Protein AF-A0A7S3KBA3-F1 (afdb_monomer)

Solvent-accessible surface area (backbone atoms only — not comparable to full-atom values): 21579 Å² total; per-residue (Å²): 140,85,83,82,81,79,86,76,83,81,82,76,82,74,75,56,73,66,60,57,53,50,52,53,51,53,52,52,52,52,51,54,52,51,53,51,52,54,51,52,49,52,54,51,51,52,52,51,52,57,58,55,61,70,69,69,65,62,71,72,67,58,62,78,76,42,64,75,72,60,48,56,53,51,51,51,51,51,51,50,51,51,52,51,51,52,50,53,50,52,53,50,50,51,53,52,50,50,52,50,48,53,56,50,59,74,42,40,69,60,54,51,48,52,53,51,49,32,64,38,35,31,31,46,44,78,47,68,44,57,56,93,57,77,56,56,94,81,34,41,69,47,32,83,27,72,42,67,30,32,44,32,19,19,42,31,70,55,51,102,91,42,78,61,46,78,45,73,38,70,52,52,74,73,40,43,76,70,66,25,46,61,43,75,54,41,73,63,46,77,44,45,61,56,77,75,13,20,42,21,27,28,60,44,96,49,25,58,84,71,56,41,63,46,50,99,85,69,44,47,61,93,70,36,36,78,28,32,22,79,87,82,44,63,88,27,27,33,33,42,51,64,90,54,73,55,40,32,20,43,66,40,54,39,69,56,99,70,65,97,65,66,93,59,53,50,81,42,72,47,42,102,61,32,34,37,32,38,19,40,53,31,93,32,43,44,30,51,47,49,48,59,30,51,31,65,56,30,69,51,88,90,34,49,31,64,40,94,80,48,84,57,48,78,28,34,65,52,60,93,35,42,42,70,60,57,65,96,89,41,70,44,58,39,79,71,49,44,82,35,41,76,35,82,60,45,64,79,55,48,76,47,84,78,43,74,88,76,56,76,78,68,72,40,36,27,37,27,37,24,44,62,85,74,86,61,93,84,117

Radius of gyration: 30.84 Å; Cα contacts (8 Å, |Δi|>4): 572; chains: 1; bounding box: 94×70×77 Å

pLDDT: mean 82.0, std 16.27, range [37.19, 98.44]

Organism: Euplotes crassus (NCBI:txid5936)

Secondary structure (DSSP, 8-state):
------PPPP---PPPHHHHHHHHHHHHHHHHHHHHHHHHHHHHHHHHHHHHHTT-S-HHHHHTTS-HHHHHHHHHHHHHHHHHHHHHHHHHHHHHHHHHHHHHHHTHHHHHHHHHHHHSEEEEEEEEE-TTPPPPTT-EES--EEE--B--EEEEPPPTTS--EEEESPPPHHHHTTT-EEEPPB--EEE-EETTEEEEEEEEEEEGGG-BPP-TTS-PPTTEEEES-TTT-GGG-EEEETTSPPPP-EEEEESSS--S--TTEEEEEEETTEEEEEESSSSS--EEEEEEESSSPBSSTT--PPPTT-GGGGGBTTTT-SS--EETTEE-B-TTEEEEEEE--HHHHHTSTTSHHHHSSPPPEEEEEEE-----TT-

Foldseek 3Di:
DDDDDDDDDDDDPDDPPVVVVVVVVVVVVVVVVVVVVVVVVVVVVVVVVVVVVVVPPPPVVVVVPDDPVVVVVVVVVVVVVVVVVVVVVVVVVVVVVVVVVVVCVVCVLLVVVLVVLQVQFFFQDKDKAAAPDAADPQKDQQEWAKALWFAKWKWQPDDPPDHIDIDGDADDPVSVVNVIGIDHTDHMDTDSADPRIHMITHGDPDGNVNWDAADPVRDDPPQWDWWAAPPPDSVQITTDGPPGGQGWFDKAKDQDPDDVDDPQWDWDDNDPRMIIIIGRYYPGHGWRHKYKALDADASRPPAHAHDPPFPRCNTRPPVVGHQPPDDPNDRDGPPQWDWRDKDQPCPVVVVVVPRPVRGPRGRIITMTIGHRDDPDPPD

Mean predicted aligned error: 11.02 Å

Sequence (379 aa):
KTAGGKDTPSKMKYLSPSKIKFRAAVNKVIDQNRQRREKARKNWFTLQTSLISLRVIPEKEMEELLQDEDYTQIKALTSFITATLVLMFSVSSFVYTLEAFQRLGANKNQIDYVFDNWKTPFLEDILVVDPYQTCPEGYEYLLDSKWAGTVSGCLCQATENRRSKLTIGSCNIKEHRKGCHTIKETPESSSHWIHNSTLCGKRSSLNFLELQKPDAENKCEIGLKMCGNTLHDFKFATCVPTDSPCPITDLAVSSTQSPSLGKNYEKIALSDSQTLYYSRNSSHLPVAELKLTEGSPCIEVHEFDHATRSRFKKLSRNIKKGCNTILENDVLYDERYRFVTSEDNYEIIKSQAHWEKAWGKASTMNLYQRSYIQWGSEC

Structure (mmCIF, N/CA/C/O backbone):
data_AF-A0A7S3KBA3-F1
#
_entry.id   AF-A0A7S3KBA3-F1
#
loop_
_atom_site.group_PDB
_atom_site.id
_atom_site.type_symbol
_atom_site.label_atom_id
_atom_site.label_alt_id
_atom_site.label_comp_id
_atom_site.label_asym_id
_atom_site.label_entity_id
_atom_site.label_seq_id
_atom_site.pdbx_PDB_ins_code
_atom_site.Cartn_x
_atom_site.Cartn_y
_atom_site.Cartn_z
_atom_site.occupancy
_atom_site.B_iso_or_equiv
_atom_site.auth_seq_id
_atom_site.auth_comp_id
_atom_site.auth_asym_id
_atom_site.auth_atom_id
_atom_site.pdbx_PDB_model_num
ATOM 1 N N . LYS A 1 1 ? 28.359 10.496 44.553 1.00 41.47 1 LYS A N 1
ATOM 2 C CA . LYS A 1 1 ? 28.747 10.661 43.130 1.00 41.47 1 LYS A CA 1
ATOM 3 C C . LYS A 1 1 ? 27.489 10.531 42.280 1.00 41.47 1 LYS A C 1
ATOM 5 O O . LYS A 1 1 ? 27.111 9.430 41.916 1.00 41.47 1 LYS A O 1
ATOM 10 N N . THR A 1 2 ? 26.795 11.642 42.075 1.00 39.25 2 THR A N 1
ATOM 11 C CA . THR A 1 2 ? 25.584 11.760 41.257 1.00 39.25 2 THR A CA 1
ATOM 12 C C . THR A 1 2 ? 26.006 12.043 39.815 1.00 39.25 2 THR A C 1
ATOM 14 O O . THR A 1 2 ? 26.618 13.071 39.540 1.00 39.25 2 THR A O 1
ATOM 17 N N . ALA A 1 3 ? 25.749 11.105 38.904 1.00 39.94 3 ALA A N 1
ATOM 18 C CA . ALA A 1 3 ? 26.015 11.277 37.479 1.00 39.94 3 ALA A CA 1
ATOM 19 C C . ALA A 1 3 ? 24.740 11.792 36.798 1.00 39.94 3 ALA A C 1
ATOM 21 O O . ALA A 1 3 ? 23.782 11.047 36.614 1.00 39.94 3 ALA A O 1
ATOM 22 N N . GLY A 1 4 ? 24.725 13.088 36.476 1.00 38.09 4 GLY A N 1
ATOM 23 C CA . GLY A 1 4 ? 23.681 13.717 35.672 1.00 38.09 4 GLY A CA 1
ATOM 24 C C . GLY A 1 4 ? 23.814 13.313 34.205 1.00 38.09 4 GLY A C 1
ATOM 25 O O . GLY A 1 4 ? 24.809 13.641 33.555 1.00 38.09 4 GLY A O 1
ATOM 26 N N . GLY A 1 5 ? 22.813 12.595 33.695 1.00 44.09 5 GLY A N 1
ATOM 27 C CA . GLY A 1 5 ? 22.650 12.315 32.273 1.00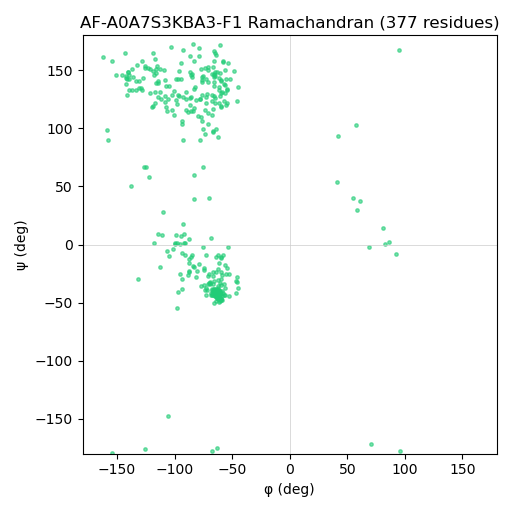 44.09 5 GLY A CA 1
ATOM 28 C C . GLY A 1 5 ? 22.192 13.574 31.543 1.00 44.09 5 GLY A C 1
ATOM 29 O O . GLY A 1 5 ? 21.175 14.164 31.893 1.00 44.09 5 GLY A O 1
ATOM 30 N N . LYS A 1 6 ? 22.976 14.012 30.557 1.00 40.62 6 LYS A N 1
ATOM 31 C CA . LYS A 1 6 ? 22.615 15.098 29.644 1.00 40.62 6 LYS A CA 1
ATOM 32 C C . LYS A 1 6 ? 21.674 14.549 28.574 1.00 40.62 6 LYS A C 1
ATOM 34 O O . LYS A 1 6 ? 22.116 13.799 27.705 1.00 40.62 6 LYS A O 1
ATOM 39 N N . ASP A 1 7 ? 20.413 14.962 28.622 1.00 41.03 7 ASP A N 1
ATOM 40 C CA . ASP A 1 7 ? 19.469 14.784 27.522 1.00 41.03 7 ASP A CA 1
ATOM 41 C C . ASP A 1 7 ? 19.979 15.526 26.283 1.00 41.03 7 ASP A C 1
ATOM 43 O O . ASP A 1 7 ? 20.230 16.734 26.304 1.00 41.03 7 ASP A O 1
ATOM 47 N N . THR A 1 8 ? 20.165 14.790 25.189 1.00 39.44 8 THR A N 1
ATOM 48 C CA . THR A 1 8 ? 20.453 15.374 23.878 1.00 39.44 8 THR A CA 1
ATOM 49 C C . THR A 1 8 ? 19.134 15.564 23.128 1.00 39.44 8 THR A C 1
ATOM 51 O O . THR A 1 8 ? 18.360 14.615 23.005 1.00 39.44 8 THR A O 1
ATOM 54 N N . PRO A 1 9 ? 18.840 16.776 22.625 1.00 40.38 9 PRO A N 1
ATOM 55 C CA . PRO A 1 9 ? 17.570 17.061 21.979 1.00 40.38 9 PRO A CA 1
ATOM 56 C C . PRO A 1 9 ? 17.446 16.295 20.660 1.00 40.38 9 PRO A C 1
ATOM 58 O O . PRO A 1 9 ? 18.321 16.341 19.790 1.00 40.38 9 PRO A O 1
ATOM 61 N N . SER A 1 10 ? 16.321 15.593 20.529 1.00 39.38 10 SER A N 1
ATOM 62 C CA . SER A 1 10 ? 15.920 14.842 19.345 1.00 39.38 10 SER A CA 1
ATOM 63 C C . SER A 1 10 ? 15.902 15.756 18.114 1.00 39.38 10 SER A C 1
ATOM 65 O O . SER A 1 10 ? 15.199 16.768 18.076 1.00 39.38 10 SER A O 1
ATOM 67 N N . LYS A 1 11 ? 16.714 15.426 17.102 1.00 37.19 11 LYS A N 1
ATOM 68 C CA . LYS A 1 11 ? 16.791 16.167 15.837 1.00 37.19 11 LYS A CA 1
ATOM 69 C C . LYS A 1 11 ? 15.473 16.012 15.070 1.00 37.19 11 LYS A C 1
ATOM 71 O O . LYS A 1 11 ? 15.292 15.046 14.331 1.00 37.19 11 LYS A O 1
ATOM 76 N N . MET A 1 12 ? 14.574 16.989 15.206 1.00 41.16 12 MET A N 1
ATOM 77 C CA . MET A 1 12 ? 13.445 17.176 14.291 1.00 41.16 12 MET A CA 1
ATOM 78 C C . MET A 1 12 ? 13.971 17.281 12.854 1.00 41.16 12 MET A C 1
ATOM 80 O O . MET A 1 12 ? 14.782 18.153 12.534 1.00 41.16 12 MET A O 1
ATOM 84 N N . LYS A 1 13 ? 13.513 16.384 11.975 1.00 43.62 13 LYS A N 1
ATOM 85 C CA . LYS A 1 13 ? 13.738 16.484 10.529 1.00 43.62 13 LYS A CA 1
ATOM 86 C C . LYS A 1 13 ? 12.976 17.704 10.012 1.00 43.62 13 LYS A C 1
ATOM 88 O O . LYS A 1 13 ? 11.777 17.632 9.762 1.00 43.62 13 LYS A O 1
ATOM 93 N N . TYR A 1 14 ? 13.678 18.822 9.857 1.00 43.06 14 TYR A N 1
ATOM 94 C CA . TYR A 1 14 ? 13.156 19.999 9.175 1.00 43.06 14 TYR A CA 1
ATOM 95 C C . TYR A 1 14 ? 12.799 19.626 7.731 1.00 43.06 14 TYR A C 1
ATOM 97 O O . TYR A 1 14 ? 13.656 19.201 6.952 1.00 43.06 14 TYR A O 1
ATOM 105 N N . LEU A 1 15 ? 11.518 19.767 7.377 1.00 45.59 15 LEU A N 1
ATOM 106 C CA . LEU A 1 15 ? 11.072 19.753 5.986 1.00 45.59 15 LEU A CA 1
ATOM 107 C C . LEU A 1 15 ? 11.867 20.814 5.219 1.00 45.59 15 LEU A C 1
ATOM 109 O O . LEU A 1 15 ? 12.027 21.938 5.699 1.00 45.59 15 LEU A O 1
ATOM 113 N N . SER A 1 16 ? 12.378 20.465 4.036 1.00 56.91 16 SER A N 1
ATOM 114 C CA . SER A 1 16 ? 13.143 21.419 3.236 1.00 56.91 16 SER A CA 1
ATOM 115 C C . SER A 1 16 ? 12.288 22.669 2.966 1.00 56.91 16 SER A C 1
ATOM 117 O O . SER A 1 16 ? 11.103 22.534 2.634 1.00 56.91 16 SER A O 1
ATOM 119 N N . PRO A 1 17 ? 12.857 23.886 3.049 1.00 68.56 17 PRO A N 1
ATOM 120 C CA . PRO A 1 17 ? 12.120 25.134 2.826 1.00 68.56 17 PRO A CA 1
ATOM 121 C C . PRO A 1 17 ? 11.341 25.178 1.498 1.00 68.56 17 PRO A C 1
ATOM 123 O O . PRO A 1 17 ? 10.331 25.871 1.386 1.00 68.56 17 PRO A O 1
ATOM 126 N N . SER A 1 18 ? 11.773 24.404 0.497 1.00 64.75 18 SER A N 1
ATOM 127 C CA . SER A 1 18 ? 11.087 24.237 -0.788 1.00 64.75 18 SER A CA 1
ATOM 128 C C . SER A 1 18 ? 9.724 23.542 -0.679 1.00 64.75 18 SER A C 1
ATOM 130 O O . SER A 1 18 ? 8.769 23.995 -1.307 1.00 64.75 18 SER A O 1
ATOM 132 N N . LYS A 1 19 ? 9.588 22.498 0.151 1.00 61.91 19 LYS A N 1
ATOM 133 C CA . LYS A 1 19 ? 8.314 21.776 0.330 1.00 61.91 19 LYS A CA 1
ATOM 134 C C . LYS A 1 19 ? 7.280 22.614 1.081 1.00 61.91 19 LYS A C 1
ATOM 136 O O . LYS A 1 19 ? 6.096 22.558 0.764 1.00 61.91 19 LYS A O 1
ATOM 141 N N . ILE A 1 20 ? 7.733 23.439 2.028 1.00 72.38 20 ILE A N 1
ATOM 142 C CA . ILE A 1 20 ? 6.867 24.358 2.782 1.00 72.38 20 ILE A CA 1
ATOM 143 C C . ILE A 1 20 ? 6.272 25.421 1.845 1.00 72.38 20 ILE A C 1
ATOM 145 O O . ILE A 1 20 ? 5.068 25.667 1.880 1.00 72.38 20 ILE A O 1
ATOM 149 N N . LYS A 1 21 ? 7.088 26.005 0.954 1.00 80.81 21 LYS A N 1
ATOM 150 C CA . LYS A 1 21 ? 6.616 26.996 -0.029 1.00 80.81 21 LYS A CA 1
ATOM 151 C C . LYS A 1 21 ? 5.639 26.404 -1.046 1.00 80.81 21 LYS A C 1
ATOM 153 O O . LYS A 1 21 ? 4.655 27.060 -1.375 1.00 80.81 21 LYS A O 1
ATOM 158 N N . PHE A 1 22 ? 5.879 25.176 -1.509 1.00 72.06 22 PHE A N 1
ATOM 159 C CA . PHE A 1 22 ? 4.975 24.499 -2.439 1.00 72.06 22 PHE A CA 1
ATOM 160 C C . PHE A 1 22 ? 3.602 24.239 -1.808 1.00 72.06 22 PHE A C 1
ATOM 162 O O . PHE A 1 22 ? 2.587 24.637 -2.371 1.00 72.06 22 PHE A O 1
ATOM 169 N N . ARG A 1 23 ? 3.562 23.685 -0.587 1.00 73.25 23 ARG A N 1
ATOM 170 C CA . ARG A 1 23 ? 2.298 23.432 0.125 1.00 73.25 23 ARG A CA 1
ATOM 171 C C . ARG A 1 23 ? 1.507 24.720 0.378 1.00 73.25 23 ARG A C 1
ATOM 173 O O . ARG A 1 23 ? 0.296 24.741 0.195 1.00 73.25 23 ARG A O 1
ATOM 180 N N . ALA A 1 24 ? 2.191 25.810 0.732 1.00 83.00 24 ALA A N 1
ATOM 181 C CA . ALA A 1 24 ? 1.553 27.115 0.899 1.00 83.00 24 ALA A CA 1
ATOM 182 C C . ALA A 1 24 ? 0.965 27.662 -0.417 1.00 83.00 24 ALA A C 1
ATOM 184 O O . ALA A 1 24 ? -0.118 28.244 -0.410 1.00 83.00 24 ALA A O 1
ATOM 185 N N . ALA A 1 25 ? 1.649 27.461 -1.548 1.00 84.12 25 ALA A N 1
ATOM 186 C CA . ALA A 1 25 ? 1.151 27.873 -2.859 1.00 84.12 25 ALA A CA 1
ATOM 187 C C . ALA A 1 25 ? -0.075 27.054 -3.296 1.00 84.12 25 ALA A C 1
ATOM 189 O O . ALA A 1 25 ? -1.055 27.640 -3.750 1.00 84.12 25 ALA A O 1
ATOM 190 N N . VAL A 1 26 ? -0.052 25.732 -3.095 1.00 80.31 26 VAL A N 1
ATOM 191 C CA . VAL A 1 26 ? -1.186 24.842 -3.398 1.00 80.31 26 VAL A CA 1
ATOM 192 C C . VAL A 1 26 ? -2.411 25.220 -2.565 1.00 80.31 26 VAL A C 1
ATOM 194 O O . VAL A 1 26 ? -3.477 25.461 -3.129 1.00 80.31 26 VAL A O 1
ATOM 197 N N . ASN A 1 27 ? -2.251 25.388 -1.249 1.00 83.75 27 ASN A 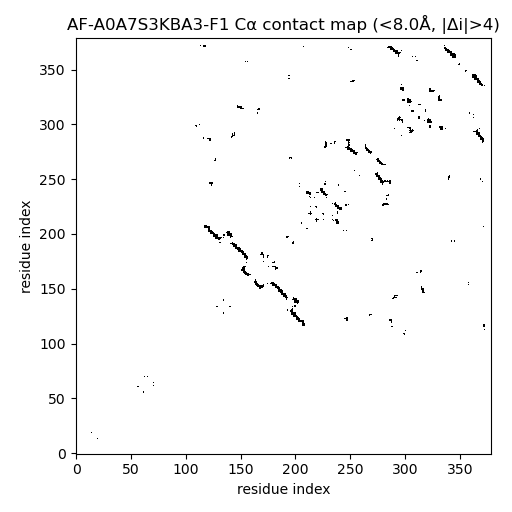N 1
ATOM 198 C CA . ASN A 1 27 ? -3.354 25.793 -0.371 1.00 83.75 27 ASN A CA 1
ATOM 199 C C . ASN A 1 27 ? -3.959 27.140 -0.798 1.00 83.75 27 ASN A C 1
ATOM 201 O O . ASN A 1 27 ? -5.177 27.282 -0.848 1.00 83.75 27 ASN A O 1
ATOM 205 N N . LYS A 1 28 ? -3.125 28.105 -1.210 1.00 92.00 28 LYS A N 1
ATOM 206 C CA . LYS A 1 28 ? -3.599 29.401 -1.715 1.00 92.00 28 LYS A CA 1
ATOM 207 C C . LYS A 1 28 ? -4.449 29.265 -2.985 1.00 92.00 28 LYS A C 1
ATOM 209 O O . LYS A 1 28 ? -5.436 29.983 -3.128 1.00 92.00 28 LYS A O 1
ATOM 214 N N . VAL A 1 29 ? -4.080 28.372 -3.906 1.00 86.62 29 VAL A N 1
ATOM 215 C CA . VAL A 1 29 ? -4.862 28.114 -5.129 1.00 86.62 29 VAL A CA 1
ATOM 216 C C . VAL A 1 29 ? -6.191 27.432 -4.794 1.00 86.62 29 VAL A C 1
ATOM 218 O O . VAL A 1 29 ? -7.229 27.825 -5.330 1.00 86.62 29 VAL A O 1
ATOM 221 N N . ILE A 1 30 ? -6.184 26.465 -3.871 1.00 80.12 30 ILE A N 1
ATOM 222 C CA . ILE A 1 30 ? -7.399 25.790 -3.389 1.00 80.12 30 ILE A CA 1
ATOM 223 C C . ILE A 1 30 ? -8.364 26.806 -2.761 1.00 80.12 30 ILE A C 1
ATOM 225 O O . ILE A 1 30 ? -9.534 26.854 -3.148 1.00 80.12 30 ILE A O 1
ATOM 229 N N . ASP A 1 31 ? -7.873 27.679 -1.879 1.00 89.00 31 ASP A N 1
ATOM 230 C CA . ASP A 1 31 ? -8.687 28.712 -1.229 1.00 89.00 31 ASP A CA 1
ATOM 231 C C . ASP A 1 31 ? -9.274 29.708 -2.239 1.00 89.00 31 ASP A C 1
ATOM 233 O O . ASP A 1 31 ? -10.456 30.057 -2.170 1.00 89.00 31 ASP A O 1
ATOM 237 N N . GLN A 1 32 ? -8.487 30.127 -3.235 1.00 90.88 32 GLN A N 1
ATOM 238 C CA . GLN A 1 32 ? -8.974 30.998 -4.309 1.00 90.88 32 GLN A CA 1
ATOM 239 C C . GLN A 1 32 ? -10.075 30.330 -5.143 1.00 90.88 32 GLN A C 1
ATOM 241 O O . GLN A 1 32 ? -11.075 30.973 -5.481 1.00 90.88 32 GLN A O 1
ATOM 246 N N . ASN A 1 33 ? -9.933 29.041 -5.455 1.00 80.69 33 ASN A N 1
ATOM 247 C CA . ASN A 1 33 ? -10.954 28.285 -6.177 1.00 80.69 33 ASN A CA 1
ATOM 248 C C . ASN A 1 33 ? -12.224 28.092 -5.337 1.00 80.69 33 ASN A C 1
ATOM 250 O O . ASN A 1 33 ? -13.331 28.236 -5.867 1.00 80.69 33 ASN A O 1
ATOM 254 N N . ARG A 1 34 ? -12.091 27.854 -4.027 1.00 87.62 34 ARG A N 1
ATOM 255 C CA . ARG A 1 34 ? -13.222 27.780 -3.092 1.00 87.62 34 ARG A CA 1
ATOM 256 C C . ARG A 1 34 ? -13.998 29.097 -3.049 1.00 87.62 34 ARG A C 1
ATOM 258 O O . ARG A 1 34 ? -15.210 29.091 -3.262 1.00 87.62 34 ARG A O 1
ATOM 265 N N . GLN A 1 35 ? -13.309 30.229 -2.896 1.00 93.12 35 GLN A N 1
ATOM 266 C CA . GLN A 1 35 ? -13.940 31.556 -2.896 1.00 93.12 35 GLN A CA 1
ATOM 267 C C . GLN A 1 35 ? -14.649 31.872 -4.222 1.00 93.12 35 GLN A C 1
ATOM 269 O O . GLN A 1 35 ? -15.747 32.435 -4.222 1.00 93.12 35 GLN A O 1
ATOM 274 N N . ARG A 1 36 ? -14.069 31.483 -5.368 1.00 88.88 36 ARG A N 1
ATOM 275 C CA . ARG A 1 36 ? -14.714 31.643 -6.684 1.00 88.88 36 ARG A CA 1
ATOM 276 C C . ARG A 1 36 ? -16.001 30.825 -6.795 1.00 88.88 36 ARG A C 1
ATOM 278 O O . ARG A 1 36 ? -17.005 31.357 -7.268 1.00 88.88 36 ARG A O 1
ATOM 285 N N . ARG A 1 37 ? -16.001 29.571 -6.326 1.00 85.62 37 ARG A N 1
ATOM 286 C CA . ARG A 1 37 ? -17.196 28.708 -6.310 1.00 85.62 37 ARG A CA 1
ATOM 287 C C . ARG A 1 37 ? -18.282 29.248 -5.379 1.00 85.62 37 ARG A C 1
ATOM 289 O O . ARG A 1 37 ? -19.447 29.275 -5.766 1.00 85.62 37 ARG A O 1
ATOM 296 N N . GLU A 1 38 ? -17.914 29.731 -4.193 1.00 90.44 38 GLU A N 1
ATOM 297 C CA . GLU A 1 38 ? -18.862 30.351 -3.257 1.00 90.44 38 GLU A CA 1
ATOM 298 C C . GLU A 1 38 ? -19.476 31.636 -3.829 1.00 90.44 38 GLU A C 1
ATOM 300 O O . GLU A 1 38 ? -20.689 31.830 -3.740 1.00 90.44 38 GLU A O 1
ATOM 305 N N . LYS A 1 39 ? -18.675 32.487 -4.486 1.00 91.31 39 LYS A N 1
ATOM 306 C CA . LYS A 1 39 ? -19.177 33.689 -5.170 1.00 91.31 39 LYS A CA 1
ATOM 307 C C . LYS A 1 39 ? -20.116 33.337 -6.327 1.00 91.31 39 LYS A C 1
ATOM 309 O O . LYS A 1 39 ? -21.174 33.946 -6.449 1.00 91.31 39 LYS A O 1
ATOM 314 N N . ALA A 1 40 ? -19.766 32.339 -7.140 1.00 84.88 40 ALA A N 1
ATOM 315 C CA . ALA A 1 40 ? -20.621 31.866 -8.228 1.00 84.88 40 ALA A CA 1
ATOM 316 C C . ALA A 1 40 ? -21.955 31.302 -7.706 1.00 84.88 40 ALA A C 1
ATOM 318 O O . ALA A 1 40 ? -23.005 31.657 -8.237 1.00 84.88 40 ALA A O 1
ATOM 319 N N . ARG A 1 41 ? -21.936 30.509 -6.621 1.00 86.19 41 ARG A N 1
ATOM 320 C CA . ARG A 1 41 ? -23.157 30.023 -5.953 1.00 86.19 41 ARG A CA 1
ATOM 321 C C . ARG A 1 41 ? -24.027 31.168 -5.442 1.00 86.19 41 ARG A C 1
ATOM 323 O O . ARG A 1 41 ? -25.224 31.159 -5.702 1.00 86.19 41 ARG A O 1
ATOM 330 N N . LYS A 1 42 ? -23.444 32.158 -4.754 1.00 88.56 42 LYS A N 1
ATOM 331 C CA . LYS A 1 42 ? -24.192 33.329 -4.263 1.00 88.56 42 LYS A CA 1
ATOM 332 C C . LYS A 1 42 ? -24.851 34.091 -5.411 1.00 88.56 42 LYS A C 1
ATOM 334 O O . LYS A 1 42 ? -26.045 34.345 -5.348 1.00 88.56 42 LYS A O 1
ATOM 339 N N . ASN A 1 43 ? -24.107 34.370 -6.482 1.00 86.44 43 ASN A N 1
ATOM 340 C CA . ASN A 1 43 ? -24.650 35.053 -7.657 1.00 86.44 43 ASN A CA 1
ATOM 341 C C . ASN A 1 43 ? -25.779 34.254 -8.327 1.00 86.44 43 ASN A C 1
ATOM 343 O O . ASN A 1 43 ? -26.776 34.841 -8.737 1.00 86.44 43 ASN A O 1
ATOM 347 N N . TRP A 1 44 ? -25.642 32.928 -8.417 1.00 82.25 44 TRP A N 1
ATOM 348 C CA . TRP A 1 44 ? -26.675 32.058 -8.980 1.00 82.25 44 TRP A CA 1
ATOM 349 C C . TRP A 1 44 ? -27.953 32.051 -8.129 1.00 82.25 44 TRP A C 1
ATOM 351 O O . TRP A 1 44 ? -29.045 32.182 -8.677 1.00 82.25 44 TRP A O 1
ATOM 361 N N . PHE A 1 45 ? -27.827 31.992 -6.797 1.00 77.38 45 PHE A N 1
ATOM 362 C CA . PHE A 1 45 ? -28.972 32.108 -5.888 1.00 77.38 45 PHE A CA 1
ATOM 363 C C . PHE A 1 45 ? -29.668 33.466 -6.003 1.00 77.38 45 PHE A C 1
ATOM 365 O O . PHE A 1 45 ? -30.892 33.496 -6.070 1.00 77.38 45 PHE A O 1
ATOM 372 N N . THR A 1 46 ? -28.917 34.569 -6.090 1.00 79.94 46 THR A N 1
ATOM 373 C CA . THR A 1 46 ? -29.497 35.907 -6.295 1.00 79.94 46 THR A CA 1
ATOM 374 C C . THR A 1 46 ? -30.253 36.000 -7.623 1.00 79.94 46 THR A C 1
ATOM 376 O O . THR A 1 46 ? -31.340 36.560 -7.676 1.00 79.94 46 THR A O 1
ATOM 379 N N . LEU A 1 47 ? -29.719 35.409 -8.696 1.00 75.62 47 LEU A N 1
ATOM 380 C CA . LEU A 1 47 ? -30.406 35.342 -9.989 1.00 75.62 47 LEU A CA 1
ATOM 381 C C . LEU A 1 47 ? -31.700 34.521 -9.913 1.00 75.62 47 LEU A C 1
ATOM 383 O O . LEU A 1 47 ? -32.720 34.950 -10.450 1.00 75.62 47 LEU A O 1
ATOM 387 N N . GLN A 1 48 ? -31.687 33.376 -9.224 1.00 74.50 48 GLN A N 1
ATOM 388 C CA . GLN A 1 48 ? -32.901 32.583 -9.021 1.00 74.50 48 GLN A CA 1
ATOM 389 C C . GLN A 1 48 ? -33.954 33.331 -8.202 1.00 74.50 48 GLN A C 1
ATOM 391 O O . GLN A 1 48 ? -35.120 33.336 -8.591 1.00 74.50 48 GLN A O 1
ATOM 396 N N . THR A 1 49 ? -33.576 33.975 -7.096 1.00 71.31 49 THR A N 1
ATOM 397 C CA . THR A 1 49 ? -34.540 34.704 -6.262 1.00 71.31 49 THR A CA 1
ATOM 398 C C . THR A 1 49 ? -35.122 35.907 -6.995 1.00 71.31 49 THR A C 1
ATOM 400 O O . THR A 1 49 ? -36.332 36.107 -6.922 1.00 71.31 49 THR A O 1
ATOM 403 N N . SER A 1 50 ? -34.321 36.636 -7.782 1.00 73.19 50 SER A N 1
ATOM 404 C CA . SER A 1 50 ? -34.816 37.721 -8.640 1.00 73.19 50 SER A CA 1
ATOM 405 C C . SER A 1 50 ? -35.793 37.232 -9.722 1.00 73.19 50 SER A C 1
ATOM 407 O O . SER A 1 50 ? -36.806 37.885 -9.977 1.00 73.19 50 SER A O 1
ATOM 409 N N . LEU A 1 51 ? -35.543 36.064 -10.325 1.00 64.38 51 LEU A N 1
ATOM 410 C CA . LEU A 1 51 ? -36.456 35.453 -11.302 1.00 64.38 51 LEU A CA 1
ATOM 411 C C . LEU A 1 51 ? -37.757 34.942 -10.660 1.00 64.38 51 LEU A C 1
ATOM 413 O O . LEU A 1 51 ? -38.812 35.016 -11.284 1.00 64.38 51 LEU A O 1
ATOM 417 N N . ILE A 1 52 ? -37.707 34.462 -9.414 1.00 64.44 52 ILE A N 1
ATOM 418 C CA . ILE A 1 52 ? -38.900 34.040 -8.663 1.00 64.44 52 ILE A CA 1
ATOM 419 C C . ILE A 1 52 ? -39.730 35.257 -8.229 1.00 64.44 52 ILE A C 1
ATOM 421 O O . ILE A 1 52 ? -40.955 35.206 -8.308 1.00 64.44 52 ILE A O 1
ATOM 425 N N . SER A 1 53 ? -39.102 36.374 -7.843 1.00 59.47 53 SER A N 1
ATOM 426 C CA . SER A 1 53 ? -39.827 37.604 -7.485 1.00 59.47 53 SER A CA 1
ATOM 427 C C . SER A 1 53 ? -40.558 38.258 -8.662 1.00 59.47 53 SER A C 1
ATOM 429 O O . SER A 1 53 ? -41.556 38.935 -8.448 1.00 59.47 53 SER A O 1
ATOM 431 N N . LEU A 1 54 ? -40.135 38.003 -9.906 1.00 55.34 54 LEU A N 1
ATOM 432 C CA . LEU A 1 54 ? -40.872 38.426 -11.107 1.00 55.34 54 LEU A CA 1
ATOM 433 C C . LEU A 1 54 ? -42.158 37.611 -11.349 1.00 55.34 54 LEU A C 1
ATOM 435 O O . LEU A 1 54 ? -42.956 37.973 -12.206 1.00 55.34 54 LEU A O 1
ATOM 439 N N . ARG A 1 55 ? -42.384 36.525 -10.597 1.00 51.97 55 ARG A N 1
ATOM 440 C CA . ARG A 1 55 ? -43.549 35.634 -10.734 1.00 51.97 55 ARG A CA 1
ATOM 441 C C . ARG A 1 55 ? -44.719 35.972 -9.802 1.00 51.97 55 ARG A C 1
ATOM 443 O O . ARG A 1 55 ? -45.669 35.199 -9.746 1.00 51.97 55 ARG A O 1
ATOM 450 N N . VAL A 1 56 ? -44.659 37.091 -9.075 1.00 50.88 56 VAL A N 1
ATOM 451 C CA . VAL A 1 56 ? -45.698 37.507 -8.115 1.00 50.88 56 VAL A CA 1
ATOM 452 C C . VAL A 1 56 ? -46.240 38.892 -8.479 1.00 50.88 56 VAL A C 1
ATOM 454 O O . VAL A 1 56 ? -46.180 39.828 -7.693 1.00 50.88 56 VAL A O 1
ATOM 457 N N . ILE A 1 57 ? -46.766 39.032 -9.694 1.00 58.50 57 ILE A N 1
ATOM 458 C CA . ILE A 1 57 ? -47.869 39.969 -9.927 1.00 58.50 57 ILE A CA 1
ATOM 459 C C . ILE A 1 57 ? -49.119 39.085 -9.894 1.00 58.50 57 ILE A C 1
ATOM 461 O O . ILE A 1 57 ? -49.154 38.098 -10.636 1.00 58.50 57 ILE A O 1
ATOM 465 N N . PRO A 1 58 ? -50.085 39.325 -8.990 1.00 60.03 58 PRO A N 1
ATOM 466 C CA . PRO A 1 58 ? -51.281 38.500 -8.904 1.00 60.03 58 PRO A CA 1
ATOM 467 C C . PRO A 1 58 ? -51.986 38.505 -10.264 1.00 60.03 58 PRO A C 1
ATOM 469 O O . PRO A 1 58 ? -52.326 39.563 -10.783 1.00 60.03 58 PRO A O 1
ATOM 472 N N . GLU A 1 59 ? -52.193 37.313 -10.831 1.00 62.47 59 GLU A N 1
ATOM 473 C CA . GLU A 1 59 ? -52.758 37.072 -12.174 1.00 62.47 59 GLU A CA 1
ATOM 474 C C . GLU A 1 59 ? -54.024 37.907 -12.443 1.00 62.47 59 GLU A C 1
ATOM 476 O O . GLU A 1 59 ? -54.231 38.385 -13.553 1.00 62.47 59 GLU A O 1
ATOM 481 N N . LYS A 1 60 ? -54.793 38.183 -11.383 1.00 63.34 60 LYS A N 1
ATOM 482 C CA . LYS A 1 60 ? -56.027 38.973 -11.407 1.00 63.34 60 LYS A CA 1
ATOM 483 C C . LYS A 1 60 ? -55.851 40.470 -11.685 1.00 63.34 60 LYS A C 1
ATOM 485 O O . LYS A 1 60 ? -56.726 41.048 -12.307 1.00 63.34 60 LYS A O 1
ATOM 490 N N . GLU A 1 61 ? -54.766 41.110 -11.244 1.00 65.50 61 GLU A N 1
ATOM 491 C CA . GLU A 1 61 ? -54.561 42.555 -11.490 1.00 65.50 61 GLU A CA 1
ATOM 492 C C . GLU A 1 61 ? -54.020 42.825 -12.901 1.00 65.50 61 GLU A C 1
ATOM 494 O O . GLU A 1 61 ? -54.200 43.910 -13.448 1.00 65.50 61 GLU A O 1
ATOM 499 N N . MET A 1 62 ? -53.374 41.829 -13.517 1.00 61.91 62 MET A N 1
ATOM 500 C CA . MET A 1 62 ? -52.858 41.943 -14.883 1.00 61.91 62 MET A CA 1
ATOM 501 C C . MET A 1 62 ? -53.943 41.712 -15.946 1.00 61.91 62 MET A C 1
ATOM 503 O O . MET A 1 62 ? -53.837 42.272 -17.035 1.00 61.91 62 MET A O 1
ATOM 507 N N . GLU A 1 63 ? -54.980 40.923 -15.633 1.00 65.94 63 GLU A N 1
ATOM 508 C CA . GLU A 1 63 ? -56.146 40.704 -16.507 1.00 65.94 63 GLU A CA 1
ATOM 509 C C . GLU A 1 63 ? -56.999 41.973 -16.691 1.00 65.94 63 GLU A C 1
ATOM 511 O O . GLU A 1 63 ? -57.620 42.135 -17.734 1.00 65.94 63 GLU A O 1
ATOM 516 N N . GLU A 1 64 ? -57.005 42.901 -15.728 1.00 70.75 64 GLU A N 1
ATOM 517 C CA . GLU A 1 64 ? -57.871 44.093 -15.772 1.00 70.75 64 GLU A CA 1
ATOM 518 C C . GLU A 1 64 ? -57.245 45.292 -16.524 1.00 70.75 64 GLU A C 1
ATOM 520 O O . GLU A 1 64 ? -57.948 46.221 -16.917 1.00 70.75 64 GLU A O 1
ATOM 525 N N . LEU A 1 65 ? -55.926 45.281 -16.760 1.00 63.91 65 LEU A N 1
ATOM 526 C CA . LEU A 1 65 ? -55.172 46.414 -17.330 1.00 63.91 65 LEU A CA 1
ATOM 527 C C . LEU A 1 65 ? -54.763 46.250 -18.805 1.00 63.91 65 LEU A C 1
ATOM 529 O O . LEU A 1 65 ? -54.294 47.214 -19.412 1.00 63.91 65 LEU A O 1
ATOM 533 N N . LEU A 1 66 ? -54.929 45.065 -19.395 1.00 65.31 66 LEU A N 1
ATOM 534 C CA . LEU A 1 66 ? -54.575 44.784 -20.790 1.00 65.31 66 LEU A CA 1
ATOM 535 C C . LEU A 1 66 ? -55.845 44.486 -21.594 1.00 65.31 66 LEU A C 1
ATOM 537 O O . LEU A 1 66 ? -56.625 43.620 -21.217 1.00 65.31 66 LEU A O 1
ATOM 541 N N . GLN A 1 67 ? -56.051 45.192 -22.712 1.00 66.31 67 GLN A N 1
ATOM 542 C CA . GLN A 1 67 ? -57.098 44.842 -23.678 1.00 66.31 67 GLN A CA 1
ATOM 543 C C . GLN A 1 67 ? -56.902 43.382 -24.143 1.00 66.31 67 GLN A C 1
ATOM 545 O O . GLN A 1 67 ? -55.772 42.967 -24.405 1.00 66.31 67 GLN A O 1
ATOM 550 N N . ASP A 1 68 ? -57.998 42.616 -24.236 1.00 70.62 68 ASP A N 1
ATOM 551 C CA . ASP A 1 68 ? -58.041 41.143 -24.400 1.00 70.62 68 ASP A CA 1
ATOM 552 C C . ASP A 1 68 ? -57.086 40.559 -25.469 1.00 70.62 68 ASP A C 1
ATOM 554 O O . ASP A 1 68 ? -56.563 39.445 -25.323 1.00 70.62 68 ASP A O 1
ATOM 558 N N . GLU A 1 69 ? -56.824 41.296 -26.553 1.00 75.88 69 GLU A N 1
ATOM 559 C CA . GLU A 1 69 ? -55.960 40.829 -27.644 1.00 75.88 69 GLU A CA 1
ATOM 560 C C . GLU A 1 69 ? -54.466 40.794 -27.264 1.00 75.88 69 GLU A C 1
ATOM 562 O O . GLU A 1 69 ? -53.775 39.822 -27.593 1.00 75.88 69 GLU A O 1
ATOM 567 N N . ASP A 1 70 ? -53.964 41.778 -26.510 1.00 80.38 70 ASP A N 1
ATOM 568 C CA . ASP A 1 70 ? -52.544 41.861 -26.129 1.00 80.38 70 ASP A CA 1
ATOM 569 C C . ASP A 1 70 ? -52.183 40.837 -25.041 1.00 80.38 70 ASP A C 1
ATOM 571 O O . ASP A 1 70 ? -51.099 40.240 -25.057 1.00 80.38 70 ASP A O 1
ATOM 575 N N . TYR A 1 71 ? -53.115 40.561 -24.121 1.00 80.88 71 TYR A N 1
ATOM 576 C CA . TYR A 1 71 ? -52.926 39.568 -23.058 1.00 80.88 71 TYR A CA 1
ATOM 577 C C . TYR A 1 71 ? -52.703 38.158 -23.628 1.00 80.88 71 TYR A C 1
ATOM 579 O O . TYR A 1 71 ? -51.801 37.428 -23.197 1.00 80.88 71 TYR A O 1
ATOM 587 N N . THR A 1 72 ? -53.469 37.791 -24.660 1.00 83.75 72 THR A N 1
ATOM 588 C CA . THR A 1 72 ? -53.356 36.482 -25.318 1.00 83.75 72 THR A CA 1
ATOM 589 C C . THR A 1 72 ? -51.984 36.302 -25.977 1.00 83.75 72 THR A C 1
ATOM 591 O O . THR A 1 72 ? -51.366 35.239 -25.844 1.00 83.75 72 THR A O 1
ATOM 594 N N . GLN A 1 73 ? -51.452 37.350 -26.619 1.00 86.94 73 GLN A N 1
ATOM 595 C CA . GLN A 1 73 ? -50.122 37.316 -27.236 1.00 86.94 73 GLN A CA 1
ATOM 596 C C . GLN A 1 73 ? -48.999 37.206 -26.194 1.00 86.94 73 GLN A C 1
ATOM 598 O O . GLN A 1 73 ? -48.086 36.390 -26.351 1.00 86.94 73 GLN A O 1
ATOM 603 N N . ILE A 1 74 ? -49.076 37.965 -25.095 1.00 84.88 74 ILE A N 1
ATOM 604 C CA . ILE A 1 74 ? -48.073 37.933 -24.016 1.00 84.88 74 ILE A CA 1
ATOM 605 C C . ILE A 1 74 ? -48.047 36.564 -23.322 1.00 84.88 74 ILE A C 1
ATOM 607 O O . ILE A 1 74 ? -46.969 36.019 -23.047 1.00 84.88 74 ILE A O 1
ATOM 611 N N . LYS A 1 75 ? -49.221 35.972 -23.067 1.00 84.62 75 LYS A N 1
ATOM 612 C CA . LYS A 1 75 ? -49.344 34.636 -22.468 1.00 84.62 7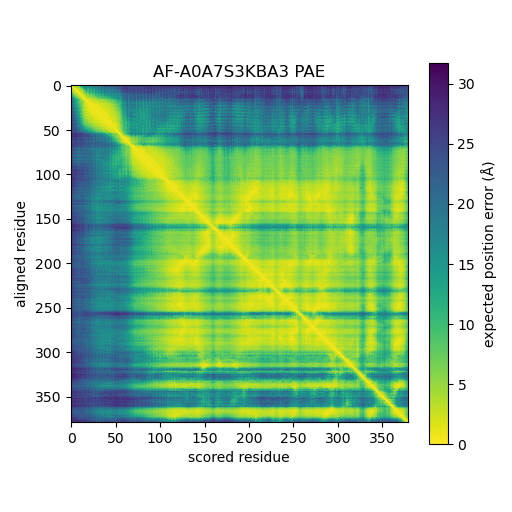5 LYS A CA 1
ATOM 613 C C . LYS A 1 75 ? -48.752 33.562 -23.378 1.00 84.62 75 LYS A C 1
ATOM 615 O O . LYS A 1 75 ? -47.987 32.719 -22.903 1.00 84.62 75 LYS A O 1
ATOM 620 N N . ALA A 1 76 ? -49.035 33.627 -24.680 1.00 89.00 76 ALA A N 1
ATOM 621 C CA . ALA A 1 76 ? -48.450 32.723 -25.667 1.00 89.00 76 ALA A CA 1
ATOM 622 C C . ALA A 1 76 ? -46.917 32.855 -25.724 1.00 89.00 76 ALA A C 1
ATOM 624 O O . ALA A 1 76 ? -46.211 31.846 -25.663 1.00 89.00 76 ALA A O 1
ATOM 625 N N . LEU A 1 77 ? -46.389 34.084 -25.749 1.00 90.62 77 LEU A N 1
ATOM 626 C CA . LEU A 1 77 ? -44.948 34.343 -25.761 1.00 90.62 77 LEU A CA 1
ATOM 627 C C . LEU A 1 77 ? -44.261 33.830 -24.487 1.00 90.62 77 LEU A C 1
ATOM 629 O O . LEU A 1 77 ? -43.223 33.174 -24.559 1.00 90.62 77 LEU A O 1
ATOM 633 N N . THR A 1 78 ? -44.854 34.067 -23.317 1.00 86.25 78 THR A N 1
ATOM 634 C CA . THR A 1 78 ? -44.298 33.614 -22.033 1.00 86.25 78 THR A CA 1
ATOM 635 C C . THR A 1 78 ? -44.343 32.090 -21.920 1.00 86.25 78 THR A C 1
ATOM 637 O O . THR A 1 78 ? -43.381 31.467 -21.461 1.00 86.25 78 THR A O 1
ATOM 640 N N . SER A 1 79 ? -45.419 31.457 -22.393 1.00 88.75 79 SER A N 1
ATOM 641 C CA . SER A 1 79 ? -45.513 29.997 -22.478 1.00 88.75 79 SER A CA 1
ATOM 642 C C . SER A 1 79 ? -44.431 29.416 -23.400 1.00 88.75 79 SER A C 1
ATOM 644 O O . SER A 1 79 ? -43.722 28.488 -23.013 1.00 88.75 79 SER A O 1
ATOM 646 N N . PHE A 1 80 ? -44.206 30.021 -24.568 1.00 93.81 80 PHE A N 1
ATOM 647 C CA . PHE A 1 80 ? -43.155 29.599 -25.494 1.00 93.81 80 PHE A CA 1
ATOM 648 C C . PHE A 1 80 ? -41.742 29.753 -24.903 1.00 93.81 80 PHE A C 1
ATOM 650 O O . PHE A 1 80 ? -40.925 28.828 -24.976 1.00 93.81 80 PHE A O 1
ATOM 657 N N . ILE A 1 81 ? -41.452 30.893 -24.264 1.00 93.19 81 ILE A N 1
ATOM 658 C CA . ILE A 1 81 ? -40.160 31.147 -23.607 1.00 93.19 81 ILE A CA 1
ATOM 659 C C . ILE A 1 81 ? -39.930 30.142 -22.475 1.00 93.19 81 ILE A C 1
ATOM 661 O O . ILE A 1 81 ? -38.856 29.546 -22.389 1.00 93.19 81 ILE A O 1
ATOM 665 N N . THR A 1 82 ? -40.930 29.914 -21.619 1.00 91.06 82 THR A N 1
ATOM 666 C CA . THR A 1 82 ? -40.807 28.960 -20.506 1.00 91.06 82 THR A CA 1
ATOM 667 C C . THR A 1 82 ? -40.606 27.530 -21.003 1.00 91.06 82 THR A C 1
ATOM 669 O O . THR A 1 82 ? -39.708 26.853 -20.503 1.00 91.06 82 THR A O 1
ATOM 672 N N . ALA A 1 83 ? -41.342 27.091 -22.028 1.00 95.00 83 ALA A N 1
ATOM 673 C CA . ALA A 1 83 ? -41.143 25.782 -22.650 1.00 95.00 83 ALA A CA 1
ATOM 674 C C . ALA A 1 83 ? -39.723 25.626 -23.225 1.00 95.00 83 ALA A C 1
ATOM 676 O O . ALA A 1 83 ? -39.070 24.605 -23.005 1.00 95.00 83 ALA A O 1
ATOM 677 N N . THR A 1 84 ? -39.206 26.663 -23.890 1.00 94.38 84 THR A N 1
ATOM 678 C CA . THR A 1 84 ? -37.846 26.670 -24.453 1.00 94.38 84 THR A CA 1
ATOM 679 C C . THR A 1 84 ? -36.775 26.605 -23.359 1.00 94.38 84 THR A C 1
ATOM 681 O O . THR A 1 84 ? -35.821 25.836 -23.472 1.00 94.38 84 THR A O 1
ATOM 684 N N . LEU A 1 85 ? -36.933 27.360 -22.266 1.00 94.75 85 LEU A N 1
ATOM 685 C CA . LEU A 1 85 ? -36.009 27.330 -21.124 1.00 94.75 85 LEU A CA 1
ATOM 686 C C . LEU A 1 85 ? -35.997 25.966 -20.428 1.00 94.75 85 LEU A C 1
ATOM 688 O O . LEU A 1 85 ? -34.922 25.457 -20.109 1.00 94.75 85 LEU A O 1
ATOM 692 N N . VAL A 1 86 ? -37.170 25.360 -20.223 1.00 95.69 86 VAL A N 1
ATOM 693 C CA . VAL A 1 86 ? -37.282 24.010 -19.652 1.00 95.69 86 VAL A CA 1
ATOM 694 C C . VAL A 1 86 ? -36.581 22.998 -20.554 1.00 95.69 86 VAL A C 1
ATOM 696 O O . VAL A 1 86 ? -35.768 22.221 -20.061 1.00 95.69 86 VAL A O 1
ATOM 699 N N . LEU A 1 87 ? -36.802 23.060 -21.872 1.00 96.94 87 LEU A N 1
ATOM 700 C CA . LEU A 1 87 ? -36.132 22.181 -22.830 1.00 96.94 87 LEU A CA 1
ATOM 701 C C . LEU A 1 87 ? -34.604 22.340 -22.783 1.00 96.94 87 LEU A C 1
ATOM 703 O O . LEU A 1 87 ? -33.888 21.343 -22.696 1.00 96.94 87 LEU A O 1
ATOM 707 N N . MET A 1 88 ? -34.092 23.575 -22.778 1.00 95.81 88 MET A N 1
ATOM 708 C CA . MET A 1 88 ? -32.650 23.832 -22.680 1.00 95.81 88 MET A CA 1
ATOM 709 C C . MET A 1 88 ? -32.056 23.323 -21.362 1.00 95.81 88 MET A C 1
ATOM 711 O O . MET A 1 88 ? -30.960 22.755 -21.363 1.00 95.81 88 MET A O 1
ATOM 715 N N . PHE A 1 89 ? -32.771 23.482 -20.245 1.00 96.38 89 PHE A N 1
ATOM 716 C CA . PHE A 1 89 ? -32.337 22.967 -18.949 1.00 96.38 89 PHE A CA 1
ATOM 717 C C . PHE A 1 89 ? -32.324 21.434 -18.924 1.00 96.38 89 PHE A C 1
ATOM 719 O O . PHE A 1 89 ? -31.343 20.844 -18.473 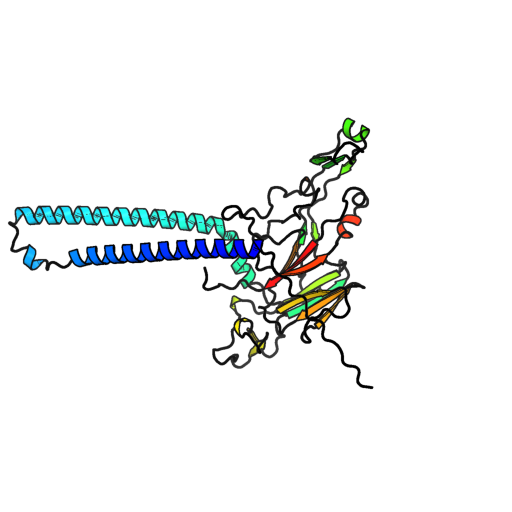1.00 96.38 89 PHE A O 1
ATOM 726 N N . SER A 1 90 ? -33.352 20.779 -19.470 1.00 96.75 90 SER A N 1
ATOM 727 C CA . SER A 1 90 ? -33.411 19.318 -19.590 1.00 96.75 90 SER A CA 1
ATOM 728 C C . SER A 1 90 ? -32.283 18.762 -20.463 1.00 96.75 90 SER A C 1
ATOM 730 O O . SER A 1 90 ? -31.621 17.808 -20.055 1.00 96.75 90 SER A O 1
ATOM 732 N N . VAL A 1 91 ? -32.006 19.379 -21.619 1.00 97.50 91 VAL A N 1
ATOM 733 C CA . VAL A 1 91 ? -30.892 18.979 -22.499 1.00 97.50 91 VAL A CA 1
ATOM 734 C C . VAL A 1 91 ? -29.550 19.163 -21.792 1.00 97.50 91 VAL A C 1
ATOM 736 O O . VAL A 1 91 ? -28.728 18.249 -21.790 1.00 97.50 91 VAL A O 1
ATOM 739 N N . SER A 1 92 ? -29.340 20.305 -21.133 1.00 96.12 92 SER A N 1
ATOM 740 C CA . SER A 1 92 ? -28.101 20.576 -20.394 1.00 96.12 92 SER A CA 1
ATOM 741 C C . SER A 1 92 ? -27.904 19.582 -19.248 1.00 96.12 92 SER A C 1
ATOM 743 O O . SER A 1 92 ? -26.822 19.019 -19.103 1.00 96.12 92 SER A O 1
ATOM 745 N N . SER A 1 93 ? -28.955 19.310 -18.465 1.00 97.31 93 SER A N 1
ATOM 746 C CA . SER A 1 93 ? -28.922 18.312 -17.392 1.00 97.31 93 SER A CA 1
ATOM 747 C C . SER A 1 93 ? -28.569 16.930 -17.932 1.00 97.31 93 SER A C 1
ATOM 749 O O . SER A 1 93 ? -27.734 16.256 -17.341 1.00 97.31 93 SER A O 1
ATOM 751 N N . PHE A 1 94 ? -29.156 16.517 -19.059 1.00 97.62 94 PHE A N 1
ATOM 752 C CA . PHE A 1 94 ? -28.848 15.231 -19.681 1.00 97.62 94 PHE A CA 1
ATOM 753 C C . PHE A 1 94 ? -27.381 15.141 -20.126 1.00 97.62 94 PHE A C 1
ATOM 755 O O . PHE A 1 94 ? -26.717 14.147 -19.835 1.00 97.62 94 PHE A O 1
ATOM 762 N N . VAL A 1 95 ? -26.849 16.192 -20.762 1.00 97.62 95 VAL A N 1
ATOM 763 C CA . VAL A 1 95 ? -25.429 16.262 -21.153 1.00 97.62 95 VAL A CA 1
ATOM 764 C C . VAL A 1 95 ? -24.519 16.173 -19.926 1.00 97.62 95 VAL A C 1
ATOM 766 O O . VAL A 1 95 ? -23.581 15.378 -19.929 1.00 97.62 95 VAL A O 1
ATOM 769 N N . TYR A 1 96 ? -24.820 16.909 -18.851 1.00 96.94 96 TYR A N 1
ATOM 770 C CA . TYR A 1 96 ? -24.044 16.835 -17.610 1.00 96.94 96 TYR A CA 1
ATOM 771 C C . TYR A 1 96 ? -24.128 15.461 -16.940 1.00 96.94 96 TYR A C 1
ATOM 773 O O . TYR A 1 96 ? -23.118 14.970 -16.441 1.00 96.94 96 TYR A O 1
ATOM 781 N N . THR A 1 97 ? -25.294 14.809 -16.942 1.00 96.69 97 THR A N 1
ATOM 782 C CA . THR A 1 97 ? -25.435 13.437 -16.435 1.00 96.69 97 THR A CA 1
ATOM 783 C C . THR A 1 97 ? -24.624 12.452 -17.272 1.00 96.69 97 THR A C 1
ATOM 785 O O . THR A 1 97 ? -23.965 11.584 -16.703 1.00 96.69 97 THR A O 1
ATOM 788 N N . LEU A 1 98 ? -24.612 12.595 -18.601 1.00 96.12 98 LEU A N 1
ATOM 789 C CA . LEU A 1 98 ? -23.815 11.746 -19.486 1.00 96.12 98 LEU A CA 1
ATOM 790 C C . LEU A 1 98 ? -22.313 11.945 -19.256 1.00 96.12 98 LEU A C 1
ATOM 792 O O . LEU A 1 98 ? -21.576 10.967 -19.145 1.00 96.12 98 LEU A O 1
ATOM 796 N N . GLU A 1 99 ? -21.859 13.193 -19.133 1.00 94.81 99 GLU A N 1
ATOM 797 C CA . GLU A 1 99 ? -20.462 13.503 -18.825 1.00 94.81 99 GLU A CA 1
ATOM 798 C C . GLU A 1 99 ? -20.064 12.956 -17.447 1.00 94.81 99 GLU A C 1
ATOM 800 O O . GLU A 1 99 ? -19.018 12.320 -17.306 1.00 94.81 99 GLU A O 1
ATOM 805 N N . ALA A 1 100 ? -20.914 13.140 -16.433 1.00 92.19 100 ALA A N 1
ATOM 806 C CA . ALA A 1 100 ? -20.699 12.582 -15.103 1.00 92.19 100 ALA A CA 1
ATOM 807 C C . ALA A 1 100 ? -20.632 11.049 -15.143 1.00 92.19 100 ALA A C 1
ATOM 809 O O . ALA A 1 100 ? -19.739 10.465 -14.534 1.00 92.19 100 ALA A O 1
ATOM 810 N N . PHE A 1 101 ? -21.513 10.396 -15.903 1.00 92.25 101 PHE A N 1
ATOM 811 C CA . PHE A 1 101 ? -21.511 8.945 -16.075 1.00 92.25 101 PHE A CA 1
ATOM 812 C C . PHE A 1 101 ? -20.236 8.449 -16.767 1.00 92.25 101 PHE A C 1
ATOM 814 O O . PHE A 1 101 ? -19.628 7.488 -16.305 1.00 92.25 101 PHE A O 1
ATOM 821 N N . GLN A 1 102 ? -19.779 9.123 -17.825 1.00 90.94 102 GLN A N 1
ATOM 822 C CA . GLN A 1 102 ? -18.522 8.784 -18.501 1.00 90.94 102 GLN A CA 1
ATOM 823 C C . GLN A 1 102 ? -17.313 8.959 -17.576 1.00 90.94 102 GLN A C 1
ATOM 825 O O . GLN A 1 102 ? -16.442 8.090 -17.532 1.00 90.94 102 GLN A O 1
ATOM 830 N N . ARG A 1 103 ? -17.272 10.046 -16.794 1.00 87.38 103 ARG A N 1
ATOM 831 C CA . ARG A 1 103 ? -16.200 10.295 -15.818 1.00 87.38 103 ARG A CA 1
ATOM 832 C C . ARG A 1 103 ? -16.210 9.285 -14.670 1.00 87.38 103 ARG A C 1
ATOM 834 O O . ARG A 1 103 ? -15.150 8.810 -14.278 1.00 87.38 103 ARG A O 1
ATOM 841 N N . LEU A 1 104 ? -17.385 8.922 -14.156 1.00 86.25 104 LEU A N 1
ATOM 842 C CA . LEU A 1 104 ? -17.524 7.867 -13.148 1.00 86.25 104 LEU A CA 1
ATOM 843 C C . LEU A 1 104 ? -17.123 6.502 -13.716 1.00 86.25 104 LEU A C 1
ATOM 845 O O . LEU A 1 104 ? -16.417 5.753 -13.050 1.00 86.25 104 LEU A O 1
ATOM 849 N N . GLY A 1 105 ? -17.505 6.206 -14.961 1.00 86.62 105 GLY A N 1
ATOM 850 C CA . GLY A 1 105 ? -17.124 4.982 -15.663 1.00 86.62 105 GLY A CA 1
ATOM 851 C C . GLY A 1 105 ? -15.613 4.856 -15.859 1.00 86.62 105 GLY A C 1
ATOM 852 O O . GLY A 1 105 ? -15.061 3.784 -15.627 1.00 86.62 105 GLY A O 1
ATOM 853 N N . ALA A 1 106 ? -14.929 5.953 -16.202 1.00 79.12 106 ALA A N 1
ATOM 854 C CA . ALA A 1 106 ? -13.469 5.984 -16.311 1.00 79.12 106 ALA A CA 1
ATOM 855 C C . ALA A 1 106 ? -12.765 5.688 -14.971 1.00 79.12 106 ALA A C 1
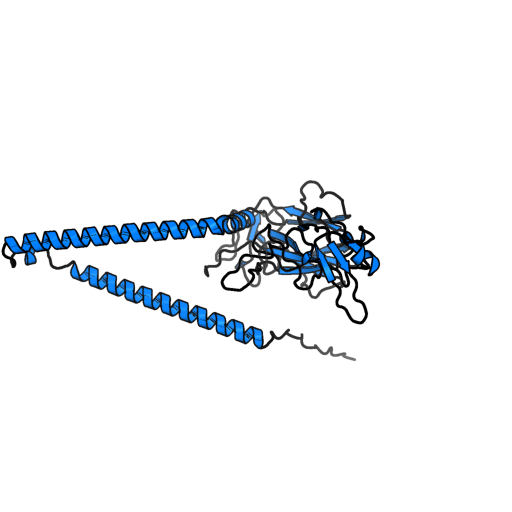ATOM 857 O O . ALA A 1 106 ? -11.698 5.083 -14.963 1.00 79.12 106 ALA A O 1
ATOM 858 N N . ASN A 1 107 ? -13.390 6.051 -13.846 1.00 81.00 107 ASN A N 1
ATOM 859 C CA . ASN A 1 107 ? -12.860 5.835 -12.496 1.00 81.00 107 ASN A CA 1
ATOM 860 C C . ASN A 1 107 ? -13.443 4.600 -11.795 1.00 81.00 107 ASN A C 1
ATOM 862 O O . ASN A 1 107 ? -13.185 4.395 -10.607 1.00 81.00 107 ASN A O 1
ATOM 866 N N . LYS A 1 108 ? -14.219 3.766 -12.499 1.00 86.12 108 LYS A N 1
ATOM 867 C CA . LYS A 1 108 ? -14.895 2.606 -11.907 1.00 86.12 108 LYS A CA 1
ATOM 868 C C . LYS A 1 108 ? -13.917 1.704 -11.150 1.00 86.12 108 LYS A C 1
ATOM 870 O O . LYS A 1 108 ? -14.189 1.350 -10.012 1.00 86.12 108 LYS A O 1
ATOM 875 N N . ASN A 1 109 ? -12.747 1.434 -11.730 1.00 82.31 109 ASN A N 1
ATOM 876 C CA . ASN A 1 109 ? -11.721 0.595 -11.104 1.00 82.31 109 ASN A CA 1
ATOM 877 C C . ASN A 1 109 ? -11.239 1.150 -9.754 1.00 82.31 109 ASN A C 1
ATOM 879 O O . ASN A 1 109 ? -10.941 0.382 -8.847 1.00 82.31 109 ASN A O 1
ATOM 883 N N . GLN A 1 110 ? -11.169 2.477 -9.600 1.00 81.88 110 GLN A N 1
ATOM 884 C CA . GLN A 1 110 ? -10.765 3.100 -8.337 1.00 81.88 110 GLN A CA 1
ATOM 885 C C . GLN A 1 110 ? -11.865 2.990 -7.282 1.00 81.88 110 GLN A C 1
ATOM 887 O O . GLN A 1 110 ? -11.570 2.752 -6.114 1.00 81.88 110 GLN A O 1
ATOM 892 N N . ILE A 1 111 ? -13.127 3.154 -7.690 1.00 84.69 111 ILE A N 1
ATOM 893 C CA . ILE A 1 111 ? -14.284 3.003 -6.802 1.00 84.69 111 ILE A CA 1
ATOM 894 C C . ILE A 1 111 ? -14.390 1.549 -6.339 1.00 84.69 111 ILE A C 1
ATOM 896 O O . ILE A 1 111 ? -14.446 1.303 -5.135 1.00 84.69 111 ILE A O 1
ATOM 900 N N . ASP A 1 112 ? -14.346 0.601 -7.276 1.00 88.69 112 ASP A N 1
ATOM 901 C CA . ASP A 1 112 ? -14.370 -0.834 -6.990 1.00 88.69 112 ASP A CA 1
ATOM 902 C C . ASP A 1 112 ? -13.227 -1.200 -6.033 1.00 88.69 112 ASP A C 1
ATOM 904 O O . ASP A 1 112 ? -13.460 -1.842 -5.015 1.00 88.69 112 ASP A O 1
ATOM 908 N N . TYR A 1 113 ? -12.026 -0.659 -6.253 1.00 87.38 113 TYR A N 1
ATOM 909 C CA . TYR A 1 113 ? -10.892 -0.862 -5.356 1.00 87.38 113 TYR A CA 1
ATOM 910 C C . TYR A 1 113 ? -11.100 -0.316 -3.933 1.00 87.38 113 TYR A C 1
ATOM 912 O O . TYR A 1 113 ? -10.659 -0.939 -2.967 1.00 87.38 113 TYR A O 1
ATOM 920 N N . VAL A 1 114 ? -11.768 0.832 -3.766 1.00 89.19 114 VAL A N 1
ATOM 921 C CA . VAL A 1 114 ? -12.134 1.338 -2.430 1.00 89.19 114 VAL A CA 1
ATOM 922 C C . VAL A 1 114 ? -13.113 0.382 -1.752 1.00 89.19 114 VAL A C 1
ATOM 924 O O . VAL A 1 114 ? -12.930 0.051 -0.582 1.00 89.19 114 VAL A O 1
ATOM 927 N N . PHE A 1 115 ? -14.121 -0.101 -2.481 1.00 92.56 115 PHE A N 1
ATOM 928 C CA . PHE A 1 115 ? -15.072 -1.075 -1.948 1.00 92.56 115 PHE A CA 1
ATOM 929 C C . PHE A 1 115 ? -14.411 -2.412 -1.609 1.00 92.56 115 PHE A C 1
ATOM 931 O O . PHE A 1 115 ? -14.733 -3.000 -0.578 1.00 92.56 115 PHE A O 1
ATOM 938 N N . ASP A 1 116 ? -13.472 -2.879 -2.423 1.00 92.62 116 ASP A N 1
ATOM 939 C CA . ASP A 1 116 ? -12.710 -4.097 -2.155 1.00 92.62 116 ASP A CA 1
ATOM 940 C C . ASP A 1 116 ? -11.806 -3.920 -0.929 1.00 92.62 116 ASP A C 1
ATOM 942 O O . ASP A 1 116 ? -11.762 -4.791 -0.056 1.00 92.62 116 ASP A O 1
ATOM 946 N N . ASN A 1 117 ? -11.168 -2.753 -0.782 1.00 92.12 117 ASN A N 1
ATOM 947 C CA . ASN A 1 117 ? -10.438 -2.407 0.436 1.00 92.12 117 ASN A CA 1
ATOM 948 C C . ASN A 1 117 ? -11.353 -2.442 1.669 1.00 92.12 117 ASN A C 1
ATOM 950 O O . ASN A 1 117 ? -10.947 -2.958 2.701 1.00 92.12 117 ASN A O 1
ATOM 954 N N . TRP A 1 118 ? -12.584 -1.943 1.569 1.00 94.44 118 TRP A N 1
ATOM 955 C CA . TRP A 1 118 ? -13.549 -1.956 2.671 1.00 94.44 118 TRP A CA 1
ATOM 956 C C . TRP A 1 118 ? -14.081 -3.333 3.041 1.00 94.44 118 TRP A C 1
ATOM 958 O O . TRP A 1 118 ? -14.368 -3.574 4.211 1.00 94.44 118 TRP A O 1
ATOM 968 N N . LYS A 1 119 ? -14.212 -4.225 2.061 1.00 96.31 119 LYS A N 1
ATOM 969 C CA . LYS A 1 119 ? -14.627 -5.617 2.271 1.00 96.31 119 LYS A CA 1
ATOM 970 C C . LYS A 1 119 ? -13.493 -6.503 2.776 1.00 96.31 119 LYS A C 1
ATOM 972 O O . LYS A 1 119 ? -13.761 -7.592 3.273 1.00 96.31 119 LYS A O 1
ATOM 977 N N . THR A 1 120 ? -12.244 -6.059 2.638 1.00 95.69 120 THR A N 1
ATOM 978 C CA . THR A 1 120 ? -11.092 -6.778 3.185 1.00 95.69 120 THR A CA 1
ATOM 979 C C . THR A 1 120 ? -11.270 -6.883 4.704 1.00 95.69 120 THR A C 1
ATOM 981 O O . THR A 1 120 ? -11.577 -5.863 5.317 1.00 95.69 120 THR A O 1
ATOM 984 N N . PRO A 1 121 ? -11.123 -8.061 5.336 1.00 97.06 121 PRO A N 1
ATOM 985 C CA . PRO A 1 121 ? -11.259 -8.154 6.786 1.00 97.06 121 PRO A CA 1
ATOM 986 C C . PRO A 1 121 ? -10.004 -7.683 7.544 1.00 97.06 121 PRO A C 1
ATOM 988 O O . PRO A 1 121 ? -8.903 -7.581 6.986 1.00 97.06 121 PRO A O 1
ATOM 991 N N . PHE A 1 122 ? -10.143 -7.381 8.839 1.00 95.56 122 PHE A N 1
ATOM 992 C CA . PHE A 1 122 ? -9.030 -6.881 9.652 1.00 95.56 122 PHE A CA 1
ATOM 993 C C . PHE A 1 122 ? -7.929 -7.913 9.840 1.00 95.56 122 PHE A C 1
ATOM 995 O O . PHE A 1 122 ? -8.191 -9.096 10.013 1.00 95.56 122 PHE A O 1
ATOM 1002 N N . LEU A 1 123 ? -6.680 -7.453 9.864 1.00 98.00 123 LEU A N 1
ATOM 1003 C CA . LEU A 1 123 ? -5.556 -8.303 10.221 1.00 98.00 123 LEU A CA 1
ATOM 1004 C C . LEU A 1 123 ? -5.515 -8.508 11.741 1.00 98.00 123 LEU A C 1
ATOM 1006 O O . LEU A 1 123 ? -5.224 -7.575 12.486 1.00 98.00 123 LEU A O 1
ATOM 1010 N N . GLU A 1 124 ? -5.824 -9.713 12.205 1.00 97.62 124 GLU A N 1
ATOM 1011 C CA . GLU A 1 124 ? -5.847 -10.083 13.623 1.00 97.62 124 GLU A CA 1
ATOM 1012 C C . GLU A 1 124 ? -4.553 -10.729 14.089 1.00 97.62 124 GLU A C 1
ATOM 1014 O O . GLU A 1 124 ? -4.252 -10.673 15.273 1.00 97.62 124 GLU A O 1
ATOM 1019 N N . ASP A 1 125 ? -3.782 -11.357 13.216 1.00 98.06 125 ASP A N 1
ATOM 1020 C CA . ASP A 1 125 ? -2.525 -11.983 13.614 1.00 98.06 125 ASP A CA 1
ATOM 1021 C C . ASP A 1 125 ? -1.564 -12.070 12.438 1.00 98.06 125 ASP A C 1
ATOM 1023 O O . ASP A 1 125 ? -1.991 -12.031 11.282 1.00 98.06 125 ASP A O 1
ATOM 1027 N N . ILE A 1 126 ? -0.272 -12.177 12.738 1.00 98.06 126 ILE A N 1
ATOM 1028 C CA . ILE A 1 126 ? 0.783 -12.348 11.743 1.00 98.06 126 ILE A CA 1
ATOM 1029 C C . ILE A 1 126 ? 1.712 -13.458 12.204 1.00 98.06 126 ILE A C 1
ATOM 1031 O O . ILE A 1 126 ? 2.196 -13.455 13.332 1.00 98.06 126 ILE A O 1
ATOM 1035 N N . LEU A 1 127 ? 2.015 -14.365 11.285 1.00 97.81 127 LEU A N 1
ATOM 1036 C CA . LEU A 1 127 ? 3.042 -15.378 11.430 1.00 97.81 127 LEU A CA 1
ATOM 1037 C C . LEU A 1 127 ? 4.105 -15.177 10.358 1.00 97.81 127 LEU A C 1
ATOM 1039 O O . LEU A 1 127 ? 3.822 -14.782 9.225 1.00 97.81 127 LEU A O 1
ATOM 1043 N N . VAL A 1 128 ? 5.339 -15.477 10.736 1.00 97.06 128 VAL A N 1
ATOM 1044 C CA . VAL A 1 128 ? 6.466 -15.566 9.816 1.00 97.06 128 VAL A CA 1
ATOM 1045 C C . VAL A 1 128 ? 6.809 -17.042 9.698 1.00 97.06 128 VAL A C 1
ATOM 1047 O O . VAL A 1 128 ? 7.062 -17.692 10.712 1.00 97.06 128 VAL A O 1
ATOM 1050 N N . VAL A 1 129 ? 6.781 -17.569 8.478 1.00 97.25 129 VAL A N 1
ATOM 1051 C CA . VAL A 1 129 ? 7.202 -18.944 8.179 1.00 97.25 129 VAL A CA 1
ATOM 1052 C C . VAL A 1 129 ? 8.379 -18.930 7.211 1.00 97.25 129 VAL A C 1
ATOM 1054 O O . VAL A 1 129 ? 8.661 -17.906 6.578 1.00 97.25 129 VAL A O 1
ATOM 1057 N N . ASP A 1 130 ? 9.061 -20.067 7.101 1.00 94.62 130 ASP A N 1
ATOM 1058 C CA . ASP A 1 130 ? 10.194 -20.239 6.193 1.00 94.62 130 ASP A CA 1
ATOM 1059 C C . ASP A 1 130 ? 9.823 -19.855 4.747 1.00 94.62 130 ASP A C 1
ATOM 1061 O O . ASP A 1 130 ? 8.648 -19.899 4.338 1.00 94.62 130 ASP A O 1
ATOM 1065 N N . PRO A 1 131 ? 10.818 -19.485 3.926 1.00 87.81 131 PRO A N 1
ATOM 1066 C CA . PRO A 1 131 ? 10.558 -19.180 2.532 1.00 87.81 131 PRO A CA 1
ATOM 1067 C C . PRO A 1 131 ? 9.996 -20.434 1.854 1.00 87.81 131 PRO A C 1
ATOM 1069 O O . PRO A 1 131 ? 10.403 -21.557 2.153 1.00 87.81 131 PRO A O 1
ATOM 1072 N N . TYR A 1 132 ? 9.052 -20.243 0.933 1.00 86.75 132 TYR A N 1
ATOM 1073 C CA . TYR A 1 132 ? 8.387 -21.319 0.182 1.00 86.75 132 TYR A CA 1
ATOM 1074 C C . TYR A 1 132 ? 7.455 -22.234 0.992 1.00 86.75 132 TYR A C 1
ATOM 1076 O O . TYR A 1 132 ? 6.811 -23.099 0.396 1.00 86.75 132 TYR A O 1
ATOM 1084 N N . GLN A 1 133 ? 7.325 -22.051 2.310 1.00 95.12 133 GLN A N 1
ATOM 1085 C CA . GLN A 1 133 ? 6.284 -22.738 3.071 1.00 95.12 133 GLN A CA 1
ATOM 1086 C C . GLN A 1 133 ? 4.911 -22.107 2.822 1.00 95.12 133 GLN A C 1
ATOM 1088 O O . GLN A 1 133 ? 4.767 -20.898 2.619 1.00 95.12 133 GLN A O 1
ATOM 1093 N N . THR A 1 134 ? 3.882 -22.951 2.818 1.00 96.56 134 THR A N 1
ATOM 1094 C CA . THR A 1 134 ? 2.490 -22.509 2.748 1.00 96.56 134 THR A CA 1
ATOM 1095 C C . THR A 1 134 ? 2.033 -21.975 4.093 1.00 96.56 134 THR A C 1
ATOM 1097 O O . THR A 1 134 ? 2.403 -22.524 5.132 1.00 96.56 134 THR A O 1
ATOM 1100 N N . CYS A 1 135 ? 1.192 -20.941 4.080 1.00 97.75 135 CYS A N 1
ATOM 1101 C CA . CYS A 1 135 ? 0.577 -20.465 5.310 1.00 97.75 135 CYS A CA 1
ATOM 1102 C C . CYS A 1 135 ? -0.253 -21.578 5.974 1.00 97.75 135 CYS A C 1
ATOM 1104 O O . CYS A 1 135 ? -0.897 -22.358 5.265 1.00 97.75 135 CYS A O 1
ATOM 1106 N N . PRO A 1 136 ? -0.212 -21.688 7.316 1.00 98.25 136 PRO A N 1
ATOM 1107 C CA . PRO A 1 136 ? -0.972 -22.700 8.040 1.00 98.25 136 PRO A CA 1
ATOM 1108 C C . PRO A 1 136 ? -2.483 -22.475 7.892 1.00 98.25 136 PRO A C 1
ATOM 1110 O O . PRO A 1 136 ? -2.933 -21.400 7.494 1.00 98.25 136 PRO A O 1
ATOM 1113 N N . GLU A 1 137 ? -3.277 -23.489 8.237 1.00 98.06 137 GLU A N 1
ATOM 1114 C CA . GLU A 1 137 ? -4.738 -23.407 8.163 1.00 98.06 137 GLU A CA 1
ATOM 1115 C C . GLU A 1 137 ? -5.279 -22.200 8.952 1.00 98.06 137 GLU A C 1
ATOM 1117 O O . GLU A 1 137 ? -4.879 -21.940 10.089 1.00 98.06 137 GLU A O 1
ATOM 1122 N N . GLY A 1 138 ? -6.183 -21.440 8.326 1.00 97.62 138 GLY A N 1
ATOM 1123 C CA . GLY A 1 138 ? -6.738 -20.205 8.885 1.00 97.62 138 GLY A CA 1
ATOM 1124 C C . GLY A 1 138 ? -5.875 -18.954 8.684 1.00 97.62 138 GLY A C 1
ATOM 1125 O O . GLY A 1 138 ? -6.287 -17.878 9.116 1.00 97.62 138 GLY A O 1
ATOM 1126 N N . TYR A 1 139 ? -4.719 -19.069 8.023 1.00 98.44 139 TYR A N 1
ATOM 1127 C CA . TYR A 1 139 ? -3.877 -17.941 7.624 1.00 98.44 139 TYR A CA 1
ATOM 1128 C C . TYR A 1 139 ? -3.783 -17.844 6.097 1.00 98.44 139 TYR A C 1
ATOM 1130 O O . TYR A 1 139 ? -3.775 -18.848 5.388 1.00 98.44 139 TYR A O 1
ATOM 1138 N N . GLU A 1 140 ? -3.661 -16.621 5.590 1.00 97.50 140 GLU A N 1
ATOM 1139 C CA . GLU A 1 140 ? -3.451 -16.315 4.172 1.00 97.50 140 GLU A CA 1
ATOM 1140 C C . GLU A 1 140 ? -2.104 -15.622 3.946 1.00 97.50 140 GLU A C 1
ATOM 1142 O O . GLU A 1 140 ? -1.535 -15.027 4.865 1.00 97.50 140 GLU A O 1
ATOM 1147 N N . TYR A 1 141 ? -1.593 -15.668 2.714 1.00 97.12 141 TYR A N 1
ATOM 1148 C CA . TYR A 1 141 ? -0.431 -14.868 2.331 1.00 97.12 141 TYR A CA 1
ATOM 1149 C C . TYR A 1 141 ? -0.779 -13.380 2.403 1.00 97.12 141 TYR A C 1
ATOM 1151 O O . TYR A 1 141 ? -1.730 -12.928 1.771 1.00 97.12 141 TYR A O 1
ATOM 1159 N N . LEU A 1 142 ? 0.015 -12.599 3.135 1.00 95.88 142 LEU A N 1
ATOM 1160 C CA . LEU A 1 142 ? -0.209 -11.154 3.254 1.00 95.88 142 LEU A CA 1
ATOM 1161 C C . LEU A 1 142 ? 0.380 -10.340 2.110 1.00 95.88 142 LEU A C 1
ATOM 1163 O O . LEU A 1 142 ? 0.014 -9.181 1.925 1.00 95.88 142 LEU A O 1
ATOM 1167 N N . LEU A 1 143 ? 1.317 -10.926 1.374 1.00 93.12 143 LEU A N 1
ATOM 1168 C CA . LEU A 1 143 ? 1.950 -10.311 0.221 1.00 93.12 143 LEU A CA 1
ATOM 1169 C C . LEU A 1 143 ? 1.507 -11.079 -1.018 1.00 93.12 143 LEU A C 1
ATOM 1171 O O . LEU A 1 143 ? 1.714 -12.283 -1.077 1.00 93.12 143 LEU A O 1
ATOM 1175 N N . ASP A 1 144 ? 0.945 -10.394 -2.008 1.00 88.31 144 ASP A N 1
ATOM 1176 C CA . ASP A 1 144 ? 0.750 -10.911 -3.371 1.00 88.31 144 ASP A CA 1
ATOM 1177 C C . ASP A 1 144 ? 1.401 -9.945 -4.361 1.00 88.31 144 ASP A C 1
ATOM 1179 O O . ASP A 1 144 ? 0.750 -9.213 -5.112 1.00 88.31 144 ASP A O 1
ATOM 1183 N N . SER A 1 145 ? 2.728 -9.865 -4.295 1.00 84.00 145 SER A N 1
ATOM 1184 C CA . SER A 1 145 ? 3.466 -8.960 -5.162 1.00 84.00 145 SER A CA 1
ATOM 1185 C C . SER A 1 145 ? 3.754 -9.623 -6.489 1.00 84.00 145 SER A C 1
ATOM 1187 O O . SER A 1 145 ? 4.526 -10.574 -6.582 1.00 84.00 145 SER A O 1
ATOM 1189 N N . LYS A 1 146 ? 3.165 -9.069 -7.543 1.00 83.44 146 LYS A N 1
ATOM 1190 C CA . LYS A 1 146 ? 3.441 -9.473 -8.917 1.00 83.44 146 LYS A CA 1
ATOM 1191 C C . LYS A 1 146 ? 4.644 -8.704 -9.434 1.00 83.44 146 LYS A C 1
ATOM 1193 O O . LYS A 1 146 ? 4.693 -7.478 -9.395 1.00 83.44 146 LYS A O 1
ATOM 1198 N N . TRP A 1 147 ? 5.629 -9.424 -9.932 1.00 83.56 147 TRP A N 1
ATOM 1199 C CA . TRP A 1 147 ? 6.726 -8.861 -10.689 1.00 83.56 147 TRP A CA 1
ATOM 1200 C C . TRP A 1 147 ? 6.474 -9.141 -12.159 1.00 83.56 147 TRP A C 1
ATOM 1202 O O . TRP A 1 147 ? 6.496 -10.292 -12.580 1.00 83.56 147 TRP A O 1
ATOM 1212 N N . ALA A 1 148 ? 6.276 -8.083 -12.945 1.00 84.44 148 ALA A N 1
ATOM 1213 C CA . ALA A 1 148 ? 5.919 -8.156 -14.364 1.00 84.44 148 ALA A CA 1
ATOM 1214 C C . ALA A 1 148 ? 6.923 -8.922 -15.252 1.00 84.44 148 ALA A C 1
ATOM 1216 O O . ALA A 1 148 ? 6.660 -9.134 -16.435 1.00 84.44 148 ALA A O 1
ATOM 1217 N N . GLY A 1 149 ? 8.090 -9.291 -14.722 1.00 86.12 149 GLY A N 1
ATOM 1218 C CA . GLY A 1 149 ? 9.166 -9.899 -15.484 1.00 86.12 149 GLY A CA 1
ATOM 1219 C C . GLY A 1 149 ? 9.844 -8.912 -16.432 1.00 86.12 149 GLY A C 1
ATOM 1220 O O . GLY A 1 149 ? 9.604 -7.698 -16.428 1.00 86.12 149 GLY A O 1
ATOM 1221 N N . THR A 1 150 ? 10.712 -9.446 -17.282 1.00 89.12 150 THR A N 1
ATOM 1222 C CA . THR A 1 150 ? 11.480 -8.673 -18.258 1.00 89.12 150 THR A CA 1
ATOM 1223 C C . THR A 1 150 ? 11.294 -9.210 -19.672 1.00 89.12 150 THR A C 1
ATOM 1225 O O . THR A 1 150 ? 11.000 -10.386 -19.888 1.00 89.12 150 THR A O 1
ATOM 1228 N N . VAL A 1 151 ? 11.471 -8.338 -20.660 1.00 92.94 151 VAL A N 1
ATOM 1229 C CA . VAL A 1 151 ? 11.734 -8.719 -22.049 1.00 92.94 151 VAL A CA 1
ATOM 1230 C C . VAL A 1 151 ? 13.233 -8.927 -22.254 1.00 92.94 151 VAL A C 1
ATOM 1232 O O . VAL A 1 151 ? 14.056 -8.450 -21.469 1.00 92.94 151 VAL A O 1
ATOM 1235 N N . SER A 1 152 ? 13.603 -9.614 -23.336 1.00 94.31 152 SER A N 1
ATOM 1236 C CA . SER A 1 152 ? 15.014 -9.776 -23.690 1.00 94.31 152 SER A CA 1
ATOM 1237 C C . SER A 1 152 ? 15.677 -8.418 -23.938 1.00 94.31 152 SER A C 1
ATOM 1239 O O . SER A 1 152 ? 15.042 -7.467 -24.407 1.00 94.31 152 SER A O 1
ATOM 1241 N N . GLY A 1 153 ? 16.965 -8.319 -23.620 1.00 93.94 153 GLY A N 1
ATOM 1242 C CA . GLY A 1 153 ? 17.729 -7.087 -23.773 1.00 93.94 153 GLY A CA 1
ATOM 1243 C C . GLY A 1 153 ? 19.162 -7.323 -24.224 1.00 93.94 153 GLY A C 1
ATOM 1244 O O . GLY A 1 153 ? 19.687 -8.428 -24.131 1.00 93.94 153 GLY A O 1
ATOM 1245 N N . CYS A 1 154 ? 19.819 -6.268 -24.689 1.00 94.25 154 CYS A N 1
ATOM 1246 C CA . CYS A 1 154 ? 21.242 -6.261 -24.990 1.00 94.25 154 CYS A CA 1
ATOM 1247 C C . CYS A 1 154 ? 21.920 -5.215 -24.113 1.00 94.25 154 CYS A C 1
ATOM 1249 O O . CYS A 1 154 ? 21.600 -4.023 -24.197 1.00 94.25 154 CYS A O 1
ATOM 1251 N N . LEU A 1 155 ? 22.846 -5.662 -23.263 1.00 92.31 155 LEU A N 1
ATOM 1252 C CA . LEU A 1 155 ? 23.626 -4.792 -22.395 1.00 92.31 155 LEU A CA 1
ATOM 1253 C C . LEU A 1 155 ? 25.060 -4.681 -22.907 1.00 92.31 155 LEU A C 1
ATOM 1255 O O . LEU A 1 155 ? 25.834 -5.636 -22.895 1.00 92.31 155 LEU A O 1
ATOM 1259 N N . CYS A 1 156 ? 25.422 -3.470 -23.314 1.00 91.06 156 CYS A N 1
ATOM 1260 C CA . CYS A 1 156 ? 26.787 -3.088 -23.635 1.00 91.06 156 CYS A CA 1
ATOM 1261 C C . CYS A 1 156 ? 27.373 -2.328 -22.445 1.00 91.06 156 CYS A C 1
ATOM 1263 O O . CYS A 1 156 ? 26.924 -1.215 -22.141 1.00 91.06 156 CYS A O 1
ATOM 1265 N N . GLN A 1 157 ? 28.353 -2.923 -21.759 1.00 85.69 157 GLN A N 1
ATOM 1266 C CA . GLN A 1 157 ? 29.021 -2.282 -20.626 1.00 85.69 157 GLN A CA 1
ATOM 1267 C C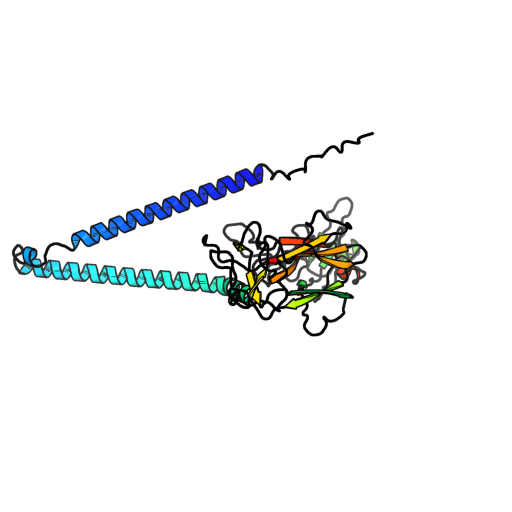 . GLN A 1 157 ? 29.757 -1.014 -21.081 1.00 85.69 157 GLN A C 1
ATOM 1269 O O . GLN A 1 157 ? 30.188 -0.899 -22.230 1.00 85.69 157 GLN A O 1
ATOM 1274 N N . ALA A 1 158 ? 29.844 -0.033 -20.183 1.00 78.75 158 ALA A N 1
ATOM 1275 C CA . ALA A 1 158 ? 30.581 1.192 -20.443 1.00 78.75 158 ALA A CA 1
ATOM 1276 C C . ALA A 1 158 ? 32.059 0.867 -20.710 1.00 78.75 158 ALA A C 1
ATOM 1278 O O . ALA A 1 158 ? 32.690 0.186 -19.905 1.00 78.75 158 ALA A O 1
ATOM 1279 N N . THR A 1 159 ? 32.601 1.357 -21.822 1.00 80.50 159 THR A N 1
ATOM 1280 C CA . THR A 1 159 ? 34.054 1.490 -22.002 1.00 80.50 159 THR A CA 1
ATOM 1281 C C . THR A 1 159 ? 34.469 2.893 -21.555 1.00 80.50 159 THR A C 1
ATOM 1283 O O . THR A 1 159 ? 33.594 3.742 -21.385 1.00 80.50 159 THR A O 1
ATOM 1286 N N . GLU A 1 160 ? 35.768 3.169 -21.376 1.00 81.25 160 GLU A N 1
ATOM 1287 C CA . GLU A 1 160 ? 36.285 4.449 -20.833 1.00 81.25 160 GLU A CA 1
ATOM 1288 C C . GLU A 1 160 ? 35.649 5.711 -21.452 1.00 81.25 160 GLU A C 1
ATOM 1290 O O . GLU A 1 160 ? 35.479 6.713 -20.767 1.00 81.25 160 GLU A O 1
ATOM 1295 N N . ASN A 1 161 ? 35.186 5.639 -22.708 1.00 78.62 161 ASN A N 1
ATOM 1296 C CA . ASN A 1 161 ? 34.581 6.759 -23.435 1.00 78.62 161 ASN A CA 1
ATOM 1297 C C . ASN A 1 161 ? 33.087 6.587 -23.781 1.00 78.62 161 ASN A C 1
ATOM 1299 O O . ASN A 1 161 ? 32.546 7.361 -24.575 1.00 78.62 161 ASN A O 1
ATOM 1303 N N . ARG A 1 162 ? 32.386 5.566 -23.262 1.00 77.25 162 ARG A N 1
ATOM 1304 C CA . ARG A 1 162 ? 30.975 5.303 -23.610 1.00 77.25 162 ARG A CA 1
ATOM 1305 C C . ARG A 1 162 ? 30.135 4.947 -22.396 1.00 77.25 162 ARG A C 1
ATOM 1307 O O . ARG A 1 162 ? 30.480 4.063 -21.628 1.00 77.25 162 ARG A O 1
ATOM 1314 N N . ARG A 1 163 ? 28.962 5.574 -22.274 1.00 82.88 163 ARG A N 1
ATOM 1315 C CA . ARG A 1 163 ? 27.947 5.173 -21.288 1.00 82.88 163 ARG A CA 1
ATOM 1316 C C . ARG A 1 163 ? 27.432 3.769 -21.610 1.00 82.88 163 ARG A C 1
ATOM 1318 O O . ARG A 1 163 ? 27.280 3.425 -22.783 1.00 82.88 163 ARG A O 1
ATOM 1325 N N . SER A 1 164 ? 27.113 2.990 -20.576 1.00 85.25 164 SER A N 1
ATOM 1326 C CA . SER A 1 164 ? 26.473 1.683 -20.745 1.00 85.25 164 SER A CA 1
ATOM 1327 C C . SER A 1 164 ? 25.177 1.840 -21.541 1.00 85.25 164 SER A C 1
ATOM 1329 O O . SER A 1 164 ? 24.347 2.688 -21.196 1.00 85.25 164 SER A O 1
ATOM 1331 N N . LYS A 1 165 ? 24.993 1.029 -22.584 1.00 89.81 165 LYS A N 1
ATOM 1332 C CA . LYS A 1 165 ? 23.790 1.051 -23.423 1.00 89.81 165 LYS A CA 1
ATOM 1333 C C . LYS A 1 165 ? 22.972 -0.203 -23.147 1.00 89.81 165 LYS A C 1
ATOM 1335 O O . LYS A 1 165 ? 23.503 -1.304 -23.238 1.00 89.81 165 LYS A O 1
ATOM 1340 N N . LEU A 1 166 ? 21.693 -0.006 -22.840 1.00 91.06 166 LEU A N 1
ATOM 1341 C CA . LEU A 1 166 ? 20.704 -1.070 -22.716 1.00 91.06 166 LEU A CA 1
ATOM 1342 C C . LEU A 1 166 ? 19.623 -0.872 -23.777 1.00 91.06 166 LEU A C 1
ATOM 1344 O O . LEU A 1 166 ? 18.992 0.192 -23.826 1.00 91.06 166 LEU A O 1
ATOM 1348 N N . THR A 1 167 ? 19.445 -1.876 -24.629 1.00 93.12 167 THR A N 1
ATOM 1349 C CA . THR A 1 167 ? 18.404 -1.920 -25.665 1.00 93.12 167 THR A CA 1
ATOM 1350 C C . THR A 1 167 ? 17.508 -3.132 -25.467 1.00 93.12 167 THR A C 1
ATOM 1352 O O . THR A 1 167 ? 17.957 -4.145 -24.943 1.00 93.12 167 THR A O 1
ATOM 1355 N N . ILE A 1 168 ? 16.247 -3.015 -25.882 1.00 93.88 168 ILE A N 1
ATOM 1356 C CA . ILE A 1 168 ? 15.305 -4.139 -25.944 1.00 93.88 168 ILE A CA 1
ATOM 1357 C C . ILE A 1 168 ? 15.698 -5.041 -27.124 1.00 93.88 168 ILE A C 1
ATOM 1359 O O . ILE A 1 168 ? 16.107 -4.532 -28.169 1.00 93.88 168 ILE A O 1
ATOM 1363 N N . GLY A 1 169 ? 15.560 -6.356 -26.955 1.00 94.62 169 GLY A N 1
ATOM 1364 C CA . GLY A 1 169 ? 15.941 -7.379 -27.929 1.00 94.62 169 GLY A CA 1
ATOM 1365 C C . GLY A 1 169 ? 17.341 -7.950 -27.692 1.00 94.62 169 GLY A C 1
ATOM 1366 O O . GLY A 1 169 ? 18.126 -7.418 -26.910 1.00 94.62 169 GLY A O 1
ATOM 1367 N N . SER A 1 170 ? 17.662 -9.055 -28.364 1.00 96.00 170 SER A N 1
ATOM 1368 C CA . SER A 1 170 ? 18.968 -9.718 -28.242 1.00 96.00 170 SER A CA 1
ATOM 1369 C C . SER A 1 170 ? 20.103 -8.924 -28.895 1.00 96.00 170 SER A C 1
ATOM 1371 O O . SER A 1 170 ? 19.884 -8.191 -29.860 1.00 96.00 170 SER A O 1
ATOM 1373 N N . CYS A 1 171 ? 21.334 -9.099 -28.403 1.00 96.38 171 CYS A N 1
ATOM 1374 C CA . CYS A 1 171 ? 22.508 -8.500 -29.031 1.00 96.38 171 CYS A CA 1
ATOM 1375 C C . CYS A 1 171 ? 22.751 -9.096 -30.418 1.00 96.38 171 CYS A C 1
ATOM 1377 O O . CYS A 1 171 ? 22.729 -10.313 -30.605 1.00 96.38 171 CYS A O 1
ATOM 1379 N N . ASN A 1 172 ? 23.063 -8.245 -31.392 1.00 96.69 172 ASN A N 1
ATOM 1380 C CA . ASN A 1 172 ? 23.537 -8.722 -32.687 1.00 96.69 172 ASN A CA 1
ATOM 1381 C C . ASN A 1 172 ? 25.029 -9.116 -32.632 1.00 96.69 172 ASN A C 1
ATOM 1383 O O . ASN A 1 172 ? 25.760 -8.799 -31.692 1.00 96.69 172 ASN A O 1
ATOM 1387 N N . ILE A 1 173 ? 25.520 -9.772 -33.689 1.00 96.88 173 ILE A N 1
ATOM 1388 C CA . ILE A 1 173 ? 26.918 -10.236 -33.783 1.00 96.88 173 ILE A CA 1
ATOM 1389 C C . ILE A 1 173 ? 27.924 -9.083 -33.601 1.00 96.88 173 ILE A C 1
ATOM 1391 O O . ILE A 1 173 ? 28.969 -9.260 -32.975 1.00 96.88 173 ILE A O 1
ATOM 1395 N N . LYS A 1 174 ? 27.628 -7.883 -34.124 1.00 95.88 174 LYS A N 1
ATOM 1396 C CA . LYS A 1 174 ? 28.519 -6.714 -33.999 1.00 95.88 174 LYS A CA 1
ATOM 1397 C C . LYS A 1 174 ? 28.582 -6.203 -32.558 1.00 95.88 174 LYS A C 1
ATOM 1399 O O . LYS A 1 174 ? 29.622 -5.696 -32.150 1.00 95.88 174 LYS A O 1
ATOM 1404 N N . GLU A 1 175 ? 27.492 -6.309 -31.808 1.00 94.88 175 GLU A N 1
ATOM 1405 C CA . GLU A 1 175 ? 27.416 -5.952 -30.389 1.00 94.88 175 GLU A CA 1
ATOM 1406 C C . GLU A 1 175 ? 28.145 -6.980 -29.523 1.00 94.88 175 GLU A C 1
ATOM 1408 O O . GLU A 1 175 ? 28.961 -6.593 -28.690 1.00 94.88 175 GLU A O 1
ATOM 1413 N N . HIS A 1 176 ? 27.976 -8.276 -29.792 1.00 94.94 176 HIS A N 1
ATOM 1414 C CA . HIS A 1 176 ? 28.758 -9.320 -29.124 1.00 94.94 176 HIS A CA 1
ATOM 1415 C C . HIS A 1 176 ? 30.269 -9.136 -29.314 1.00 94.94 176 HIS A C 1
ATOM 1417 O O . HIS A 1 176 ? 31.024 -9.190 -28.346 1.00 94.94 176 HIS A O 1
ATOM 1423 N N . ARG A 1 177 ? 30.719 -8.800 -30.531 1.00 93.38 177 ARG A N 1
ATOM 1424 C CA . ARG A 1 177 ? 32.134 -8.472 -30.805 1.00 93.38 177 ARG A CA 1
ATOM 1425 C C . ARG A 1 177 ? 32.643 -7.243 -30.042 1.00 93.38 177 ARG A C 1
ATOM 1427 O O . ARG A 1 177 ? 33.846 -7.096 -29.874 1.00 93.38 177 ARG A O 1
ATOM 1434 N N . LYS A 1 178 ? 31.747 -6.362 -29.587 1.00 91.50 178 LYS A N 1
ATOM 1435 C CA . LYS A 1 178 ? 32.063 -5.194 -28.746 1.00 91.50 178 LYS A CA 1
ATOM 1436 C C . LYS A 1 178 ? 31.958 -5.496 -27.245 1.00 91.50 178 LYS A C 1
ATOM 1438 O O . LYS A 1 178 ? 32.000 -4.564 -26.447 1.00 91.50 178 LYS A O 1
ATOM 1443 N N . GLY A 1 179 ? 31.795 -6.764 -26.863 1.00 90.31 179 GLY A N 1
ATOM 1444 C CA . GLY A 1 179 ? 31.663 -7.189 -25.470 1.00 90.31 179 GLY A CA 1
ATOM 1445 C C . GLY A 1 179 ? 30.260 -7.012 -24.883 1.00 90.31 179 GLY A C 1
ATOM 1446 O O . GLY A 1 179 ? 30.100 -7.072 -23.666 1.00 90.31 179 GLY A O 1
ATOM 1447 N N . CYS A 1 180 ? 29.234 -6.781 -25.709 1.00 92.50 180 CYS A N 1
ATOM 1448 C CA . CYS A 1 180 ? 27.855 -6.762 -25.228 1.00 92.50 180 CYS A CA 1
ATOM 1449 C C . CYS A 1 180 ? 27.337 -8.189 -24.996 1.00 92.50 180 CYS A C 1
ATOM 1451 O O . CYS A 1 180 ? 27.741 -9.133 -25.682 1.00 92.50 180 CYS A O 1
ATOM 1453 N N . HIS A 1 181 ? 26.405 -8.343 -24.059 1.00 93.69 181 HIS A N 1
ATOM 1454 C CA . HIS A 1 181 ? 25.775 -9.625 -23.753 1.00 93.69 181 HIS A CA 1
ATOM 1455 C C . HIS A 1 181 ? 24.252 -9.525 -23.790 1.00 93.69 181 HIS A C 1
ATOM 1457 O O . HIS A 1 181 ? 23.657 -8.517 -23.400 1.00 93.69 181 HIS A O 1
ATOM 1463 N N . THR A 1 182 ? 23.632 -10.598 -24.280 1.00 93.38 182 THR A N 1
ATOM 1464 C CA . THR A 1 182 ? 22.179 -10.735 -24.325 1.00 93.38 182 THR A CA 1
ATOM 1465 C C . THR A 1 182 ? 21.670 -11.095 -22.934 1.00 93.38 182 THR A C 1
ATOM 1467 O O . THR A 1 182 ? 22.096 -12.086 -22.345 1.00 93.38 182 THR A O 1
ATOM 1470 N N . ILE A 1 183 ? 20.739 -10.294 -22.432 1.00 90.62 183 ILE A N 1
ATOM 1471 C CA . ILE A 1 183 ? 19.925 -10.560 -21.253 1.00 90.62 183 ILE A CA 1
ATOM 1472 C C . ILE A 1 183 ? 18.710 -11.354 -21.728 1.00 90.62 183 ILE A C 1
ATOM 1474 O O . ILE A 1 183 ? 17.955 -10.892 -22.590 1.00 90.62 183 ILE A O 1
ATOM 1478 N N . LYS A 1 184 ? 18.545 -12.566 -21.194 1.00 91.56 184 LYS A N 1
ATOM 1479 C CA . LYS A 1 184 ? 17.357 -13.384 -21.455 1.00 91.56 184 LYS A CA 1
ATOM 1480 C C . LYS A 1 184 ? 16.138 -12.731 -20.811 1.00 91.56 184 LYS A C 1
ATOM 1482 O O . LYS A 1 184 ? 16.255 -12.084 -19.775 1.00 91.56 184 LYS A O 1
ATOM 1487 N N . GLU A 1 185 ? 14.989 -12.889 -21.453 1.00 92.00 185 GLU A N 1
ATOM 1488 C CA . GLU A 1 185 ? 13.727 -12.479 -20.850 1.00 92.00 185 GLU A CA 1
ATOM 1489 C C . GLU A 1 185 ? 13.425 -13.316 -19.604 1.00 92.00 185 GLU A C 1
ATOM 1491 O O . GLU A 1 185 ? 13.772 -14.498 -19.551 1.00 92.00 185 GLU A O 1
ATOM 1496 N N . THR A 1 186 ? 12.749 -12.708 -18.634 1.00 86.88 186 THR A N 1
ATOM 1497 C CA . THR A 1 186 ? 12.232 -13.402 -17.455 1.00 86.88 186 THR A CA 1
ATOM 1498 C C . THR A 1 186 ? 10.709 -13.309 -17.465 1.00 86.88 186 THR A C 1
ATOM 1500 O O . THR A 1 186 ? 10.174 -12.219 -17.709 1.00 86.88 186 THR A O 1
ATOM 1503 N N . PRO A 1 187 ? 9.983 -14.421 -17.265 1.00 89.44 187 PRO A N 1
ATOM 1504 C CA . PRO A 1 187 ? 8.529 -14.378 -17.185 1.00 89.44 187 PRO A CA 1
ATOM 1505 C C . PRO A 1 187 ? 8.062 -13.562 -15.973 1.00 89.44 187 PRO A C 1
ATOM 1507 O O . PRO A 1 187 ? 8.834 -13.293 -15.052 1.00 89.44 187 PRO A O 1
ATOM 1510 N N . GLU A 1 188 ? 6.792 -13.164 -16.000 1.00 86.94 188 GLU A N 1
ATOM 1511 C CA . GLU A 1 188 ? 6.111 -12.628 -14.822 1.00 86.94 188 GLU A CA 1
ATOM 1512 C C . GLU A 1 188 ? 6.117 -13.673 -13.697 1.00 86.94 188 GLU A C 1
ATOM 1514 O O . GLU A 1 188 ? 5.972 -14.871 -13.953 1.00 86.94 188 GLU A O 1
ATOM 1519 N N . SER A 1 189 ? 6.294 -13.226 -12.456 1.00 84.12 189 SER A N 1
ATOM 1520 C CA . SER A 1 189 ? 6.259 -14.090 -11.274 1.00 84.12 189 SER A CA 1
ATOM 1521 C C . SER A 1 189 ? 5.588 -13.378 -10.108 1.00 84.12 189 SER A C 1
ATOM 1523 O O . SER A 1 189 ? 5.815 -12.186 -9.911 1.00 84.12 189 SER A O 1
ATOM 1525 N N . SER A 1 190 ? 4.823 -14.097 -9.291 1.00 84.56 190 SER A N 1
ATOM 1526 C CA . SER A 1 190 ? 4.404 -13.606 -7.977 1.00 84.56 190 SER A CA 1
ATOM 1527 C C . SER A 1 190 ? 5.458 -13.937 -6.917 1.00 84.56 190 SER A C 1
ATOM 1529 O O . SER A 1 190 ? 6.169 -14.938 -7.014 1.00 84.56 190 SER A O 1
ATOM 1531 N N . SER A 1 191 ? 5.572 -13.078 -5.909 1.00 84.06 191 SER A N 1
ATOM 1532 C CA . SER A 1 191 ? 6.321 -13.334 -4.684 1.00 84.06 191 SER A CA 1
ATOM 1533 C C . SER A 1 191 ? 5.427 -13.052 -3.486 1.00 84.06 191 SER A C 1
ATOM 1535 O O . SER A 1 191 ? 4.783 -12.002 -3.403 1.00 84.06 191 SER A O 1
ATOM 1537 N N . HIS A 1 192 ? 5.440 -13.993 -2.549 1.00 88.25 192 HIS A N 1
ATOM 1538 C CA . HIS A 1 192 ? 4.730 -13.911 -1.274 1.00 88.25 192 HIS A CA 1
ATOM 1539 C C . HIS A 1 192 ? 5.699 -13.780 -0.086 1.00 88.25 192 HIS A C 1
ATOM 1541 O O . HIS A 1 192 ? 5.287 -13.869 1.071 1.00 88.25 192 HIS A O 1
ATOM 1547 N N . TRP A 1 193 ? 6.995 -13.583 -0.359 1.00 85.31 193 TRP A N 1
ATOM 1548 C CA . TRP A 1 193 ? 8.045 -13.560 0.656 1.00 85.31 193 TRP A CA 1
ATOM 1549 C C . TRP A 1 193 ? 8.854 -12.257 0.649 1.00 85.31 193 TRP A C 1
ATOM 1551 O O . TRP A 1 193 ? 9.011 -11.581 -0.371 1.00 85.31 193 TRP A O 1
ATOM 1561 N N . ILE A 1 194 ? 9.383 -11.923 1.822 1.00 86.75 194 ILE A N 1
ATOM 1562 C CA . ILE A 1 194 ? 10.224 -10.766 2.134 1.00 86.75 194 ILE A CA 1
ATOM 1563 C C . ILE A 1 194 ? 11.290 -11.223 3.139 1.00 86.75 194 ILE A C 1
ATOM 1565 O O . ILE A 1 194 ? 10.988 -11.996 4.041 1.00 86.75 194 ILE A O 1
ATOM 1569 N N . HIS A 1 195 ? 12.542 -10.799 2.986 1.00 81.88 195 HIS A N 1
ATOM 1570 C CA . HIS A 1 195 ? 13.644 -11.150 3.887 1.00 81.88 195 HIS A CA 1
ATOM 1571 C C . HIS A 1 195 ? 13.848 -12.656 4.067 1.00 81.88 195 HIS A C 1
ATOM 1573 O O . HIS A 1 195 ? 14.155 -13.128 5.157 1.00 81.88 195 HIS A O 1
ATOM 1579 N N . ASN A 1 196 ? 13.701 -13.398 2.961 1.00 85.88 196 ASN A N 1
ATOM 1580 C CA . ASN A 1 196 ? 13.744 -14.859 2.931 1.00 85.88 196 ASN A CA 1
ATOM 1581 C C . ASN A 1 196 ? 12.691 -15.514 3.842 1.00 85.88 196 ASN A C 1
ATOM 1583 O O . ASN A 1 196 ? 12.914 -16.613 4.323 1.00 85.88 196 ASN A O 1
ATOM 1587 N N . SER A 1 197 ? 11.554 -14.851 4.053 1.00 90.94 197 SER A N 1
ATOM 1588 C CA . SER A 1 197 ? 10.475 -15.338 4.908 1.00 90.94 197 SER A CA 1
ATOM 1589 C C . SER A 1 197 ? 9.113 -15.038 4.304 1.00 90.94 197 SER A C 1
ATOM 1591 O O . SER A 1 197 ? 8.913 -14.028 3.630 1.00 90.94 197 SER A O 1
ATOM 1593 N N . THR A 1 198 ? 8.146 -15.905 4.560 1.00 94.69 198 THR A N 1
ATOM 1594 C CA . THR A 1 198 ? 6.771 -15.734 4.088 1.00 94.69 198 THR A CA 1
ATOM 1595 C C . THR A 1 198 ? 5.939 -15.090 5.192 1.00 94.69 198 THR A C 1
ATOM 1597 O O . THR A 1 198 ? 5.926 -15.577 6.325 1.00 94.69 198 THR A O 1
ATOM 1600 N N . LEU A 1 199 ? 5.236 -13.998 4.870 1.00 95.94 199 LEU A N 1
ATOM 1601 C CA . LEU A 1 199 ? 4.305 -13.357 5.801 1.00 95.94 199 LEU A CA 1
ATOM 1602 C C . LEU A 1 199 ? 2.911 -13.953 5.642 1.00 95.94 199 LEU A C 1
ATOM 1604 O O . LEU A 1 199 ? 2.262 -13.776 4.609 1.00 95.94 199 LEU A O 1
ATOM 1608 N N . CYS A 1 200 ? 2.451 -14.608 6.696 1.00 98.12 200 CYS A N 1
ATOM 1609 C CA . CYS A 1 200 ? 1.121 -15.178 6.798 1.00 98.12 200 CYS A CA 1
ATOM 1610 C C . CYS A 1 200 ? 0.293 -14.356 7.776 1.00 98.12 200 CYS A C 1
ATOM 1612 O O . CYS A 1 200 ? 0.808 -13.911 8.798 1.00 98.12 200 CYS A O 1
ATOM 1614 N N . GLY A 1 201 ? -0.988 -14.154 7.497 1.00 98.00 201 GLY A N 1
ATOM 1615 C CA . GLY A 1 201 ? -1.853 -13.374 8.368 1.00 98.00 201 GLY A CA 1
ATOM 1616 C C . GLY A 1 201 ? -3.202 -14.013 8.577 1.00 98.00 201 GLY A C 1
ATOM 1617 O O . GLY A 1 201 ? -3.762 -14.619 7.668 1.00 98.00 201 GLY A O 1
ATOM 1618 N N . LYS A 1 202 ? -3.718 -13.864 9.792 1.00 98.31 202 LYS A N 1
ATOM 1619 C CA . LYS A 1 202 ? -5.071 -14.277 10.137 1.00 98.31 202 LYS A CA 1
ATOM 1620 C C . LYS A 1 202 ? -5.986 -13.076 10.049 1.00 98.31 202 LYS A C 1
ATOM 1622 O O . LYS A 1 202 ? -5.699 -12.027 10.631 1.00 98.31 202 LYS A O 1
ATOM 1627 N N . ARG A 1 203 ? -7.085 -13.234 9.327 1.00 97.75 203 ARG A N 1
ATOM 1628 C CA . ARG A 1 203 ? -8.089 -12.193 9.137 1.00 97.75 203 ARG A CA 1
ATOM 1629 C C . ARG A 1 203 ? -9.264 -12.394 10.091 1.00 97.75 203 ARG A C 1
ATOM 1631 O O . ARG A 1 203 ? -9.654 -13.531 10.345 1.00 97.75 203 ARG A O 1
ATOM 1638 N N . SER A 1 204 ? -9.819 -11.300 10.606 1.00 96.81 204 SER A N 1
ATOM 1639 C CA . SER A 1 204 ? -11.072 -11.324 11.363 1.00 96.81 204 SER A CA 1
ATOM 1640 C C . SER A 1 204 ? -12.239 -11.725 10.469 1.00 96.81 204 SER A C 1
ATOM 1642 O O . SER A 1 204 ? -12.163 -11.652 9.245 1.00 96.81 204 SER A O 1
ATOM 1644 N N . SER A 1 205 ? -13.375 -12.046 11.081 1.00 95.88 205 SER A N 1
ATOM 1645 C CA . SER A 1 205 ? -14.653 -12.080 10.363 1.00 95.88 205 SER A CA 1
ATOM 1646 C C . SER A 1 205 ? -15.143 -10.684 9.965 1.00 95.88 205 SER A C 1
ATOM 1648 O O . SER A 1 205 ? -15.877 -10.561 8.994 1.00 95.88 205 SER A O 1
ATOM 1650 N N . LEU A 1 206 ? -14.728 -9.645 10.700 1.00 95.94 206 LEU A N 1
ATOM 1651 C CA . LEU A 1 206 ? -15.175 -8.269 10.492 1.00 95.94 206 LEU A CA 1
ATOM 1652 C C . LEU A 1 206 ? -14.375 -7.541 9.415 1.00 95.94 206 LEU A C 1
ATOM 1654 O O . LEU A 1 206 ? -13.160 -7.710 9.302 1.00 95.94 206 LEU A O 1
ATOM 1658 N N . ASN A 1 207 ? -15.047 -6.657 8.691 1.00 96.31 207 ASN A N 1
ATOM 1659 C CA . ASN A 1 207 ? -14.449 -5.740 7.723 1.00 96.31 207 ASN A CA 1
ATOM 1660 C C . ASN A 1 207 ? -14.837 -4.282 8.038 1.00 96.31 207 ASN A C 1
ATOM 1662 O O . ASN A 1 207 ? -15.477 -3.994 9.051 1.00 96.31 207 ASN A O 1
ATOM 1666 N N . PHE A 1 208 ? -14.440 -3.332 7.189 1.00 94.50 208 PHE A N 1
ATOM 1667 C CA . PHE A 1 208 ? -14.709 -1.912 7.433 1.00 94.50 208 PHE A CA 1
ATOM 1668 C C . PHE A 1 208 ? -16.195 -1.547 7.396 1.00 94.50 208 PHE A C 1
ATOM 1670 O O . PHE A 1 208 ? -16.607 -0.632 8.103 1.00 94.50 208 PHE A O 1
ATOM 1677 N N . LEU A 1 209 ? -17.000 -2.244 6.591 1.00 94.50 209 LEU A N 1
ATOM 1678 C CA . LEU A 1 209 ? -18.439 -1.983 6.473 1.00 94.50 209 LEU A CA 1
ATOM 1679 C C . LEU A 1 209 ? -19.202 -2.407 7.735 1.00 94.50 209 LEU A C 1
ATOM 1681 O O . LEU A 1 209 ? -20.239 -1.836 8.053 1.00 94.50 209 LEU A O 1
ATOM 1685 N N . GLU A 1 210 ? -18.666 -3.390 8.454 1.00 94.94 210 GLU A N 1
ATOM 1686 C CA . GLU A 1 210 ? -19.203 -3.921 9.711 1.00 94.94 210 GLU A CA 1
ATOM 1687 C C . GLU A 1 210 ? -18.554 -3.272 10.943 1.00 94.94 210 GLU A C 1
ATOM 1689 O O . GLU A 1 210 ? -18.861 -3.620 12.085 1.00 94.94 210 GLU A O 1
ATOM 1694 N N . LEU A 1 211 ? -17.631 -2.332 10.725 1.00 91.38 211 LEU A N 1
ATOM 1695 C CA . LEU A 1 211 ? -16.857 -1.709 11.783 1.00 91.38 211 LEU A CA 1
ATOM 1696 C C . LEU A 1 211 ? -17.723 -0.776 12.620 1.00 91.38 211 LEU A C 1
ATOM 1698 O O . LEU A 1 211 ? -18.102 0.310 12.180 1.00 91.38 211 LEU A O 1
ATOM 1702 N N . GLN A 1 212 ? -17.936 -1.146 13.877 1.00 94.94 212 GLN A N 1
ATOM 1703 C CA . GLN A 1 212 ? -18.542 -0.242 14.839 1.00 94.94 212 GLN A CA 1
ATOM 1704 C C . GLN A 1 212 ? -17.495 0.705 15.431 1.00 94.94 212 GLN A C 1
ATOM 1706 O O . GLN A 1 212 ? -16.381 0.311 15.803 1.00 94.94 212 GLN A O 1
ATOM 1711 N N . LYS A 1 213 ? -17.856 1.985 15.512 1.00 94.25 213 LYS A N 1
ATOM 1712 C CA . LYS A 1 213 ? -17.073 3.015 16.195 1.00 94.25 213 LYS A CA 1
ATOM 1713 C C . LYS A 1 213 ? -17.606 3.211 17.612 1.00 94.25 213 LYS A C 1
ATOM 1715 O O . LYS A 1 213 ? -18.803 3.022 17.814 1.00 94.25 213 LYS A O 1
ATOM 1720 N N . PRO A 1 214 ? -16.747 3.591 18.575 1.00 94.06 214 PRO A N 1
ATOM 1721 C CA . PRO A 1 214 ? -17.230 4.008 19.882 1.00 94.06 214 PRO A CA 1
ATOM 1722 C C . PRO A 1 214 ? -18.230 5.164 19.759 1.00 94.06 214 PRO A C 1
ATOM 1724 O O . PRO A 1 214 ? -18.134 5.971 18.829 1.00 94.06 214 PRO A O 1
ATOM 1727 N N . ASP A 1 215 ? -19.167 5.233 20.700 1.00 94.19 215 ASP A N 1
ATOM 1728 C CA . ASP A 1 215 ? -20.123 6.334 20.821 1.00 94.19 215 ASP A CA 1
ATOM 1729 C C . ASP A 1 215 ? -19.443 7.661 21.229 1.00 94.19 215 ASP A C 1
ATOM 1731 O O . ASP A 1 215 ? -18.218 7.758 21.359 1.00 94.19 215 ASP A O 1
ATOM 1735 N N . ALA A 1 216 ? -20.239 8.718 21.416 1.00 92.25 216 ALA A N 1
ATOM 1736 C CA . ALA A 1 216 ? -19.734 10.034 21.814 1.00 92.25 216 ALA A CA 1
ATOM 1737 C C . ALA A 1 216 ? -19.085 10.026 23.214 1.00 92.25 216 ALA A C 1
ATOM 1739 O O . ALA A 1 216 ? -18.227 10.860 23.512 1.00 92.25 216 ALA A O 1
ATOM 1740 N N . GLU A 1 217 ? -19.466 9.069 24.061 1.00 93.25 217 GLU A N 1
ATOM 1741 C CA . GLU A 1 217 ? -18.918 8.808 25.388 1.00 93.25 217 GLU A CA 1
ATOM 1742 C C . GLU A 1 217 ? -17.698 7.869 25.359 1.00 93.25 217 GLU A C 1
ATOM 1744 O O . GLU A 1 217 ? -17.151 7.533 26.416 1.00 93.25 217 GLU A O 1
ATOM 1749 N N . ASN A 1 218 ? -17.233 7.491 24.165 1.00 92.69 218 ASN A N 1
ATOM 1750 C CA . ASN A 1 218 ? -16.115 6.589 23.907 1.00 92.69 218 ASN A CA 1
ATOM 1751 C C . ASN A 1 218 ? -16.309 5.176 24.471 1.00 92.69 218 ASN A C 1
ATOM 1753 O O . ASN A 1 218 ? -15.367 4.545 24.966 1.00 92.69 218 ASN A O 1
ATOM 1757 N N . LYS A 1 219 ? -17.538 4.673 24.401 1.00 95.12 219 LYS A N 1
ATOM 1758 C CA . LYS A 1 219 ? -17.911 3.317 24.794 1.00 95.12 219 LYS A CA 1
ATOM 1759 C C . LYS A 1 219 ? -18.331 2.509 23.575 1.00 95.12 219 LYS A C 1
ATOM 1761 O O . LYS A 1 219 ? -18.814 3.035 22.578 1.00 95.12 219 LYS A O 1
ATOM 1766 N N . CYS A 1 220 ? -18.106 1.207 23.670 1.00 96.81 220 CYS A N 1
ATOM 1767 C CA . CYS A 1 220 ? -18.632 0.244 22.717 1.00 96.81 220 CYS A CA 1
ATOM 1768 C C . CYS A 1 220 ? -19.953 -0.328 23.237 1.00 96.81 220 CYS A C 1
ATOM 1770 O O . CYS A 1 220 ? -20.187 -0.350 24.449 1.00 96.81 220 CYS A O 1
ATOM 1772 N N . GLU A 1 221 ? -20.793 -0.816 22.324 1.00 97.50 221 GLU A N 1
ATOM 1773 C CA . GLU A 1 221 ? -22.019 -1.533 22.676 1.00 97.50 221 GLU A CA 1
ATOM 1774 C C . GLU A 1 221 ? -21.725 -2.768 23.550 1.00 97.50 221 GLU A C 1
ATOM 1776 O O . GLU A 1 221 ? -20.614 -3.308 23.571 1.00 97.50 221 GLU A O 1
ATOM 1781 N N . ILE A 1 222 ? -22.736 -3.229 24.292 1.00 97.69 222 ILE A N 1
ATOM 1782 C CA . ILE A 1 222 ? -22.611 -4.401 25.169 1.00 97.69 222 ILE A CA 1
ATOM 1783 C C . ILE A 1 222 ? -22.197 -5.624 24.339 1.00 97.69 222 ILE A C 1
ATOM 1785 O O . ILE A 1 222 ? -22.799 -5.926 23.314 1.00 97.69 222 ILE A O 1
ATOM 1789 N N . GLY A 1 223 ? -21.181 -6.349 24.811 1.00 97.50 223 GLY A N 1
ATOM 1790 C CA . GLY A 1 223 ? -20.606 -7.501 24.107 1.00 97.50 223 GLY A CA 1
ATOM 1791 C C . GLY A 1 223 ? -19.418 -7.148 23.211 1.00 97.50 223 GLY A C 1
ATOM 1792 O O . GLY A 1 223 ? -18.709 -8.052 22.758 1.00 97.50 223 GLY A O 1
ATOM 1793 N N . LEU A 1 224 ? -19.126 -5.859 23.029 1.00 98.12 224 LEU A N 1
ATOM 1794 C CA . LEU A 1 224 ? -17.962 -5.376 22.298 1.00 98.12 224 LEU A CA 1
ATOM 1795 C C . LEU A 1 224 ? -16.934 -4.739 23.239 1.00 98.12 224 LEU A C 1
ATOM 1797 O O . LEU A 1 224 ? -17.265 -4.142 24.264 1.00 98.12 224 LEU A O 1
ATOM 1801 N N . LYS A 1 225 ? -15.663 -4.822 22.856 1.00 96.88 225 LYS A N 1
ATOM 1802 C CA . LYS A 1 225 ? -14.543 -4.139 23.497 1.00 96.88 225 LYS A CA 1
ATOM 1803 C C . LYS A 1 225 ? -13.907 -3.139 22.544 1.00 96.88 225 LYS A C 1
ATOM 1805 O O . LYS A 1 225 ? -13.895 -3.326 21.328 1.00 96.88 225 LYS A O 1
ATOM 1810 N N . MET A 1 226 ? -13.341 -2.087 23.121 1.00 96.31 226 MET A N 1
ATOM 1811 C CA . MET A 1 226 ? -12.633 -1.054 22.378 1.00 96.31 226 MET A CA 1
ATOM 1812 C C . MET A 1 226 ? -11.188 -1.482 22.086 1.00 96.31 226 MET A C 1
ATOM 1814 O O . MET A 1 226 ? -10.470 -1.930 22.978 1.00 96.31 226 MET A O 1
ATOM 1818 N N . CYS A 1 227 ? -10.760 -1.295 20.842 1.00 96.06 227 CYS A N 1
ATOM 1819 C CA . CYS A 1 227 ? -9.421 -1.567 20.327 1.00 96.06 227 CYS A CA 1
ATOM 1820 C C . CYS A 1 227 ? -8.835 -0.322 19.648 1.00 96.06 227 CYS A C 1
ATOM 1822 O O . CYS A 1 227 ? -9.582 0.486 19.096 1.00 96.06 227 CYS A O 1
ATOM 1824 N N . GLY A 1 228 ? -7.505 -0.189 19.638 1.00 92.56 228 GLY A N 1
ATOM 1825 C CA . GLY A 1 228 ? -6.793 1.003 19.157 1.00 92.56 228 GLY A CA 1
ATOM 1826 C C . GLY A 1 228 ? -6.425 1.981 20.281 1.00 92.56 228 GLY A C 1
ATOM 1827 O O . GLY A 1 228 ? -6.656 1.704 21.457 1.00 92.56 228 GLY A O 1
ATOM 1828 N N . ASN A 1 229 ? -5.823 3.121 19.925 1.00 87.81 229 ASN A N 1
ATOM 1829 C CA . ASN A 1 229 ? -5.360 4.110 20.903 1.00 87.81 229 ASN A CA 1
ATOM 1830 C C . ASN A 1 229 ? -6.499 4.941 21.506 1.00 87.81 229 ASN A C 1
ATOM 1832 O O . ASN A 1 229 ? -7.011 5.870 20.887 1.00 87.81 229 ASN A O 1
ATOM 1836 N N . THR A 1 230 ? -6.830 4.640 22.759 1.00 82.19 230 THR A N 1
ATOM 1837 C CA . THR A 1 230 ? -7.905 5.281 23.532 1.00 82.19 230 THR A CA 1
ATOM 1838 C C . THR A 1 230 ? -7.480 6.570 24.237 1.00 82.19 230 THR A C 1
ATOM 1840 O O . THR A 1 230 ? -8.320 7.271 24.790 1.00 82.19 230 THR A O 1
ATOM 1843 N N . LEU A 1 231 ? -6.183 6.895 24.260 1.00 80.69 231 LEU A N 1
ATOM 1844 C CA . LEU A 1 231 ? -5.664 7.998 25.076 1.00 80.69 231 LEU A CA 1
ATOM 1845 C C . LEU A 1 231 ? -5.696 9.351 24.366 1.00 80.69 231 LEU A C 1
ATOM 1847 O O . LEU A 1 231 ? -5.713 10.388 25.028 1.00 80.69 231 LEU A O 1
ATOM 1851 N N . HIS A 1 232 ? -5.642 9.356 23.033 1.00 71.94 232 HIS A N 1
ATOM 1852 C CA . HIS A 1 232 ? -5.364 10.582 22.281 1.00 71.94 232 HIS A CA 1
ATOM 1853 C C . HIS A 1 232 ? -6.313 10.842 21.117 1.00 71.94 232 HIS A C 1
ATOM 1855 O O . HIS A 1 232 ? -6.525 12.009 20.794 1.00 71.94 232 HIS A O 1
ATOM 1861 N N . ASP A 1 233 ? -6.876 9.806 20.487 1.00 80.69 233 ASP A N 1
ATOM 1862 C CA . ASP A 1 233 ? -7.778 10.006 19.354 1.00 80.69 233 ASP A CA 1
ATOM 1863 C C . ASP A 1 233 ? -8.693 8.795 19.107 1.00 80.69 233 ASP A C 1
ATOM 1865 O O . ASP A 1 233 ? -8.323 7.822 18.442 1.00 80.69 233 ASP A O 1
ATOM 1869 N N . PHE A 1 234 ? -9.929 8.886 19.602 1.00 85.94 234 PHE A N 1
ATOM 1870 C CA . PHE A 1 234 ? -10.957 7.860 19.412 1.00 85.94 234 PHE A CA 1
ATOM 1871 C C . PHE A 1 234 ? -11.367 7.669 17.945 1.00 85.94 234 PHE A C 1
ATOM 1873 O O . PHE A 1 234 ? -11.991 6.662 17.616 1.00 85.94 234 PHE A O 1
ATOM 1880 N N . LYS A 1 235 ? -10.951 8.547 17.016 1.00 87.19 235 LYS A N 1
ATOM 1881 C CA . LYS A 1 235 ? -11.171 8.336 15.573 1.00 87.19 235 LYS A CA 1
ATOM 1882 C C . LYS A 1 235 ? -10.526 7.044 15.072 1.00 87.19 235 LYS A C 1
ATOM 1884 O O . LYS A 1 235 ? -11.035 6.420 14.134 1.00 87.19 235 LYS A O 1
ATOM 1889 N N . PHE A 1 236 ? -9.435 6.614 15.706 1.00 90.44 236 PHE A N 1
ATOM 1890 C CA . PHE A 1 236 ? -8.748 5.360 15.385 1.00 90.44 236 PHE A CA 1
ATOM 1891 C C . PHE A 1 236 ? -9.205 4.181 16.242 1.00 90.44 236 PHE A C 1
ATOM 1893 O O . PHE A 1 236 ? -8.841 3.046 15.943 1.00 90.44 236 PHE A O 1
ATOM 1900 N N . ALA A 1 237 ? -10.038 4.427 17.255 1.00 93.81 237 ALA A N 1
ATOM 1901 C CA . ALA A 1 237 ? -10.633 3.364 18.037 1.00 93.81 237 ALA A CA 1
ATOM 1902 C C . ALA A 1 237 ? -11.692 2.608 17.217 1.00 93.81 237 ALA A C 1
ATOM 1904 O O . ALA A 1 237 ? -12.319 3.140 16.290 1.00 93.81 237 ALA A O 1
ATOM 1905 N N . THR A 1 238 ? -11.841 1.329 17.533 1.00 95.25 238 THR A N 1
ATOM 1906 C CA . THR A 1 238 ? -12.757 0.392 16.875 1.00 95.25 238 THR A CA 1
ATOM 1907 C C . THR A 1 238 ? -13.368 -0.521 17.923 1.00 95.25 238 THR A C 1
ATOM 1909 O O . THR A 1 238 ? -12.690 -0.888 18.880 1.00 95.25 238 THR A O 1
ATOM 1912 N N . CYS A 1 239 ? -14.641 -0.862 17.765 1.00 96.88 239 CYS A N 1
ATOM 1913 C CA . CYS A 1 239 ? -15.333 -1.797 18.638 1.00 96.88 239 CYS A CA 1
ATOM 1914 C C . CYS A 1 239 ? -15.361 -3.175 17.975 1.00 96.88 239 CYS A C 1
ATOM 1916 O O . CYS A 1 239 ? -15.811 -3.307 16.839 1.00 96.88 239 CYS A O 1
ATOM 1918 N N . VAL A 1 240 ? -14.858 -4.190 18.677 1.00 97.12 240 VAL A N 1
ATOM 1919 C CA . VAL A 1 240 ? -14.820 -5.587 18.211 1.00 97.12 240 VAL A CA 1
ATOM 1920 C C . VAL A 1 240 ? -15.423 -6.507 19.273 1.00 97.12 240 VAL A C 1
ATOM 1922 O O . VAL A 1 240 ? -15.444 -6.118 20.440 1.00 97.12 240 VAL A O 1
ATOM 1925 N N . PRO A 1 241 ? -15.896 -7.719 18.935 1.00 97.81 241 PRO A N 1
ATOM 1926 C CA . PRO A 1 241 ? -16.409 -8.668 19.916 1.00 97.81 241 PRO A CA 1
ATOM 1927 C C . PRO A 1 241 ? -15.427 -8.909 21.062 1.00 97.81 241 PRO A C 1
ATOM 1929 O O . PRO A 1 241 ? -14.211 -8.961 20.864 1.00 97.81 241 PRO A O 1
ATOM 1932 N N . THR A 1 242 ? -15.957 -9.062 22.276 1.00 97.62 242 THR A N 1
ATOM 1933 C CA . THR A 1 242 ? -15.140 -9.186 23.496 1.00 97.62 242 THR A CA 1
ATOM 1934 C C . THR A 1 242 ? -14.150 -10.356 23.417 1.00 97.62 242 THR A C 1
ATOM 1936 O O . THR A 1 242 ? -13.006 -10.220 23.860 1.00 97.62 242 THR A O 1
ATOM 1939 N N . ASP A 1 243 ? -14.543 -11.445 22.755 1.00 97.12 243 ASP A N 1
ATOM 1940 C CA . ASP A 1 243 ? -13.740 -12.664 22.600 1.00 97.12 243 ASP A CA 1
ATOM 1941 C C . ASP A 1 243 ? -12.787 -12.638 21.388 1.00 97.12 243 ASP A C 1
ATOM 1943 O O . ASP A 1 243 ? -11.878 -13.462 21.300 1.00 97.12 243 ASP A O 1
ATOM 1947 N N . SER A 1 244 ? -12.933 -11.675 20.471 1.00 96.69 244 SER A N 1
ATOM 1948 C CA . SER A 1 244 ? -12.071 -11.539 19.286 1.00 96.69 244 SER A CA 1
ATOM 1949 C C . SER A 1 244 ? -10.795 -10.751 19.606 1.00 96.69 244 SER A C 1
ATOM 1951 O O . SER A 1 244 ? -10.835 -9.811 20.405 1.00 96.69 244 SER A O 1
ATOM 1953 N N . PRO A 1 245 ? -9.629 -11.070 19.023 1.00 97.25 245 PRO A N 1
ATOM 1954 C CA . PRO A 1 245 ? -8.425 -10.262 19.207 1.00 97.25 245 PRO A CA 1
ATOM 1955 C C . PRO A 1 245 ? -8.599 -8.863 18.588 1.00 97.25 245 PRO A C 1
ATOM 1957 O O . PRO A 1 245 ? -9.267 -8.681 17.576 1.00 97.25 245 PRO A O 1
ATOM 1960 N N . CYS A 1 246 ? -7.981 -7.845 19.194 1.00 97.56 246 CYS A N 1
ATOM 1961 C CA . CYS A 1 246 ? -7.975 -6.502 18.609 1.00 97.56 246 CYS A CA 1
ATOM 1962 C C . CYS A 1 246 ? -7.185 -6.494 17.300 1.00 97.56 246 CYS A C 1
ATOM 1964 O O . CYS A 1 246 ? -6.104 -7.068 17.285 1.00 97.56 246 CYS A O 1
ATOM 1966 N N . PRO A 1 247 ? -7.614 -5.796 16.245 1.00 97.69 247 PRO A N 1
ATOM 1967 C CA . PRO A 1 247 ? -6.891 -5.785 14.980 1.00 97.69 247 PRO A CA 1
ATOM 1968 C C . PRO A 1 247 ? -5.520 -5.100 15.082 1.00 97.69 247 PRO A C 1
ATOM 1970 O O . PRO A 1 247 ? -5.296 -4.206 15.902 1.00 97.69 247 PRO A O 1
ATOM 1973 N N . ILE A 1 248 ? -4.591 -5.507 14.219 1.00 97.94 248 ILE A N 1
ATOM 1974 C CA . ILE A 1 248 ? -3.280 -4.880 14.055 1.00 97.94 248 ILE A CA 1
ATOM 1975 C C . ILE A 1 248 ? -3.470 -3.529 13.369 1.00 97.94 248 ILE A C 1
ATOM 1977 O O . ILE A 1 248 ? -4.123 -3.419 12.338 1.00 97.94 248 ILE A O 1
ATOM 1981 N N . THR A 1 249 ? -2.882 -2.492 13.952 1.00 96.38 249 THR A N 1
ATOM 1982 C CA . THR A 1 249 ? -3.008 -1.085 13.532 1.00 96.38 249 THR A CA 1
ATOM 1983 C C . THR A 1 249 ? -1.705 -0.510 12.977 1.00 96.38 249 THR A C 1
ATOM 1985 O O . THR A 1 249 ? -1.725 0.485 12.255 1.00 96.38 249 THR A O 1
ATOM 1988 N N . ASP A 1 250 ? -0.563 -1.127 13.286 1.00 95.81 250 ASP A N 1
ATOM 1989 C CA . ASP A 1 250 ? 0.735 -0.663 12.800 1.00 95.81 250 ASP A CA 1
ATOM 1990 C C . ASP A 1 250 ? 1.736 -1.800 12.660 1.00 95.81 250 ASP A C 1
ATOM 1992 O O . ASP A 1 250 ? 1.749 -2.715 13.486 1.00 95.81 250 ASP A O 1
ATOM 1996 N N . LEU A 1 251 ? 2.600 -1.686 11.654 1.00 95.75 251 LEU A N 1
ATOM 1997 C CA . LEU A 1 251 ? 3.717 -2.576 11.372 1.00 95.75 251 LEU A CA 1
ATOM 1998 C C . LEU A 1 251 ? 4.989 -1.764 11.148 1.00 95.75 251 LEU A C 1
ATOM 2000 O O . LEU A 1 251 ? 4.982 -0.717 10.500 1.00 95.75 251 LEU A O 1
ATOM 2004 N N . ALA A 1 252 ? 6.100 -2.281 11.655 1.00 93.62 252 ALA A N 1
ATOM 2005 C CA . ALA A 1 252 ? 7.431 -1.731 11.456 1.00 93.62 252 ALA A CA 1
ATOM 2006 C C . ALA A 1 252 ? 8.444 -2.874 11.389 1.00 93.62 252 ALA A C 1
ATOM 2008 O O . ALA A 1 252 ? 8.309 -3.859 12.104 1.00 93.62 252 ALA A O 1
ATOM 2009 N N . VAL A 1 253 ? 9.492 -2.746 10.580 1.00 92.38 253 VAL A N 1
ATOM 2010 C CA . VAL A 1 253 ? 10.618 -3.694 10.603 1.00 92.38 253 VAL A CA 1
ATOM 2011 C C . VAL A 1 253 ? 11.866 -2.946 11.039 1.00 92.38 253 VAL A C 1
ATOM 2013 O O . VAL A 1 253 ? 12.097 -1.803 10.641 1.00 92.38 253 VAL A O 1
ATOM 2016 N N . SER A 1 254 ? 12.676 -3.578 11.883 1.00 89.88 254 SER A N 1
ATOM 2017 C CA . SER A 1 254 ? 13.961 -3.019 12.291 1.00 89.88 254 SER A CA 1
ATOM 2018 C C . SER A 1 254 ? 15.032 -4.093 12.360 1.00 89.88 254 SER A C 1
ATOM 2020 O O . SER A 1 254 ? 14.765 -5.214 12.790 1.00 89.88 254 SER A O 1
ATOM 2022 N N . SER A 1 255 ? 16.250 -3.725 11.959 1.00 86.56 255 SER A N 1
ATOM 2023 C CA . SER A 1 255 ? 17.453 -4.539 12.140 1.00 86.56 255 SER A CA 1
ATOM 2024 C C . SER A 1 255 ? 18.122 -4.339 13.502 1.00 86.56 255 SER A C 1
ATOM 2026 O O . SER A 1 255 ? 19.026 -5.084 13.869 1.00 86.56 255 SER A O 1
ATOM 2028 N N . THR A 1 256 ? 17.712 -3.324 14.271 1.00 74.69 256 THR A N 1
ATOM 2029 C CA . THR A 1 256 ? 18.239 -3.083 15.616 1.00 74.69 256 THR A CA 1
ATOM 2030 C C . THR A 1 256 ? 17.300 -3.674 16.666 1.00 74.69 256 THR A C 1
ATOM 2032 O O . THR A 1 256 ? 16.077 -3.624 16.538 1.00 74.69 256 THR A O 1
ATOM 2035 N N . GLN A 1 257 ? 17.872 -4.234 17.739 1.00 64.50 257 GLN A N 1
ATOM 2036 C CA . GLN A 1 257 ? 17.137 -4.942 18.804 1.00 64.50 257 GLN A CA 1
ATOM 2037 C C . GLN A 1 257 ? 16.084 -4.096 19.548 1.00 64.50 257 GLN A C 1
ATOM 2039 O O . GLN A 1 257 ? 15.282 -4.638 20.312 1.00 64.50 257 GLN A O 1
ATOM 2044 N N . SER A 1 258 ? 16.065 -2.777 19.348 1.00 62.50 258 SER A N 1
ATOM 2045 C CA . SER A 1 258 ? 15.033 -1.910 19.906 1.00 62.50 258 SER A CA 1
ATOM 2046 C C . SER A 1 258 ? 14.945 -0.613 19.102 1.00 62.50 258 SER A C 1
ATOM 2048 O O . SER A 1 258 ? 15.619 0.364 19.444 1.00 62.50 258 SER A O 1
ATOM 2050 N N . PRO A 1 259 ? 14.122 -0.543 18.044 1.00 69.81 259 PRO A N 1
ATOM 2051 C CA . PRO A 1 259 ? 13.720 0.758 17.533 1.00 69.81 259 PRO A CA 1
ATOM 2052 C C . PRO A 1 259 ? 13.039 1.536 18.672 1.00 69.81 259 PRO A C 1
ATOM 2054 O O . PRO A 1 259 ? 12.532 0.945 19.629 1.00 69.81 259 PRO A O 1
ATOM 2057 N N . SER A 1 260 ? 13.010 2.867 18.592 1.00 78.62 260 SER A N 1
ATOM 2058 C CA . SER A 1 260 ? 12.276 3.729 19.533 1.00 78.62 260 SER A CA 1
ATOM 2059 C C . SER A 1 260 ? 10.752 3.605 19.355 1.00 78.62 260 SER A C 1
ATOM 2061 O O . SER A 1 260 ? 10.035 4.606 19.345 1.00 78.62 260 SER A O 1
ATOM 2063 N N . LEU A 1 261 ? 10.265 2.387 19.119 1.00 79.12 261 LEU A N 1
ATOM 2064 C CA . LEU A 1 261 ? 8.858 2.036 19.097 1.00 79.12 261 LEU A CA 1
ATOM 2065 C C . LEU A 1 261 ? 8.386 1.964 20.552 1.00 79.12 261 LEU A C 1
ATOM 2067 O O . LEU A 1 261 ? 9.117 1.525 21.441 1.00 79.12 261 LEU A O 1
ATOM 2071 N N . GLY A 1 262 ? 7.180 2.466 20.812 1.00 81.12 262 GLY A N 1
ATOM 2072 C CA . GLY A 1 262 ? 6.606 2.474 22.156 1.00 81.12 262 GLY A CA 1
ATOM 2073 C C . GLY A 1 262 ? 6.440 1.063 22.737 1.00 81.12 262 GLY A C 1
ATOM 2074 O O . GLY A 1 262 ? 6.560 0.061 22.038 1.00 81.12 262 GLY A O 1
ATOM 2075 N N . LYS A 1 263 ? 6.087 0.978 24.024 1.00 84.44 263 LYS A N 1
ATOM 2076 C CA . LYS A 1 263 ? 5.920 -0.296 24.756 1.00 84.44 263 LYS A CA 1
ATOM 2077 C C . LYS A 1 263 ? 4.805 -1.211 24.216 1.00 84.44 263 LYS A C 1
ATOM 2079 O O . LYS A 1 263 ? 4.715 -2.353 24.642 1.00 84.44 263 LYS A O 1
ATOM 2084 N N . ASN A 1 264 ? 3.980 -0.728 23.288 1.00 90.00 264 ASN A N 1
ATOM 2085 C CA . ASN A 1 264 ? 2.785 -1.415 22.787 1.00 90.00 264 ASN A CA 1
ATOM 2086 C C . ASN A 1 264 ? 3.044 -2.256 21.525 1.00 90.00 264 ASN A C 1
ATOM 2088 O O . ASN A 1 264 ? 2.102 -2.529 20.779 1.00 90.00 264 ASN A O 1
ATOM 2092 N N . TYR A 1 265 ? 4.306 -2.579 21.238 1.00 93.88 265 TYR A N 1
ATOM 2093 C CA . TYR A 1 265 ? 4.687 -3.366 20.071 1.00 93.88 265 TYR A CA 1
ATOM 2094 C C . TYR A 1 265 ? 5.074 -4.788 20.466 1.00 93.88 265 TYR A C 1
ATOM 2096 O O . TYR A 1 265 ? 5.970 -5.003 21.286 1.00 93.88 265 TYR A O 1
ATOM 2104 N N . GLU A 1 266 ? 4.415 -5.741 19.828 1.00 95.44 266 GLU A N 1
ATOM 2105 C CA . GLU A 1 266 ? 4.769 -7.153 19.826 1.00 95.44 266 GLU A CA 1
ATOM 2106 C C . GLU A 1 266 ? 5.854 -7.402 18.767 1.00 95.44 266 GLU A C 1
ATOM 2108 O O . GLU A 1 266 ? 6.047 -6.587 17.860 1.00 95.44 266 GLU A O 1
ATOM 2113 N N . LYS A 1 267 ? 6.615 -8.492 18.912 1.00 95.44 267 LYS A N 1
ATOM 2114 C CA . LYS A 1 267 ? 7.824 -8.762 18.120 1.00 95.44 267 LYS A CA 1
ATOM 2115 C C . LYS A 1 267 ? 7.776 -10.165 17.527 1.00 95.44 267 LYS A C 1
ATOM 2117 O O . LYS A 1 267 ? 7.517 -11.114 18.260 1.00 95.44 267 LYS A O 1
ATOM 2122 N N . ILE A 1 268 ? 8.111 -10.297 16.247 1.00 95.56 268 ILE A N 1
ATOM 2123 C CA . ILE A 1 268 ? 8.275 -11.576 15.545 1.00 95.56 268 ILE A CA 1
ATOM 2124 C C . ILE A 1 268 ? 9.612 -11.541 14.800 1.00 95.56 268 ILE A C 1
ATOM 2126 O O . ILE A 1 268 ? 9.946 -10.538 14.165 1.00 95.56 268 ILE A O 1
ATOM 2130 N N . ALA A 1 269 ? 10.403 -12.610 14.887 1.00 94.88 269 ALA A N 1
ATOM 2131 C CA . ALA A 1 269 ? 11.622 -12.721 14.090 1.00 94.88 269 ALA A CA 1
ATOM 2132 C C . ALA A 1 269 ? 11.243 -12.790 12.605 1.00 94.88 269 ALA A C 1
ATOM 2134 O O . ALA A 1 269 ? 10.467 -13.654 12.210 1.00 94.88 269 ALA A O 1
ATOM 2135 N N . LEU A 1 270 ? 11.754 -11.852 11.806 1.00 92.50 270 LEU A N 1
ATOM 2136 C CA . LEU A 1 270 ? 11.531 -11.841 10.362 1.00 92.50 270 LEU A CA 1
ATOM 2137 C C . LEU A 1 270 ? 12.667 -12.557 9.631 1.00 92.50 270 LEU A C 1
ATOM 2139 O O . LEU A 1 270 ? 12.423 -13.261 8.664 1.00 92.50 270 LEU A O 1
ATOM 2143 N N . SER A 1 271 ? 13.897 -12.374 10.106 1.00 90.50 271 SER A N 1
ATOM 2144 C CA . SER A 1 271 ? 15.111 -13.064 9.664 1.00 90.50 271 SER A CA 1
ATOM 2145 C C . SER A 1 271 ? 16.128 -13.070 10.812 1.00 90.50 271 SER A C 1
ATOM 2147 O O . SER A 1 271 ? 15.873 -12.482 11.866 1.00 90.50 271 SER A O 1
ATOM 2149 N N . ASP A 1 272 ? 17.313 -13.651 10.604 1.00 88.06 272 ASP A N 1
ATOM 2150 C CA . ASP A 1 272 ? 18.397 -13.672 11.604 1.00 88.06 272 ASP A CA 1
ATOM 2151 C C . ASP A 1 272 ? 18.810 -12.277 12.102 1.00 88.06 272 ASP A C 1
ATOM 2153 O O . ASP A 1 272 ? 19.336 -12.125 13.204 1.00 88.06 272 ASP A O 1
ATOM 2157 N N . SER A 1 273 ? 18.591 -11.244 11.284 1.00 89.06 273 SER A N 1
ATOM 2158 C CA . SER A 1 273 ? 19.045 -9.877 11.563 1.00 89.06 273 SER A CA 1
ATOM 2159 C C . SER A 1 273 ? 17.917 -8.860 11.689 1.00 89.06 273 SER A C 1
ATOM 2161 O O . SER A 1 273 ? 18.194 -7.678 11.887 1.00 89.06 273 SER A O 1
ATOM 2163 N N . GLN A 1 274 ? 16.656 -9.280 11.560 1.00 90.94 274 GLN A N 1
ATOM 2164 C CA . GLN A 1 274 ? 15.524 -8.362 11.540 1.00 90.94 274 GLN A CA 1
ATOM 2165 C C . GLN A 1 274 ? 14.329 -8.885 12.314 1.00 90.94 274 GLN A C 1
ATOM 2167 O O . GLN A 1 274 ? 14.001 -10.069 12.322 1.00 90.94 274 GLN A O 1
ATOM 2172 N N . THR A 1 275 ? 13.622 -7.943 12.918 1.00 92.75 275 THR A N 1
ATOM 2173 C CA . THR A 1 275 ? 12.405 -8.199 13.674 1.00 92.75 275 THR A CA 1
ATOM 2174 C C . THR A 1 275 ? 11.264 -7.400 13.062 1.00 92.75 275 THR A C 1
ATOM 2176 O O . THR A 1 275 ? 11.394 -6.193 12.830 1.00 92.75 275 THR A O 1
ATOM 2179 N N . LEU A 1 276 ? 10.146 -8.080 12.815 1.00 94.69 276 LEU A N 1
ATOM 2180 C CA . LEU A 1 276 ? 8.861 -7.463 12.535 1.00 94.69 276 LEU A CA 1
ATOM 2181 C C . LEU A 1 276 ? 8.220 -7.073 13.867 1.00 94.69 276 LEU A C 1
ATOM 2183 O O . LEU A 1 276 ? 8.035 -7.899 14.758 1.00 94.69 276 LEU A O 1
ATOM 2187 N N . TYR A 1 277 ? 7.885 -5.801 13.992 1.00 95.31 277 TYR A N 1
ATOM 2188 C CA . TYR A 1 277 ? 7.166 -5.234 15.115 1.00 95.31 277 TYR A CA 1
ATOM 2189 C C . TYR A 1 277 ? 5.749 -4.916 14.668 1.00 95.31 277 TYR A C 1
ATOM 2191 O O . TYR A 1 277 ? 5.559 -4.325 13.603 1.00 95.31 277 TYR A O 1
ATOM 2199 N N . TYR A 1 278 ? 4.763 -5.242 15.493 1.00 96.88 278 TYR A N 1
ATOM 2200 C CA . TYR A 1 278 ? 3.377 -4.883 15.217 1.00 96.88 278 TYR A CA 1
ATOM 2201 C C . TYR A 1 278 ? 2.663 -4.371 16.464 1.00 96.88 278 TYR A C 1
ATOM 2203 O O . TYR A 1 278 ? 3.018 -4.732 17.583 1.00 96.88 278 TYR A O 1
ATOM 2211 N N . SER A 1 279 ? 1.668 -3.502 16.287 1.00 96.25 279 SER A N 1
ATOM 2212 C CA . SER A 1 279 ? 0.890 -2.947 17.396 1.00 96.25 279 SER A CA 1
ATOM 2213 C C . SER A 1 279 ? -0.605 -2.992 17.126 1.00 96.25 279 SER A C 1
ATOM 2215 O O . SER A 1 279 ? -1.070 -2.680 16.030 1.00 96.25 279 SER A O 1
ATOM 2217 N N . ARG A 1 280 ? -1.375 -3.300 18.169 1.00 96.62 280 ARG A N 1
ATOM 2218 C CA . ARG A 1 280 ? -2.850 -3.246 18.197 1.00 96.62 280 ARG A CA 1
ATOM 2219 C C . ARG A 1 280 ? -3.381 -1.971 18.861 1.00 96.62 280 ARG A C 1
ATOM 2221 O O . ARG A 1 280 ? -4.584 -1.792 19.017 1.00 96.62 280 ARG A O 1
ATOM 2228 N N . ASN A 1 281 ? -2.469 -1.105 19.304 1.00 94.62 281 ASN A N 1
ATOM 2229 C CA . ASN A 1 281 ? -2.761 0.073 20.110 1.00 94.62 281 ASN A CA 1
ATOM 2230 C C . ASN A 1 281 ? -1.935 1.279 19.625 1.00 94.62 281 ASN A C 1
ATOM 2232 O O . ASN A 1 281 ? -1.218 1.924 20.396 1.00 94.62 281 ASN A O 1
ATOM 2236 N N . SER A 1 282 ? -1.981 1.533 18.315 1.00 92.25 282 SER A N 1
ATOM 2237 C CA . SER A 1 282 ? -1.391 2.719 17.687 1.00 92.25 282 SER A CA 1
ATOM 2238 C C . SER A 1 282 ? -2.468 3.750 17.325 1.00 92.25 282 SER A C 1
ATOM 2240 O O . SER A 1 282 ? -3.665 3.468 17.379 1.00 92.25 282 SER A O 1
ATOM 2242 N N . SER A 1 283 ? -2.049 4.958 16.945 1.00 91.75 283 SER A N 1
ATOM 2243 C CA . SER A 1 283 ? -2.938 6.033 16.473 1.00 91.75 283 SER A CA 1
ATOM 2244 C C . SER A 1 283 ? -3.288 5.891 14.986 1.00 91.75 283 SER A C 1
ATOM 2246 O O . SER A 1 283 ? -3.309 6.874 14.250 1.00 91.75 283 SER A O 1
ATOM 2248 N N . HIS A 1 284 ? -3.511 4.663 14.526 1.00 92.19 284 HIS A N 1
ATOM 2249 C CA . HIS A 1 284 ? -3.842 4.359 13.141 1.00 92.19 284 HIS A CA 1
ATOM 2250 C C . HIS A 1 284 ? -5.032 3.407 13.086 1.00 92.19 284 HIS A C 1
ATOM 2252 O O . HIS A 1 284 ? -5.281 2.638 14.014 1.00 92.19 284 HIS A O 1
ATOM 2258 N N . LEU A 1 285 ? -5.762 3.445 11.973 1.00 93.44 285 LEU A N 1
ATOM 2259 C CA . LEU A 1 285 ? -6.784 2.444 11.702 1.00 93.44 285 LEU A CA 1
ATOM 2260 C C . LEU A 1 285 ? -6.163 1.051 11.499 1.00 93.44 285 LEU A C 1
ATOM 2262 O O . LEU A 1 285 ? -5.001 0.963 11.084 1.00 93.44 285 LEU A O 1
ATOM 2266 N N . PRO A 1 286 ? -6.958 -0.018 11.687 1.00 96.00 286 PRO A N 1
ATOM 2267 C CA . PRO A 1 286 ? -6.563 -1.378 11.347 1.00 96.00 286 PRO A CA 1
ATOM 2268 C C . PRO A 1 286 ? -5.901 -1.488 9.969 1.00 96.00 286 PRO A C 1
ATOM 2270 O O . PRO A 1 286 ? -6.373 -0.888 8.996 1.00 96.00 286 PRO A O 1
ATOM 2273 N N . VAL A 1 287 ? -4.807 -2.244 9.895 1.00 96.19 287 VAL A N 1
ATOM 2274 C CA . VAL A 1 287 ? -4.095 -2.550 8.653 1.00 96.19 287 VAL A CA 1
ATOM 2275 C C . VAL A 1 287 ? -4.997 -3.433 7.794 1.00 96.19 287 VAL A C 1
ATOM 2277 O O . VAL A 1 287 ? -5.446 -4.493 8.229 1.00 96.19 287 VAL A O 1
ATOM 2280 N N . ALA A 1 288 ? -5.271 -2.973 6.577 1.00 94.50 288 ALA A N 1
ATOM 2281 C CA . ALA A 1 288 ? -6.072 -3.694 5.597 1.00 94.50 288 ALA A CA 1
ATOM 2282 C C . ALA A 1 288 ? -5.171 -4.457 4.618 1.00 94.50 288 ALA A C 1
ATOM 2284 O O . ALA A 1 288 ? -5.442 -5.609 4.289 1.00 94.50 288 ALA A O 1
ATOM 2285 N N . GLU A 1 289 ? -4.067 -3.844 4.188 1.00 93.94 289 GLU A N 1
ATOM 2286 C CA . GLU A 1 289 ? -3.254 -4.354 3.085 1.00 93.94 289 GLU A CA 1
ATOM 2287 C C . GLU A 1 289 ? -1.756 -4.157 3.327 1.00 93.94 289 GLU A C 1
ATOM 2289 O O . GLU A 1 289 ? -1.333 -3.132 3.873 1.00 93.94 289 GLU A O 1
ATOM 2294 N N . LEU A 1 290 ? -0.965 -5.125 2.858 1.00 94.19 290 LEU A N 1
ATOM 2295 C CA . LEU A 1 290 ? 0.478 -5.020 2.684 1.00 94.19 290 LEU A CA 1
ATOM 2296 C C . LEU A 1 290 ? 0.829 -5.105 1.200 1.00 94.19 290 LEU A C 1
ATOM 2298 O O . LEU A 1 290 ? 0.245 -5.887 0.457 1.00 94.19 290 LEU A O 1
ATOM 2302 N N . LYS A 1 291 ? 1.796 -4.298 0.764 1.00 91.62 2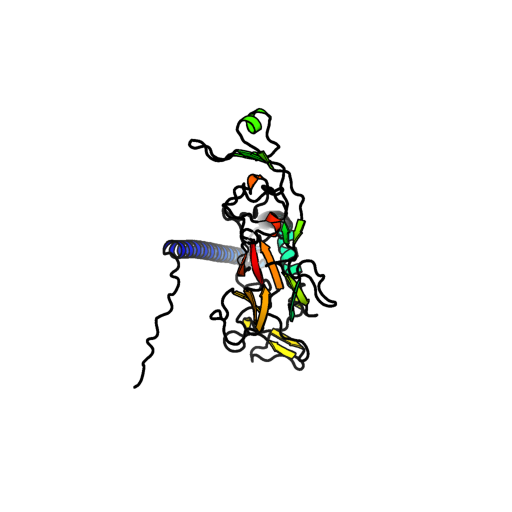91 LYS A N 1
ATOM 2303 C CA . LYS A 1 291 ? 2.206 -4.228 -0.641 1.00 91.62 291 LYS A CA 1
ATOM 2304 C C . LYS A 1 291 ? 3.716 -4.069 -0.741 1.00 91.62 291 LYS A C 1
ATOM 2306 O O . LYS A 1 291 ? 4.285 -3.188 -0.101 1.00 91.62 291 LYS A O 1
ATOM 2311 N N . LEU A 1 292 ? 4.362 -4.919 -1.540 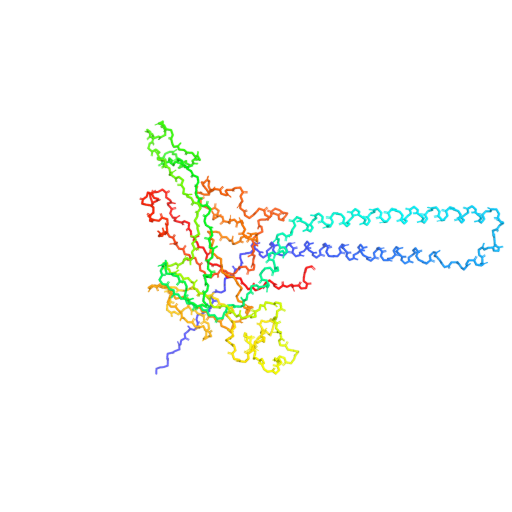1.00 89.75 292 LEU A N 1
ATOM 2312 C CA . LEU A 1 292 ? 5.804 -4.873 -1.793 1.00 89.75 292 LEU A CA 1
ATOM 2313 C C . LEU A 1 292 ? 6.058 -4.359 -3.222 1.00 89.75 292 LEU A C 1
ATOM 2315 O O . LEU A 1 292 ? 5.605 -4.977 -4.188 1.00 89.75 292 LEU A O 1
ATOM 2319 N N . THR A 1 293 ? 6.747 -3.221 -3.361 1.00 87.00 293 THR A N 1
ATOM 2320 C CA . THR A 1 293 ? 6.979 -2.533 -4.652 1.00 87.00 293 THR A CA 1
ATOM 2321 C C . THR A 1 293 ? 8.385 -1.947 -4.760 1.00 87.00 293 THR A C 1
ATOM 2323 O O . THR A 1 293 ? 8.939 -1.495 -3.768 1.00 87.00 293 THR A O 1
ATOM 2326 N N . GLU A 1 294 ? 8.969 -1.876 -5.963 1.00 83.06 294 GLU A N 1
ATOM 2327 C CA . GLU A 1 294 ? 10.292 -1.243 -6.166 1.00 83.06 294 GLU A CA 1
ATOM 2328 C C . GLU A 1 294 ? 10.270 0.273 -5.894 1.00 83.06 294 GLU A C 1
ATOM 2330 O O . GLU A 1 294 ? 11.228 0.852 -5.377 1.00 83.06 294 GLU A O 1
ATOM 2335 N N . GLY A 1 295 ? 9.183 0.933 -6.296 1.00 84.75 295 GLY A N 1
ATOM 2336 C CA . GLY A 1 295 ? 8.904 2.341 -6.031 1.00 84.75 295 GLY A CA 1
ATOM 2337 C C . GLY A 1 295 ? 7.824 2.523 -4.969 1.00 84.75 295 GLY A C 1
ATOM 2338 O O . GLY A 1 295 ? 7.694 1.705 -4.057 1.00 84.75 295 GLY A O 1
ATOM 2339 N N . SER A 1 296 ? 7.046 3.591 -5.108 1.00 85.69 296 SER A N 1
ATOM 2340 C CA . SER A 1 296 ? 5.872 3.839 -4.269 1.00 85.69 296 SER A CA 1
ATOM 2341 C C . SER A 1 296 ? 4.641 3.125 -4.849 1.00 85.69 296 SER A C 1
ATOM 2343 O O . SER A 1 296 ? 4.508 3.053 -6.068 1.00 85.69 296 SER A O 1
ATOM 2345 N N . PRO A 1 297 ? 3.700 2.626 -4.033 1.00 87.44 297 PRO A N 1
ATOM 2346 C CA . PRO A 1 297 ? 2.512 1.959 -4.547 1.00 87.44 297 PRO A CA 1
ATOM 2347 C C . PRO A 1 297 ? 1.650 2.877 -5.423 1.00 87.44 297 PRO A C 1
ATOM 2349 O O . PRO A 1 297 ? 1.324 4.002 -5.035 1.00 87.44 297 PRO A O 1
ATOM 2352 N N . CYS A 1 298 ? 1.244 2.371 -6.589 1.00 85.12 298 CYS A N 1
ATOM 2353 C CA . CYS A 1 298 ? 0.213 3.005 -7.407 1.00 85.12 298 CYS A CA 1
ATOM 2354 C C . CYS A 1 298 ? -1.175 2.803 -6.782 1.00 85.12 298 CYS A C 1
ATOM 2356 O O . CYS A 1 298 ? -1.408 1.790 -6.107 1.00 85.12 298 CYS A O 1
ATOM 2358 N N . ILE A 1 299 ? -2.086 3.747 -7.051 1.00 80.31 299 ILE A N 1
ATOM 2359 C CA . ILE A 1 299 ? -3.512 3.639 -6.696 1.00 80.31 299 ILE A CA 1
ATOM 2360 C C . ILE A 1 299 ? -4.151 2.455 -7.425 1.00 80.31 299 ILE A C 1
ATOM 2362 O O . ILE A 1 299 ? -4.911 1.701 -6.824 1.00 80.31 299 ILE A O 1
ATOM 2366 N N . GLU A 1 300 ? -3.839 2.276 -8.710 1.00 78.12 300 GLU A N 1
ATOM 2367 C CA . GLU A 1 300 ? -4.321 1.130 -9.470 1.00 78.12 300 GLU A CA 1
ATOM 2368 C C . GLU A 1 300 ? -3.543 -0.137 -9.098 1.00 78.12 300 GLU A C 1
ATOM 2370 O O . GLU A 1 300 ? -2.311 -0.182 -9.131 1.00 78.12 300 GLU A O 1
ATOM 2375 N N . VAL A 1 301 ? -4.277 -1.200 -8.764 1.00 71.12 301 VAL A N 1
ATOM 2376 C CA . VAL A 1 301 ? -3.713 -2.478 -8.293 1.00 71.12 301 VAL A CA 1
ATOM 2377 C C . VAL A 1 301 ? -2.798 -3.124 -9.334 1.00 71.12 301 VAL A C 1
ATOM 2379 O O . VAL A 1 301 ? -1.811 -3.762 -8.978 1.00 71.12 301 VAL A O 1
ATOM 2382 N N . HIS A 1 302 ? -3.108 -2.946 -10.618 1.00 74.38 302 HIS A N 1
ATOM 2383 C CA . HIS A 1 302 ? -2.376 -3.553 -11.732 1.00 74.38 302 HIS A CA 1
ATOM 2384 C C . HIS A 1 302 ? -1.248 -2.674 -12.286 1.00 74.38 302 HIS A C 1
ATOM 2386 O O . HIS A 1 302 ? -0.596 -3.061 -13.261 1.00 74.38 302 HIS A O 1
ATOM 2392 N N . GLU A 1 303 ? -1.035 -1.491 -11.710 1.00 79.56 303 GLU A N 1
ATOM 2393 C CA . GLU A 1 303 ? 0.065 -0.607 -12.081 1.00 79.56 303 GLU A CA 1
ATOM 2394 C C . GLU A 1 303 ? 1.274 -0.831 -11.171 1.00 79.56 303 GLU A C 1
ATOM 2396 O O . GLU A 1 303 ? 1.156 -1.063 -9.964 1.00 79.56 303 GLU A O 1
ATOM 2401 N N . PHE A 1 304 ? 2.462 -0.751 -11.772 1.00 76.25 304 PHE A N 1
ATOM 2402 C CA . PHE A 1 304 ? 3.726 -1.005 -11.096 1.00 76.25 304 PHE A CA 1
ATOM 2403 C C . PHE A 1 304 ? 4.583 0.254 -11.141 1.00 76.25 304 PHE A C 1
ATOM 2405 O O . PHE A 1 304 ? 4.976 0.712 -12.217 1.00 76.25 304 PHE A O 1
ATOM 2412 N N . ASP A 1 305 ? 4.932 0.795 -9.974 1.00 75.06 305 ASP A N 1
ATOM 2413 C CA . ASP A 1 305 ? 5.973 1.812 -9.925 1.00 75.06 305 ASP A CA 1
ATOM 2414 C C . ASP A 1 305 ? 7.345 1.147 -9.898 1.00 75.06 305 ASP A C 1
ATOM 2416 O O . ASP A 1 305 ? 7.711 0.422 -8.968 1.00 75.06 305 ASP A O 1
ATOM 2420 N N . HIS A 1 306 ? 8.117 1.433 -10.937 1.00 73.56 306 HIS A N 1
ATOM 2421 C CA . HIS A 1 306 ? 9.525 1.091 -10.991 1.00 73.56 306 HIS A CA 1
ATOM 2422 C C . HIS A 1 306 ? 10.330 2.250 -10.426 1.00 73.56 306 HIS A C 1
ATOM 2424 O O . HIS A 1 306 ? 10.184 3.384 -10.896 1.00 73.56 306 HIS A O 1
ATOM 2430 N N . ALA A 1 307 ? 11.262 1.955 -9.517 1.00 71.31 307 ALA A N 1
ATOM 2431 C CA . ALA A 1 307 ? 12.194 2.948 -9.000 1.00 71.31 307 ALA A CA 1
ATOM 2432 C C . ALA A 1 307 ? 12.786 3.774 -10.159 1.00 71.31 307 ALA A C 1
ATOM 2434 O O . ALA A 1 307 ? 13.377 3.231 -11.097 1.00 71.31 307 ALA A O 1
ATOM 2435 N N . THR A 1 308 ? 12.638 5.102 -10.103 1.00 65.06 308 THR A N 1
ATOM 2436 C CA . THR A 1 308 ? 12.992 6.041 -11.194 1.00 65.06 308 THR A CA 1
ATOM 2437 C C . THR A 1 308 ? 14.434 5.913 -11.694 1.00 65.06 308 THR A C 1
ATOM 2439 O O . THR A 1 308 ? 14.745 6.328 -12.810 1.00 65.06 308 THR A O 1
ATOM 2442 N N . ARG A 1 309 ? 15.322 5.321 -10.889 1.00 68.75 309 ARG A N 1
ATOM 2443 C CA . ARG A 1 309 ? 16.743 5.111 -11.197 1.00 68.75 309 ARG A CA 1
ATOM 2444 C C . ARG A 1 309 ? 17.083 3.699 -11.682 1.00 68.75 309 ARG A C 1
ATOM 2446 O O . ARG A 1 309 ? 18.251 3.439 -11.970 1.00 68.75 309 ARG A O 1
ATOM 2453 N N . SER A 1 310 ? 16.105 2.802 -11.807 1.00 73.00 310 SER A N 1
ATOM 2454 C CA . SER A 1 310 ? 16.345 1.456 -12.325 1.00 73.00 310 SER A CA 1
ATOM 2455 C C . SER A 1 310 ? 16.718 1.525 -13.806 1.00 73.00 310 SER A C 1
ATOM 2457 O O . SER A 1 310 ? 15.897 1.841 -14.671 1.00 73.00 310 SER A O 1
ATOM 2459 N N . ARG A 1 311 ? 17.981 1.207 -14.125 1.00 70.12 311 ARG A N 1
ATOM 2460 C CA . ARG A 1 311 ? 18.470 1.110 -15.514 1.00 70.12 311 ARG A CA 1
ATOM 2461 C C . ARG A 1 311 ? 17.683 0.078 -16.327 1.00 70.12 311 ARG A C 1
ATOM 2463 O O . ARG A 1 311 ? 17.567 0.228 -17.542 1.00 70.12 311 ARG A O 1
ATOM 2470 N N . PHE A 1 312 ? 17.105 -0.909 -15.647 1.00 72.25 312 PHE A N 1
ATOM 2471 C CA . PHE A 1 312 ? 16.331 -2.006 -16.220 1.00 72.25 312 PHE A CA 1
ATOM 2472 C C . PHE A 1 312 ? 14.847 -1.707 -16.330 1.00 72.25 312 PHE A C 1
ATOM 2474 O O . PHE A 1 312 ? 14.127 -2.532 -16.885 1.00 72.25 312 PHE A O 1
ATOM 2481 N N . LYS A 1 313 ? 14.402 -0.500 -15.939 1.00 81.88 313 LYS A N 1
ATOM 2482 C CA . LYS A 1 313 ? 13.052 -0.029 -16.259 1.00 81.88 313 LYS A CA 1
ATOM 2483 C C . LYS A 1 313 ? 12.746 -0.288 -17.732 1.00 81.88 313 LYS A C 1
ATOM 2485 O O . LYS A 1 313 ? 11.695 -0.822 -18.018 1.00 81.88 313 LYS A O 1
ATOM 2490 N N . LYS A 1 314 ? 13.710 -0.053 -18.638 1.00 85.50 314 LYS A N 1
ATOM 2491 C CA . LYS A 1 314 ? 13.612 -0.303 -20.093 1.00 85.50 314 LYS A CA 1
ATOM 2492 C C . LYS A 1 314 ? 13.383 -1.754 -20.528 1.00 85.50 314 LYS A C 1
ATOM 2494 O O . LYS A 1 314 ? 13.077 -1.946 -21.698 1.00 85.50 314 LYS A O 1
ATOM 2499 N N . LEU A 1 315 ? 13.588 -2.743 -19.663 1.00 88.62 315 LEU A N 1
ATOM 2500 C CA . LEU A 1 315 ? 13.325 -4.150 -19.972 1.00 88.62 315 LEU A CA 1
ATOM 2501 C C . LEU A 1 315 ? 12.077 -4.686 -19.267 1.00 88.62 315 LEU A C 1
AT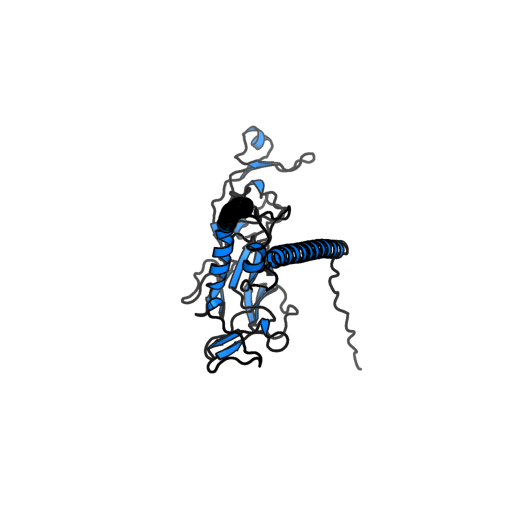OM 2503 O O . LEU A 1 315 ? 11.705 -5.814 -19.544 1.00 88.62 315 LEU A O 1
ATOM 2507 N N . SER A 1 316 ? 11.419 -3.935 -18.380 1.00 87.75 316 SER A N 1
ATOM 2508 C CA . SER A 1 316 ? 10.176 -4.402 -17.750 1.00 87.75 316 SER A CA 1
ATOM 2509 C C . SER A 1 316 ? 9.087 -4.642 -18.805 1.00 87.75 316 SER A C 1
ATOM 2511 O O . SER A 1 316 ? 8.886 -3.809 -19.691 1.00 87.75 316 SER A O 1
ATOM 2513 N N . ARG A 1 317 ? 8.341 -5.753 -18.728 1.00 85.06 317 ARG A N 1
ATOM 2514 C CA . ARG A 1 317 ? 7.240 -6.024 -19.682 1.00 85.06 317 ARG A CA 1
ATOM 2515 C C . ARG A 1 317 ? 6.155 -4.938 -19.657 1.00 85.06 317 ARG A C 1
ATOM 2517 O O . ARG A 1 317 ? 5.500 -4.705 -20.670 1.00 85.06 317 ARG A O 1
ATOM 2524 N N . ASN A 1 318 ? 6.042 -4.205 -18.547 1.00 78.31 318 ASN A N 1
ATOM 2525 C CA . ASN A 1 318 ? 5.018 -3.188 -18.310 1.00 78.31 318 ASN A CA 1
ATOM 2526 C C . ASN A 1 318 ? 5.555 -1.741 -18.303 1.00 78.31 318 ASN A C 1
ATOM 2528 O O . ASN A 1 318 ? 4.936 -0.868 -17.707 1.00 78.31 318 ASN A O 1
ATOM 2532 N N . ILE A 1 319 ? 6.653 -1.434 -19.017 1.00 66.81 319 ILE A N 1
ATOM 2533 C CA . ILE A 1 319 ? 7.250 -0.071 -19.108 1.00 66.81 319 ILE A CA 1
ATOM 2534 C C . ILE A 1 319 ? 6.234 1.053 -19.335 1.00 66.81 319 ILE A C 1
ATOM 2536 O O . ILE A 1 319 ? 6.420 2.161 -18.831 1.00 66.81 319 ILE A O 1
ATOM 2540 N N . LYS A 1 320 ? 5.193 0.792 -20.137 1.00 56.62 320 LYS A N 1
ATOM 2541 C CA . LYS A 1 320 ? 4.169 1.783 -20.497 1.00 56.62 320 LYS A CA 1
ATOM 2542 C C . LYS A 1 320 ? 3.168 2.071 -19.370 1.00 56.62 320 LYS A C 1
ATOM 2544 O O . LYS A 1 320 ? 2.292 2.902 -19.572 1.00 56.62 320 LYS A O 1
ATOM 2549 N N . LYS A 1 321 ? 3.284 1.394 -18.226 1.00 57.38 321 LYS A N 1
ATOM 2550 C CA . LYS A 1 321 ? 2.423 1.510 -17.049 1.00 57.38 321 LYS A CA 1
ATOM 2551 C C . LYS A 1 321 ? 3.265 1.783 -15.805 1.00 57.38 321 LYS A C 1
ATOM 2553 O O . LYS A 1 321 ? 3.357 0.940 -14.920 1.00 57.38 321 LYS A O 1
ATOM 2558 N N . GLY A 1 322 ? 3.895 2.963 -15.748 1.00 64.81 322 GLY A N 1
ATOM 2559 C CA . GLY A 1 322 ? 4.119 3.561 -14.423 1.00 64.81 322 GLY A CA 1
ATOM 2560 C C . GLY A 1 322 ? 2.759 3.856 -13.781 1.00 64.81 322 GLY A C 1
ATOM 2561 O O . GLY A 1 322 ? 1.741 3.529 -14.387 1.00 64.81 322 GLY A O 1
ATOM 2562 N N . CYS A 1 323 ? 2.700 4.493 -12.610 1.00 71.38 323 CYS A N 1
ATOM 2563 C CA . CYS A 1 323 ? 1.392 4.964 -12.149 1.00 71.38 323 CYS A CA 1
ATOM 2564 C C . CYS A 1 323 ? 0.896 6.029 -13.151 1.00 71.38 323 CYS A C 1
ATOM 2566 O O . CYS A 1 323 ? 1.412 7.149 -13.167 1.00 71.38 323 CYS A O 1
ATOM 2568 N N . ASN A 1 324 ? 0.014 5.655 -14.084 1.00 60.81 324 ASN A N 1
ATOM 2569 C CA . ASN A 1 324 ? -0.307 6.470 -15.262 1.00 60.81 324 ASN A CA 1
ATOM 2570 C C . ASN A 1 324 ? -1.487 7.400 -15.007 1.00 60.81 324 ASN A C 1
ATOM 2572 O O . ASN A 1 324 ? -1.762 8.274 -15.832 1.00 60.81 324 ASN A O 1
ATOM 2576 N N . THR A 1 325 ? -2.181 7.238 -13.883 1.00 59.91 325 THR A N 1
ATOM 2577 C CA . THR A 1 325 ? -3.140 8.222 -13.396 1.00 59.91 325 THR A CA 1
ATOM 2578 C C . THR A 1 325 ? -2.408 9.527 -13.095 1.00 59.91 325 THR A C 1
ATOM 2580 O O . THR A 1 325 ? -1.848 9.728 -12.019 1.00 59.91 325 THR A O 1
ATOM 2583 N N . ILE A 1 326 ? -2.380 10.401 -14.100 1.00 51.28 326 ILE A N 1
ATOM 2584 C CA . ILE A 1 326 ? -1.911 11.778 -14.013 1.00 51.28 326 ILE A CA 1
ATOM 2585 C C . ILE A 1 326 ? -3.145 12.639 -13.740 1.00 51.28 326 ILE A C 1
ATOM 2587 O O . ILE A 1 326 ? -3.954 12.867 -14.640 1.00 51.28 326 ILE A O 1
ATOM 2591 N N . LEU A 1 327 ? -3.288 13.139 -12.513 1.00 49.34 327 LEU A N 1
ATOM 2592 C CA . LEU A 1 327 ? -4.078 14.349 -12.278 1.00 49.34 327 LEU A CA 1
ATOM 2593 C C . LEU A 1 327 ? -3.139 15.530 -12.556 1.00 49.34 327 LEU A C 1
ATOM 2595 O O . LEU A 1 327 ? -2.122 15.673 -11.888 1.00 49.34 327 LEU A O 1
ATOM 2599 N N . GLU A 1 328 ? -3.434 16.324 -13.589 1.00 45.97 328 GLU A N 1
ATOM 2600 C CA . GLU A 1 328 ? -2.796 17.627 -13.867 1.00 45.97 328 GLU A CA 1
ATOM 2601 C C . GLU A 1 328 ? -1.261 17.699 -13.651 1.00 45.97 328 GLU A C 1
ATOM 2603 O O . GLU A 1 328 ? -0.754 18.622 -13.018 1.00 45.97 328 GLU A O 1
ATOM 2608 N N . ASN A 1 329 ? -0.513 16.781 -14.278 1.00 44.66 329 ASN A N 1
ATOM 2609 C CA . ASN A 1 329 ? 0.963 16.708 -14.345 1.00 44.66 329 ASN A CA 1
ATOM 2610 C C . ASN A 1 329 ? 1.709 15.989 -13.205 1.00 44.66 329 ASN A C 1
ATOM 2612 O O . ASN A 1 329 ? 2.932 15.887 -13.306 1.00 44.66 329 ASN A O 1
ATOM 2616 N N . ASP A 1 330 ? 1.026 15.415 -12.210 1.00 49.81 330 ASP A N 1
ATOM 2617 C CA . ASP A 1 330 ? 1.676 14.629 -11.151 1.00 49.81 330 ASP A CA 1
ATOM 2618 C C . ASP A 1 330 ? 1.284 13.141 -11.189 1.00 49.81 330 ASP A C 1
ATOM 2620 O O . ASP A 1 330 ? 0.130 12.776 -11.415 1.00 49.81 330 ASP A O 1
ATOM 2624 N N . VAL A 1 331 ? 2.275 12.268 -10.972 1.00 55.62 331 VAL A N 1
ATOM 2625 C CA . VAL A 1 331 ? 2.089 10.818 -10.798 1.00 55.62 331 VAL A CA 1
ATOM 2626 C C . VAL A 1 331 ? 1.330 10.595 -9.490 1.00 55.62 331 VAL A C 1
ATOM 2628 O O . VAL A 1 331 ? 1.849 10.923 -8.421 1.00 55.62 331 VAL A O 1
ATOM 2631 N N . LEU A 1 332 ? 0.115 10.043 -9.558 1.00 60.53 332 LEU A N 1
ATOM 2632 C CA . LEU A 1 332 ? -0.671 9.730 -8.365 1.00 60.53 332 LEU A CA 1
ATOM 2633 C C . LEU A 1 332 ? -0.103 8.506 -7.645 1.00 60.53 332 LEU A C 1
ATOM 2635 O O . LEU A 1 332 ? -0.425 7.356 -7.949 1.00 60.53 332 LEU A O 1
ATOM 2639 N N . TYR A 1 333 ? 0.737 8.779 -6.658 1.00 70.88 333 TYR A N 1
ATOM 2640 C CA . TYR A 1 333 ? 1.079 7.812 -5.630 1.00 70.88 333 TYR A CA 1
ATOM 2641 C C . TYR A 1 333 ? -0.068 7.698 -4.635 1.00 70.88 333 TYR A C 1
ATOM 2643 O O . TYR A 1 333 ? -0.690 8.698 -4.272 1.00 70.88 333 TYR A O 1
ATOM 2651 N N . ASP A 1 334 ? -0.334 6.485 -4.161 1.00 76.25 334 ASP A N 1
ATOM 2652 C CA . ASP A 1 334 ? -1.280 6.313 -3.071 1.00 76.25 334 ASP A CA 1
ATOM 2653 C C . ASP A 1 334 ? -0.598 6.697 -1.745 1.00 76.25 334 ASP A C 1
ATOM 2655 O O . ASP A 1 334 ? 0.016 5.869 -1.072 1.00 76.25 334 ASP A O 1
ATOM 2659 N N . GLU A 1 335 ? -0.704 7.978 -1.370 1.00 79.81 335 GLU A N 1
ATOM 2660 C CA . GLU A 1 335 ? -0.146 8.535 -0.124 1.00 79.81 335 GLU A CA 1
ATOM 2661 C C . GLU A 1 335 ? -0.704 7.874 1.148 1.00 79.81 335 GLU A C 1
ATOM 2663 O O . GLU A 1 335 ? -0.168 8.074 2.240 1.00 79.81 335 GLU A O 1
ATOM 2668 N N . ARG A 1 336 ? -1.770 7.071 1.030 1.00 85.31 336 ARG A N 1
ATOM 2669 C CA . ARG A 1 336 ? -2.343 6.318 2.152 1.00 85.31 336 ARG A CA 1
ATOM 2670 C C . ARG A 1 336 ? -1.468 5.122 2.528 1.00 85.31 336 ARG A C 1
ATOM 2672 O O . ARG A 1 336 ? -1.578 4.629 3.652 1.00 85.31 336 ARG A O 1
ATOM 2679 N N . TYR A 1 337 ? -0.594 4.659 1.629 1.00 90.00 337 TYR A N 1
ATOM 2680 C CA . TYR A 1 337 ? 0.416 3.668 1.977 1.00 90.00 337 TYR A CA 1
ATOM 2681 C C . TYR A 1 337 ? 1.518 4.298 2.824 1.00 90.00 337 TYR A C 1
ATOM 2683 O O . TYR A 1 337 ? 2.167 5.275 2.451 1.00 90.00 337 TYR A O 1
ATOM 2691 N N . ARG A 1 338 ? 1.779 3.673 3.967 1.00 92.06 338 ARG A N 1
ATOM 2692 C CA . ARG A 1 338 ? 2.869 4.023 4.869 1.00 92.06 338 ARG A CA 1
ATOM 2693 C C . ARG A 1 338 ? 4.014 3.050 4.662 1.00 92.06 338 ARG A C 1
ATOM 2695 O O . ARG A 1 338 ? 3.820 1.838 4.621 1.00 92.06 338 ARG A O 1
ATOM 2702 N N . PHE A 1 339 ? 5.211 3.598 4.525 1.00 90.56 339 PHE A N 1
ATOM 2703 C CA . PHE A 1 339 ? 6.432 2.816 4.398 1.00 90.56 339 PHE A CA 1
ATOM 2704 C C . PHE A 1 339 ? 6.713 2.050 5.696 1.00 90.56 339 PHE A C 1
ATOM 2706 O O . PHE A 1 339 ? 6.744 2.654 6.768 1.00 90.56 339 PHE A O 1
ATOM 2713 N N . VAL A 1 340 ? 6.931 0.740 5.586 1.00 88.00 340 VAL A N 1
ATOM 2714 C CA . VAL A 1 340 ? 7.282 -0.150 6.702 1.00 88.00 340 VAL A CA 1
ATOM 2715 C C . VAL A 1 340 ? 8.790 -0.370 6.728 1.00 88.00 340 VAL A C 1
ATOM 2717 O O . VAL A 1 340 ? 9.437 -0.128 7.745 1.00 88.00 340 VAL A O 1
ATOM 2720 N N . THR A 1 341 ? 9.357 -0.818 5.605 1.00 87.31 341 THR A N 1
ATOM 2721 C CA . THR A 1 341 ? 10.796 -1.049 5.445 1.00 87.31 341 THR A CA 1
ATOM 2722 C C . THR A 1 341 ? 11.185 -1.122 3.978 1.00 87.31 341 THR A C 1
ATOM 2724 O O . THR A 1 341 ? 10.346 -1.350 3.110 1.00 87.31 341 THR A O 1
ATOM 2727 N N . SER A 1 342 ? 12.470 -0.942 3.706 1.00 77.94 342 SER A N 1
ATOM 2728 C CA . SER A 1 342 ? 13.075 -1.232 2.414 1.00 77.94 342 SER A CA 1
ATOM 2729 C C . SER A 1 342 ? 13.874 -2.507 2.549 1.00 77.94 342 SER A C 1
ATOM 2731 O O . SER A 1 342 ? 14.644 -2.658 3.499 1.00 77.94 342 SER A O 1
ATOM 2733 N N . GLU A 1 343 ? 13.753 -3.374 1.566 1.00 68.88 343 GLU A N 1
ATOM 2734 C CA . GLU A 1 343 ? 14.604 -4.524 1.428 1.00 68.88 343 GLU A CA 1
ATOM 2735 C C . GLU A 1 343 ? 15.506 -4.413 0.203 1.00 68.88 343 GLU A C 1
ATOM 2737 O O . GLU A 1 343 ? 15.063 -4.206 -0.930 1.00 68.88 343 GLU A O 1
ATOM 2742 N N . ASP A 1 344 ? 16.788 -4.672 0.438 1.00 63.41 344 ASP A N 1
ATOM 2743 C CA . ASP A 1 344 ? 17.742 -5.018 -0.603 1.00 63.41 344 ASP A CA 1
ATOM 2744 C C . ASP A 1 344 ? 17.494 -6.479 -1.040 1.00 63.41 344 ASP A C 1
ATOM 2746 O O . ASP A 1 344 ? 18.309 -7.360 -0.770 1.00 63.41 344 ASP A O 1
ATOM 2750 N N . ASN A 1 345 ? 16.345 -6.775 -1.670 1.00 54.28 345 ASN A N 1
ATOM 2751 C CA . ASN A 1 345 ? 15.916 -8.161 -1.939 1.00 54.28 345 ASN A CA 1
ATOM 2752 C C . ASN A 1 345 ? 16.577 -8.681 -3.220 1.00 54.28 345 ASN A C 1
ATOM 2754 O O . ASN A 1 345 ? 15.950 -8.976 -4.237 1.00 54.28 345 ASN A O 1
ATOM 2758 N N . TYR A 1 346 ? 17.904 -8.701 -3.182 1.00 51.28 346 TYR A N 1
ATOM 2759 C CA . TYR A 1 346 ? 18.753 -9.098 -4.289 1.00 51.28 346 TYR A CA 1
ATOM 2760 C C . TYR A 1 346 ? 18.738 -10.621 -4.489 1.00 51.28 346 TYR A C 1
ATOM 2762 O O . TYR A 1 346 ? 18.991 -11.075 -5.597 1.00 51.28 346 TYR A O 1
ATOM 2770 N N . GLU A 1 347 ? 18.383 -11.413 -3.472 1.00 50.81 347 GLU A N 1
ATOM 2771 C CA . GLU A 1 347 ? 18.460 -12.884 -3.493 1.00 50.81 347 GLU A CA 1
ATOM 2772 C C . GLU A 1 347 ? 17.510 -13.546 -4.514 1.00 50.81 347 GLU A C 1
ATOM 2774 O O . GLU A 1 347 ? 17.926 -14.461 -5.229 1.00 50.81 347 GLU A O 1
ATOM 2779 N N . ILE A 1 348 ? 16.278 -13.038 -4.692 1.00 52.78 348 ILE A N 1
ATOM 2780 C CA . ILE A 1 348 ? 15.345 -13.554 -5.721 1.00 52.78 348 ILE A CA 1
ATOM 2781 C C . ILE A 1 348 ? 15.954 -13.391 -7.123 1.00 52.78 348 ILE A C 1
ATOM 2783 O O . ILE A 1 348 ? 15.899 -14.304 -7.947 1.00 52.78 348 ILE A O 1
ATOM 2787 N N . ILE A 1 349 ? 16.604 -12.250 -7.371 1.00 50.41 349 ILE A N 1
ATOM 2788 C CA . ILE A 1 349 ? 17.250 -11.929 -8.651 1.00 50.41 349 ILE A CA 1
ATOM 2789 C C . ILE A 1 349 ? 18.589 -12.679 -8.797 1.00 50.41 349 ILE A C 1
ATOM 2791 O O . ILE A 1 349 ? 18.925 -13.129 -9.892 1.00 50.41 349 ILE A O 1
ATOM 2795 N N . LYS A 1 350 ? 19.339 -12.866 -7.704 1.00 47.91 350 LYS A N 1
ATOM 2796 C CA . LYS A 1 350 ? 20.625 -13.587 -7.665 1.00 47.91 350 LYS A CA 1
ATOM 2797 C C . LYS A 1 350 ? 20.509 -15.053 -8.047 1.00 47.91 350 LYS A C 1
ATOM 2799 O O . LYS A 1 350 ? 21.416 -15.568 -8.699 1.00 47.91 350 LYS A O 1
ATOM 2804 N N . SER A 1 351 ? 19.405 -15.714 -7.681 1.00 49.16 351 SER A N 1
ATOM 2805 C CA . SER A 1 351 ? 19.157 -17.119 -8.045 1.00 49.16 351 SER A CA 1
ATOM 2806 C C . SER A 1 351 ? 19.209 -17.359 -9.566 1.00 49.16 351 SER A C 1
ATOM 2808 O O . SER A 1 351 ? 19.452 -18.474 -10.026 1.00 49.16 351 SER A O 1
ATOM 2810 N N . GLN A 1 352 ? 19.097 -16.293 -10.369 1.00 53.62 352 GLN A N 1
ATOM 2811 C CA . GLN A 1 352 ? 19.424 -16.284 -11.788 1.00 53.62 352 GLN A CA 1
ATOM 2812 C C . GLN A 1 352 ? 20.890 -15.829 -11.967 1.00 53.62 352 GLN A C 1
ATOM 2814 O O . GLN A 1 352 ? 21.191 -14.650 -12.131 1.00 53.62 352 GLN A O 1
ATOM 2819 N N . ALA A 1 353 ? 21.826 -16.784 -11.963 1.00 42.94 353 ALA A N 1
ATOM 2820 C CA . ALA A 1 353 ? 23.290 -16.612 -11.857 1.00 42.94 353 ALA A CA 1
ATOM 2821 C C . ALA A 1 353 ? 24.007 -15.661 -12.860 1.00 42.94 353 ALA A C 1
ATOM 2823 O O . ALA A 1 353 ? 25.218 -15.463 -12.776 1.00 42.94 353 ALA A O 1
ATOM 2824 N N . HIS A 1 354 ? 23.308 -15.049 -13.821 1.00 51.91 354 HIS A N 1
ATOM 2825 C CA . HIS A 1 354 ? 23.882 -14.100 -14.790 1.00 51.91 354 HIS A CA 1
ATOM 2826 C C . HIS A 1 354 ? 23.613 -12.620 -14.470 1.00 51.91 354 HIS A C 1
ATOM 2828 O O . HIS A 1 354 ? 24.110 -11.738 -15.174 1.00 51.91 354 HIS A O 1
ATOM 2834 N N . TRP A 1 355 ? 22.837 -12.327 -13.427 1.00 55.53 355 TRP A N 1
ATOM 2835 C CA . TRP A 1 355 ? 22.292 -10.988 -13.191 1.00 55.53 355 TRP A CA 1
ATOM 2836 C C . TRP A 1 355 ? 23.232 -10.079 -12.387 1.00 55.53 355 TRP A C 1
ATOM 2838 O O . TRP A 1 355 ? 23.195 -8.855 -12.542 1.00 55.53 355 TRP A O 1
ATOM 2848 N N . GLU A 1 356 ? 24.160 -10.651 -11.615 1.00 51.38 356 GLU A N 1
ATOM 2849 C CA . GLU A 1 356 ? 24.924 -9.884 -10.627 1.00 51.38 356 GLU A CA 1
ATOM 2850 C C . GLU A 1 356 ? 25.882 -8.837 -11.213 1.00 51.38 356 GLU A C 1
ATOM 2852 O O . GLU A 1 356 ? 26.072 -7.749 -10.665 1.00 51.38 356 GLU A O 1
ATOM 2857 N N . LYS A 1 357 ? 26.471 -9.135 -12.374 1.00 52.56 357 LYS A N 1
ATOM 2858 C CA . LYS A 1 357 ? 27.523 -8.301 -12.978 1.00 52.56 357 LYS A CA 1
ATOM 2859 C C . LYS A 1 357 ? 26.971 -7.112 -13.773 1.00 52.56 357 LYS A C 1
ATOM 2861 O O . LYS A 1 357 ? 27.687 -6.145 -14.030 1.00 52.56 357 LYS A O 1
ATOM 2866 N N . ALA A 1 358 ? 25.698 -7.179 -14.156 1.00 49.00 358 ALA A N 1
ATOM 2867 C CA . ALA A 1 358 ? 25.025 -6.191 -14.992 1.00 49.00 358 ALA A CA 1
ATOM 2868 C C . ALA A 1 358 ? 24.283 -5.119 -14.175 1.00 49.00 358 ALA A C 1
ATOM 2870 O O . ALA A 1 358 ? 24.152 -3.981 -14.636 1.00 49.00 358 ALA A O 1
ATOM 2871 N N . TRP A 1 359 ? 23.802 -5.466 -12.973 1.00 53.34 359 TRP A N 1
ATOM 2872 C CA . TRP A 1 359 ? 22.729 -4.708 -12.328 1.00 53.34 359 TRP A CA 1
ATOM 2873 C C . TRP A 1 359 ? 23.147 -3.512 -11.470 1.00 53.34 359 TRP A C 1
ATOM 2875 O O . TRP A 1 359 ? 22.361 -2.579 -11.369 1.00 53.34 359 TRP A O 1
ATOM 2885 N N . GLY A 1 360 ? 24.378 -3.469 -10.943 1.00 53.97 360 GLY A N 1
ATOM 2886 C CA . GLY A 1 360 ? 24.960 -2.319 -10.228 1.00 53.97 360 GLY A CA 1
ATOM 2887 C C . GLY A 1 360 ? 24.010 -1.597 -9.255 1.00 53.97 360 GLY A C 1
ATOM 2888 O O . GLY A 1 360 ? 23.367 -0.638 -9.665 1.00 53.97 360 GLY A O 1
ATOM 2889 N N . LYS A 1 361 ? 24.026 -1.993 -7.970 1.00 55.78 361 LYS A N 1
ATOM 2890 C CA . LYS A 1 361 ? 23.051 -1.665 -6.902 1.00 55.78 361 LYS A CA 1
ATOM 2891 C C . LYS A 1 361 ? 21.620 -2.087 -7.271 1.00 55.78 361 LYS A C 1
ATOM 2893 O O . LYS A 1 361 ? 20.956 -1.442 -8.075 1.00 55.78 361 LYS A O 1
ATOM 2898 N N . ALA A 1 362 ? 21.210 -3.205 -6.673 1.00 58.62 362 ALA A N 1
ATOM 2899 C CA . ALA A 1 362 ? 19.924 -3.874 -6.826 1.00 58.62 362 ALA A CA 1
ATOM 2900 C C . ALA A 1 362 ? 18.726 -2.919 -6.689 1.00 58.62 362 ALA A C 1
ATOM 2902 O O . ALA A 1 362 ? 18.785 -1.929 -5.960 1.00 58.62 362 ALA A O 1
ATOM 2903 N N . SER A 1 363 ? 17.636 -3.224 -7.392 1.00 65.19 363 SER A N 1
ATOM 2904 C CA . SER A 1 363 ? 16.327 -2.633 -7.124 1.00 65.19 363 SER A CA 1
ATOM 2905 C C . SER A 1 363 ? 15.921 -2.966 -5.688 1.00 65.19 363 SER A C 1
ATOM 2907 O O . SER A 1 363 ? 15.813 -4.135 -5.329 1.00 65.19 363 SER A O 1
ATOM 2909 N N . THR A 1 364 ? 15.730 -1.939 -4.866 1.00 75.06 364 THR A N 1
ATOM 2910 C CA . THR A 1 364 ? 15.216 -2.090 -3.503 1.00 75.06 364 THR A CA 1
ATOM 2911 C C . THR A 1 364 ? 13.711 -2.294 -3.569 1.00 75.06 364 THR A C 1
ATOM 2913 O O . THR A 1 364 ? 13.021 -1.465 -4.162 1.00 75.06 364 THR A O 1
ATOM 2916 N N . MET A 1 365 ? 13.205 -3.370 -2.977 1.00 83.94 365 MET A N 1
ATOM 2917 C CA . MET A 1 365 ? 11.771 -3.594 -2.817 1.00 83.94 365 MET A CA 1
ATOM 2918 C C . MET A 1 365 ? 11.338 -2.988 -1.487 1.00 83.94 365 MET A C 1
ATOM 2920 O O . MET A 1 365 ? 11.901 -3.294 -0.446 1.00 83.94 365 MET A O 1
ATOM 2924 N N . ASN A 1 366 ? 10.349 -2.115 -1.503 1.00 88.38 366 ASN A N 1
ATOM 2925 C CA . ASN A 1 366 ? 9.836 -1.433 -0.328 1.00 88.38 366 ASN A CA 1
ATOM 2926 C C . ASN A 1 366 ? 8.531 -2.094 0.106 1.00 88.38 366 ASN A C 1
ATOM 2928 O O . ASN A 1 366 ? 7.619 -2.264 -0.704 1.00 88.38 366 ASN A O 1
ATOM 2932 N N . LEU A 1 367 ? 8.444 -2.458 1.383 1.00 92.25 367 LEU A N 1
ATOM 2933 C CA . LEU A 1 367 ? 7.214 -2.914 2.009 1.00 92.25 367 LEU A CA 1
ATOM 2934 C C . LEU A 1 367 ? 6.428 -1.702 2.491 1.00 92.25 367 LEU A C 1
ATOM 2936 O O . LEU A 1 367 ? 6.925 -0.880 3.267 1.00 92.25 367 LEU A O 1
ATOM 2940 N N . TYR A 1 368 ? 5.177 -1.637 2.070 1.00 94.31 368 TYR A N 1
ATOM 2941 C CA . TYR A 1 368 ? 4.211 -0.661 2.525 1.00 94.31 368 TYR A CA 1
ATOM 2942 C C . TYR A 1 368 ? 3.041 -1.356 3.198 1.00 94.31 368 TYR A C 1
ATOM 2944 O O . TYR A 1 368 ? 2.647 -2.457 2.818 1.00 94.31 368 TYR A O 1
ATOM 2952 N N . GLN A 1 369 ? 2.453 -0.666 4.163 1.00 95.38 369 GLN A N 1
ATOM 2953 C CA . GLN A 1 369 ? 1.177 -1.024 4.758 1.00 95.38 369 GLN A CA 1
ATOM 2954 C C . GLN A 1 369 ? 0.150 0.052 4.442 1.00 95.38 369 GLN A C 1
ATOM 2956 O O . GLN A 1 369 ? 0.493 1.227 4.294 1.00 95.38 369 GLN A O 1
ATOM 2961 N N . ARG A 1 370 ? -1.121 -0.323 4.410 1.00 94.25 370 ARG A N 1
ATOM 2962 C CA . ARG A 1 370 ? -2.219 0.624 4.271 1.00 94.25 370 ARG A CA 1
ATOM 2963 C C . ARG A 1 370 ? -3.368 0.227 5.182 1.00 94.25 370 ARG A C 1
ATOM 2965 O O . ARG A 1 370 ? -3.769 -0.935 5.226 1.00 94.25 370 ARG A O 1
ATOM 2972 N N . SER A 1 371 ? -3.885 1.205 5.912 1.00 94.44 371 SER A N 1
ATOM 2973 C CA . SER A 1 371 ? -5.128 1.063 6.670 1.00 94.44 371 SER A CA 1
ATOM 2974 C C . SER A 1 371 ? -6.339 1.313 5.766 1.00 94.44 371 SER A C 1
ATOM 2976 O O . SER A 1 371 ? -6.185 1.750 4.629 1.00 94.44 371 SER A O 1
ATOM 2978 N N . TYR A 1 372 ? -7.553 1.074 6.251 1.00 91.25 372 TYR A N 1
ATOM 2979 C CA . TYR A 1 372 ? -8.755 1.329 5.450 1.00 91.25 372 TYR A CA 1
ATOM 2980 C C . TYR A 1 372 ? -8.850 2.761 4.934 1.00 91.25 372 TYR A C 1
ATOM 2982 O O . TYR A 1 372 ? -8.523 3.727 5.632 1.00 91.25 372 TYR A O 1
ATOM 2990 N N . ILE A 1 373 ? -9.350 2.880 3.708 1.00 88.38 373 ILE A N 1
ATOM 2991 C CA . ILE A 1 373 ? -9.590 4.161 3.060 1.00 88.38 373 ILE A CA 1
ATOM 2992 C C . ILE A 1 373 ? -10.774 4.832 3.758 1.00 88.38 373 ILE A C 1
ATOM 2994 O O . ILE A 1 373 ? -11.925 4.458 3.558 1.00 88.38 373 ILE A O 1
ATOM 2998 N N . GLN A 1 374 ? -10.505 5.828 4.596 1.00 84.19 374 GLN A N 1
ATOM 2999 C CA . GLN A 1 374 ? -11.570 6.632 5.186 1.00 84.19 374 GLN A CA 1
ATOM 3000 C C . GLN A 1 374 ? -12.188 7.534 4.117 1.00 84.19 374 GLN A C 1
ATOM 3002 O O . GLN A 1 374 ? -11.469 8.146 3.325 1.00 84.19 374 GLN A O 1
ATOM 3007 N N . TRP A 1 375 ? -13.513 7.677 4.138 1.00 74.31 375 TRP A N 1
ATOM 3008 C CA . TRP A 1 375 ? -14.149 8.813 3.477 1.00 74.31 375 TRP A CA 1
ATOM 3009 C C . TRP A 1 375 ? -13.924 10.032 4.359 1.00 74.31 375 TRP A C 1
ATOM 3011 O O . TRP A 1 375 ? -14.578 10.210 5.385 1.00 74.31 375 TRP A O 1
ATOM 3021 N N . GLY A 1 376 ? -12.933 10.841 3.995 1.00 66.38 376 GLY A N 1
ATOM 3022 C CA . GLY A 1 376 ? -12.785 12.163 4.583 1.00 66.38 376 GLY A CA 1
ATOM 3023 C C . GLY A 1 376 ? -13.966 13.038 4.170 1.00 66.38 376 GLY A C 1
ATOM 3024 O O . GLY A 1 376 ? -14.445 12.958 3.043 1.00 66.38 376 GLY A O 1
ATOM 3025 N N . SER A 1 377 ? -14.395 13.937 5.052 1.00 42.59 377 SER A N 1
ATOM 3026 C CA . SER A 1 377 ? -15.367 14.991 4.725 1.00 42.59 377 SER A CA 1
ATOM 3027 C C . SER A 1 377 ? -14.817 16.055 3.758 1.00 42.59 377 SER A C 1
ATOM 3029 O O . SER A 1 377 ? -15.454 17.084 3.556 1.00 42.59 377 SER A O 1
ATOM 3031 N N . GLU A 1 378 ? -13.605 15.860 3.230 1.00 37.78 378 GLU A N 1
ATOM 3032 C CA . GLU A 1 378 ? -12.876 16.813 2.386 1.00 37.78 378 GLU A CA 1
ATOM 3033 C C . GLU A 1 378 ? -13.011 16.529 0.877 1.00 37.78 378 GLU A C 1
ATOM 3035 O O . GLU A 1 378 ? -12.425 17.261 0.080 1.00 37.78 378 GLU A O 1
ATOM 3040 N N . CYS A 1 379 ? -13.766 15.496 0.480 1.00 37.44 379 CYS A N 1
ATOM 3041 C CA . CYS A 1 379 ? -14.070 15.205 -0.927 1.00 37.44 379 CYS A CA 1
ATOM 3042 C C . CYS A 1 379 ? -15.106 16.162 -1.536 1.00 37.44 379 CYS A C 1
ATOM 3044 O O . CYS A 1 379 ? -16.133 16.443 -0.875 1.00 37.44 379 CYS A O 1
#